Protein AF-A0ABD1MJ68-F1 (afdb_monomer_lite)

InterPro domains:
  IPR003123 VPS9 domain [PF02204] (138-239)
  IPR003123 VPS9 domain [PS51205] (102-245)
  IPR003123 VPS9 domain [SM00167] (135-254)
  IPR037191 VPS9 domain superfamily [G3DSA:1.20.1050.80] (99-262)
  IPR037191 VPS9 domain superfamily [SSF109993] (8-253)
  IPR041545 RABX5, catalytic core helical domain [PF18151] (27-91)
  IPR045046 Vacuolar protein sorting-associated protein 9-like [PTHR23101] (6-336)

pLDDT: mean 76.82, std 25.07, range [21.67, 98.62]

Secondary structure (DSSP, 8-state):
-HHHHHHHHHHHHHHHHTSGGGHHHHHHHHHHHHHHHHS---HHHHHHHHHHHHHHHHHHHHTSGGGTT--HHHHHHHHHHHHHHHHHHHHHHHSS-SHHHHHHHHHHHHHHHHHTTT--GGGGT--GGG--HHHHHHHHHHHHGGGG--SHHHHHHHHHHHHHHHHHHHHHHHHHSSS---HHHHHHHHHHHHHHH--TTHHHHHHHHHHHS-GGGSSTHHHHHHHHHHHHHHHHHH--GGGGT--HHHHHHHHHHHHHHHHHHHHTTS--S---------------------S-TT-SSSS----TTTT--TTS--GGGHHHHHHHHHHHHHHHHHHHHHHHTS-HHHHHHHHHHHHHHHTT----------PPPP---------

Sequence (387 aa):
MMDMETSTSFHDFLNRMRHPACLDLVRSIKSFIVSFSFYQPKPENDGKKVQDFFLSMEAAIRDHPLWTTASEEDIDCAMEGLEKYIMTKLFSRTFSASPEDDKIDDEISEKIRLLQTFLKPQHLDIPPSLHNEPLWLLAEKELLKMNAFKAPYEKMTSIMSCCRIINNLLLNAAMSEHEPTGADDFLPVLIYITIKANPPKLHSNLKFIKLYRRQEKLTSEAEYYFTNLMSAKSFIVELNAKSLSMEEIEFEESMQAAKLTNKTSSESSYTCQMNQQEKNECSCSKKMDNKLDDPGVLQVLHHGSNYPYMEAKSKELTVGDVDILLSHYKDLAAKHTILCKAISCLSTSEREPLLRHLEKQGAGTLMPVCHSTVGSPQTQLTRHQDN

Structure (mmCIF, N/CA/C/O backbone):
data_AF-A0ABD1MJ68-F1
#
_entry.id   AF-A0ABD1MJ68-F1
#
loop_
_atom_site.group_PDB
_atom_site.id
_atom_site.type_symbol
_atom_site.label_atom_id
_atom_site.label_alt_id
_atom_site.label_comp_id
_atom_site.label_asym_id
_atom_site.label_entity_id
_atom_site.label_seq_id
_atom_site.pdbx_PDB_ins_code
_atom_site.Cartn_x
_atom_site.Cartn_y
_atom_site.Cartn_z
_atom_site.occupancy
_atom_site.B_iso_or_equiv
_atom_site.auth_seq_id
_atom_site.auth_comp_id
_atom_site.auth_asym_id
_atom_site.auth_atom_id
_atom_site.pdbx_PDB_model_num
ATOM 1 N N . MET A 1 1 ? -9.036 10.739 -12.307 1.00 31.30 1 MET A N 1
ATOM 2 C CA . MET A 1 1 ? -8.249 11.340 -13.409 1.00 31.30 1 MET A CA 1
ATOM 3 C C . MET A 1 1 ? -6.869 10.680 -13.529 1.00 31.30 1 MET A C 1
ATOM 5 O O . MET A 1 1 ? -6.534 10.284 -14.633 1.00 31.30 1 MET A O 1
ATOM 9 N N . MET A 1 2 ? -6.155 10.414 -12.420 1.00 37.56 2 MET A N 1
ATOM 10 C CA . MET A 1 2 ? -4.860 9.689 -12.409 1.00 37.56 2 MET A CA 1
ATOM 11 C C . MET A 1 2 ? -4.870 8.264 -13.013 1.00 37.56 2 MET A C 1
ATOM 13 O O . MET A 1 2 ? -3.882 7.852 -13.619 1.00 37.56 2 MET A O 1
ATOM 17 N N . ASP A 1 3 ? -5.969 7.506 -12.906 1.00 40.41 3 ASP A N 1
ATOM 18 C CA . ASP A 1 3 ? -6.008 6.120 -13.420 1.00 40.41 3 ASP A CA 1
ATOM 19 C C . ASP A 1 3 ? -5.933 6.028 -14.960 1.00 40.41 3 ASP A C 1
ATOM 21 O O . ASP A 1 3 ? -5.388 5.065 -15.499 1.00 40.41 3 ASP A O 1
ATOM 25 N N . MET A 1 4 ? -6.422 7.039 -15.696 1.00 36.06 4 MET A N 1
ATOM 26 C CA . MET A 1 4 ? -6.302 7.062 -17.164 1.00 36.06 4 MET A CA 1
ATOM 27 C C . MET A 1 4 ? -4.878 7.410 -17.621 1.00 36.06 4 MET A C 1
ATOM 29 O O . MET A 1 4 ? -4.366 6.784 -18.553 1.00 36.06 4 MET A O 1
ATOM 33 N N . GLU A 1 5 ? -4.209 8.346 -16.945 1.00 46.47 5 GLU A N 1
ATOM 34 C CA . GLU A 1 5 ? -2.843 8.773 -17.284 1.00 46.47 5 GLU A CA 1
ATOM 35 C C . GLU A 1 5 ? -1.820 7.646 -17.068 1.00 46.47 5 GLU A C 1
ATOM 37 O O . GLU A 1 5 ? -1.003 7.381 -17.948 1.00 46.47 5 GLU A O 1
ATOM 42 N N . THR A 1 6 ? -1.925 6.895 -15.965 1.00 51.44 6 THR A N 1
ATOM 43 C CA . THR A 1 6 ? -1.018 5.765 -15.665 1.00 51.44 6 THR A CA 1
ATOM 44 C C . THR A 1 6 ? -1.194 4.566 -16.604 1.00 51.44 6 THR A C 1
ATOM 46 O O . THR A 1 6 ? -0.241 3.843 -16.902 1.00 51.44 6 THR A O 1
ATOM 49 N N . SER A 1 7 ? -2.414 4.331 -17.099 1.00 58.56 7 SER A N 1
ATOM 50 C CA . SER A 1 7 ? -2.666 3.284 -18.098 1.00 58.56 7 SER A CA 1
ATOM 51 C C . SER A 1 7 ? -2.062 3.632 -19.464 1.00 58.56 7 SER A C 1
ATOM 53 O O . SER A 1 7 ? -1.535 2.754 -20.155 1.00 58.56 7 SER A O 1
ATOM 55 N N . THR A 1 8 ? -2.074 4.922 -19.808 1.00 60.47 8 THR A N 1
ATOM 56 C CA . THR A 1 8 ? -1.513 5.454 -21.053 1.00 60.47 8 THR A CA 1
ATOM 57 C C . THR A 1 8 ? 0.015 5.413 -21.003 1.00 60.47 8 THR A C 1
ATOM 59 O O . THR A 1 8 ? 0.632 4.844 -21.902 1.00 60.47 8 THR A O 1
ATOM 62 N N . SER A 1 9 ? 0.623 5.852 -19.894 1.00 73.06 9 SER A N 1
ATOM 63 C CA . SER A 1 9 ? 2.082 5.822 -19.717 1.00 73.06 9 SER A CA 1
ATOM 64 C C . SER A 1 9 ? 2.664 4.403 -19.770 1.00 73.06 9 SER A C 1
ATOM 66 O O . SER A 1 9 ? 3.705 4.171 -20.389 1.00 73.06 9 SER A O 1
ATOM 68 N N . PHE A 1 10 ? 1.965 3.409 -19.207 1.00 76.75 10 PHE A N 1
ATOM 69 C CA . PHE A 1 10 ? 2.389 2.011 -19.304 1.00 76.75 10 PHE A CA 1
ATOM 70 C C . PHE A 1 10 ? 2.297 1.462 -20.735 1.00 76.75 10 PHE A C 1
ATOM 72 O O . PHE A 1 10 ? 3.184 0.728 -21.180 1.00 76.75 10 PHE A O 1
ATOM 79 N N . HIS A 1 11 ? 1.236 1.802 -21.472 1.00 78.75 11 HIS A N 1
ATOM 80 C CA . HIS A 1 11 ? 1.097 1.398 -22.869 1.00 78.75 11 HIS A CA 1
ATOM 81 C C . HIS A 1 11 ? 2.190 2.026 -23.745 1.00 78.75 11 HIS A C 1
ATOM 83 O O . HIS A 1 11 ? 2.769 1.341 -24.592 1.00 78.75 11 HIS A O 1
ATOM 89 N N . ASP A 1 12 ? 2.535 3.285 -23.488 1.00 80.50 12 ASP A N 1
ATOM 90 C CA . ASP A 1 12 ? 3.602 3.998 -24.188 1.00 80.50 12 ASP A CA 1
ATOM 91 C C . ASP A 1 12 ? 4.977 3.393 -23.905 1.00 80.50 12 ASP A C 1
ATOM 93 O O . ASP A 1 12 ? 5.739 3.137 -24.843 1.00 80.50 12 ASP A O 1
ATOM 97 N N . PHE A 1 13 ? 5.259 3.042 -22.646 1.00 82.31 13 PHE A N 1
ATOM 98 C CA . PHE A 1 13 ? 6.440 2.257 -22.286 1.00 82.31 13 PHE A CA 1
ATOM 99 C C . PHE A 1 13 ? 6.503 0.946 -23.082 1.00 82.31 13 PHE A C 1
ATOM 101 O O . PHE A 1 13 ? 7.510 0.659 -23.732 1.00 82.31 13 PHE A O 1
ATOM 108 N N . LEU A 1 14 ? 5.420 0.158 -23.097 1.00 83.00 14 LEU A N 1
ATOM 109 C CA . LEU A 1 14 ? 5.386 -1.104 -23.839 1.00 83.00 14 LEU A CA 1
ATOM 110 C C . LEU A 1 14 ? 5.593 -0.900 -25.344 1.00 83.00 14 LEU A C 1
ATOM 112 O O . LEU A 1 14 ? 6.261 -1.717 -25.978 1.00 83.00 14 LEU A O 1
ATOM 116 N N . ASN A 1 15 ? 5.054 0.171 -25.926 1.00 82.94 15 ASN A N 1
ATOM 117 C CA . ASN A 1 15 ? 5.245 0.483 -27.341 1.00 82.94 15 ASN A CA 1
ATOM 118 C C . ASN A 1 15 ? 6.692 0.847 -27.662 1.00 82.94 15 ASN A C 1
ATOM 120 O O . ASN A 1 15 ? 7.244 0.307 -28.621 1.00 82.94 15 ASN A O 1
ATOM 124 N N . ARG A 1 16 ? 7.336 1.683 -26.839 1.00 81.56 16 ARG A N 1
ATOM 125 C CA . ARG A 1 16 ? 8.762 2.007 -27.000 1.00 81.56 16 ARG A CA 1
ATOM 126 C C . ARG A 1 16 ? 9.626 0.749 -26.859 1.00 81.56 16 ARG A C 1
ATOM 128 O O . ARG A 1 16 ? 10.492 0.505 -27.693 1.00 81.56 16 ARG A O 1
ATOM 135 N N . MET A 1 17 ? 9.317 -0.123 -25.898 1.00 85.12 17 MET A N 1
ATOM 136 C CA . MET A 1 17 ? 10.039 -1.388 -25.691 1.00 85.12 17 MET A CA 1
ATOM 137 C C . MET A 1 17 ? 9.806 -2.434 -26.794 1.00 85.12 17 MET A C 1
ATOM 139 O O . MET A 1 17 ? 10.594 -3.369 -26.925 1.00 85.12 17 MET A O 1
ATOM 143 N N . ARG A 1 18 ? 8.757 -2.295 -27.617 1.00 85.38 18 ARG A N 1
ATOM 144 C CA . ARG A 1 18 ? 8.548 -3.124 -28.820 1.00 85.38 18 ARG A CA 1
ATOM 145 C C . ARG A 1 18 ? 9.429 -2.696 -29.996 1.00 85.38 18 ARG A C 1
ATOM 147 O O . ARG A 1 18 ? 9.543 -3.459 -30.955 1.00 85.38 18 ARG A O 1
ATOM 154 N N . HIS A 1 19 ? 10.039 -1.510 -29.948 1.00 86.00 19 HIS A N 1
ATOM 155 C CA . HIS A 1 19 ? 10.888 -1.031 -31.030 1.00 86.00 19 HIS A CA 1
ATOM 156 C C . HIS A 1 19 ? 12.135 -1.928 -31.184 1.00 86.00 19 HIS A C 1
ATOM 158 O O . HIS A 1 19 ? 12.788 -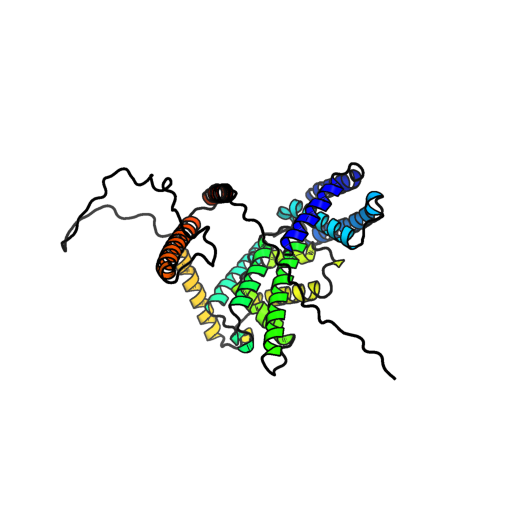2.230 -30.182 1.00 86.00 19 HIS A O 1
ATOM 164 N N . PRO A 1 20 ? 12.533 -2.325 -32.412 1.00 85.31 20 PRO A N 1
ATOM 165 C CA . PRO A 1 20 ? 13.672 -3.224 -32.634 1.00 85.31 20 PRO A CA 1
ATOM 166 C C . PRO A 1 20 ? 14.997 -2.746 -32.024 1.00 85.31 20 PRO A C 1
ATOM 168 O O . PRO A 1 20 ? 15.822 -3.557 -31.617 1.00 85.31 20 PRO A O 1
ATOM 171 N N . ALA A 1 21 ? 15.200 -1.432 -31.917 1.00 86.00 21 ALA A N 1
ATOM 172 C CA . ALA A 1 21 ? 16.397 -0.883 -31.278 1.00 86.00 21 ALA A CA 1
ATOM 173 C C . ALA A 1 21 ? 16.473 -1.183 -29.764 1.00 86.00 21 ALA A C 1
ATOM 175 O O . ALA A 1 21 ? 17.566 -1.296 -29.234 1.00 86.00 21 ALA A O 1
ATOM 176 N N . CYS A 1 22 ? 15.343 -1.401 -29.078 1.00 88.56 22 CYS A N 1
ATOM 177 C CA . CYS A 1 22 ? 15.305 -1.718 -27.644 1.00 88.56 22 CYS A CA 1
ATOM 178 C C . CYS A 1 22 ? 15.468 -3.219 -27.336 1.00 88.56 22 CYS A C 1
ATOM 180 O O . CYS A 1 22 ? 15.275 -3.641 -26.193 1.00 88.56 22 CYS A O 1
ATOM 182 N N . LEU A 1 23 ? 15.802 -4.056 -28.328 1.00 90.00 23 LEU A N 1
ATOM 183 C CA . LEU A 1 23 ? 15.877 -5.511 -28.152 1.00 90.00 23 LEU A CA 1
ATOM 184 C C . LEU A 1 23 ? 16.853 -5.940 -27.050 1.00 90.00 23 LEU A C 1
ATOM 186 O O . LEU A 1 23 ? 16.566 -6.911 -26.348 1.00 90.00 23 LEU A O 1
ATOM 190 N N . ASP A 1 24 ? 17.969 -5.234 -26.878 1.00 91.25 24 ASP A N 1
ATOM 191 C CA . ASP A 1 24 ? 18.949 -5.542 -25.832 1.00 91.25 24 ASP A CA 1
ATOM 192 C C . ASP A 1 24 ? 18.408 -5.243 -24.429 1.00 91.25 24 ASP A C 1
ATOM 194 O O . ASP A 1 24 ? 18.541 -6.079 -23.532 1.00 91.25 24 ASP A O 1
ATOM 198 N N . LEU A 1 25 ? 17.679 -4.133 -24.259 1.00 92.88 25 LEU A N 1
ATOM 199 C CA . LEU A 1 25 ? 16.978 -3.810 -23.010 1.00 92.88 25 LEU A CA 1
ATOM 200 C C . LEU A 1 25 ? 15.926 -4.878 -22.679 1.00 92.88 25 LEU A C 1
ATOM 202 O O . LEU A 1 25 ? 15.866 -5.384 -21.559 1.00 92.88 25 LEU A O 1
ATOM 206 N N . VAL A 1 26 ? 15.130 -5.295 -23.668 1.00 93.19 26 VAL A N 1
ATOM 207 C CA . VAL A 1 26 ? 14.120 -6.351 -23.485 1.00 93.19 26 VAL A CA 1
ATOM 208 C C . VAL A 1 26 ? 14.765 -7.693 -23.130 1.00 93.19 26 VAL A C 1
ATOM 210 O O . VAL A 1 26 ? 14.241 -8.417 -22.277 1.00 93.19 26 VAL A O 1
ATOM 213 N N . ARG A 1 27 ? 15.893 -8.048 -23.761 1.00 94.25 27 ARG A N 1
ATOM 214 C CA . ARG A 1 27 ? 16.660 -9.255 -23.415 1.00 94.25 27 ARG A CA 1
ATOM 215 C C . ARG A 1 27 ? 17.195 -9.181 -21.991 1.00 94.25 27 ARG A C 1
ATOM 217 O O . ARG A 1 27 ? 17.054 -10.168 -21.275 1.00 94.25 27 ARG A O 1
ATOM 224 N N . SER A 1 28 ? 17.725 -8.032 -21.572 1.00 96.12 28 SER A N 1
ATOM 225 C CA . SER A 1 28 ? 18.185 -7.801 -20.198 1.00 96.12 28 SER A CA 1
ATOM 226 C C . SER A 1 28 ? 17.062 -8.041 -19.183 1.00 96.12 28 SER A C 1
ATOM 228 O O . SER A 1 28 ? 17.210 -8.864 -18.283 1.00 96.12 28 SER A O 1
ATOM 230 N N . ILE A 1 29 ? 15.880 -7.448 -19.399 1.00 95.38 29 ILE A N 1
ATOM 231 C CA . ILE A 1 29 ? 14.706 -7.625 -18.525 1.00 95.38 29 ILE A CA 1
ATOM 232 C C . ILE A 1 29 ? 14.271 -9.090 -18.450 1.00 95.38 29 ILE A C 1
ATOM 234 O O . ILE A 1 29 ? 14.035 -9.622 -17.366 1.00 95.38 29 ILE A O 1
ATOM 238 N N . LYS A 1 30 ? 14.155 -9.769 -19.598 1.00 94.62 30 LYS A N 1
ATOM 239 C CA . LYS A 1 30 ? 13.770 -11.188 -19.628 1.00 94.62 30 LYS A CA 1
ATOM 240 C C . LYS A 1 30 ? 14.808 -12.063 -18.930 1.00 94.62 30 LYS A C 1
ATOM 242 O O . LYS A 1 30 ? 14.426 -12.948 -18.170 1.00 94.62 30 LYS A O 1
ATOM 247 N N . SER A 1 31 ? 16.092 -11.802 -19.172 1.00 96.50 31 SER A N 1
ATOM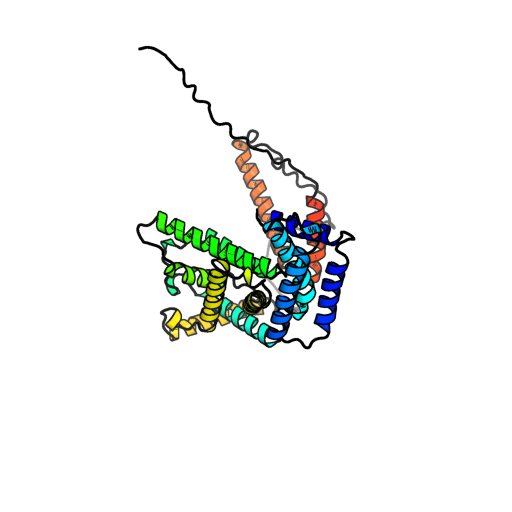 248 C CA . SER A 1 31 ? 17.203 -12.503 -18.529 1.00 96.50 31 SER A CA 1
ATOM 249 C C . SER A 1 31 ? 17.161 -12.319 -17.015 1.00 96.50 31 SER A C 1
ATOM 251 O O . SER A 1 31 ? 17.256 -13.304 -16.292 1.00 96.50 31 SER A O 1
ATOM 253 N N . PHE A 1 32 ? 16.915 -11.097 -16.534 1.00 96.75 32 PHE A N 1
ATOM 254 C CA . PHE A 1 32 ? 16.752 -10.810 -15.112 1.00 96.75 32 PHE A CA 1
ATOM 255 C C . PHE A 1 32 ? 15.574 -11.570 -14.497 1.00 96.75 32 PHE A C 1
ATOM 257 O O . PHE A 1 32 ? 15.747 -12.234 -13.484 1.00 96.75 32 PHE A O 1
ATOM 264 N N . ILE A 1 33 ? 14.391 -11.551 -15.120 1.00 95.44 33 ILE A N 1
ATOM 265 C CA . ILE A 1 33 ? 13.214 -12.275 -14.600 1.00 95.44 33 ILE A CA 1
ATOM 266 C C . ILE A 1 33 ? 13.491 -13.783 -14.508 1.00 95.44 33 ILE A C 1
ATOM 268 O O . ILE A 1 33 ? 13.141 -14.423 -13.516 1.00 95.44 33 ILE A O 1
ATOM 272 N N . VAL A 1 34 ? 14.132 -14.356 -15.531 1.00 94.75 34 VAL A N 1
ATOM 273 C CA . VAL A 1 34 ? 14.495 -15.779 -15.546 1.00 94.75 34 VAL A CA 1
ATOM 274 C C . VAL A 1 34 ? 15.556 -16.074 -14.488 1.00 94.75 34 VAL A C 1
ATOM 276 O O . VAL A 1 34 ? 15.382 -17.004 -13.701 1.00 94.75 34 VAL A O 1
ATOM 279 N N . SER A 1 35 ? 16.620 -15.270 -14.414 1.00 93.62 35 SER A N 1
ATOM 280 C CA . SER A 1 35 ? 17.700 -15.463 -13.445 1.00 93.62 35 SER A CA 1
ATOM 281 C C . SER A 1 35 ? 17.205 -15.335 -12.006 1.00 93.62 35 SER A C 1
ATOM 283 O O . SER A 1 35 ? 17.621 -16.108 -11.143 1.00 93.62 35 SER A O 1
ATOM 285 N N . PHE A 1 36 ? 16.241 -14.439 -11.769 1.00 91.94 36 PHE A N 1
ATOM 286 C CA . PHE A 1 36 ? 15.611 -14.226 -10.474 1.00 91.94 36 PHE A CA 1
ATOM 287 C C . PHE A 1 36 ? 15.023 -15.520 -9.904 1.00 91.94 36 PHE A C 1
ATOM 289 O O . PHE A 1 36 ? 15.191 -15.804 -8.720 1.00 91.94 36 PHE A O 1
ATOM 296 N N . SER A 1 37 ? 14.401 -16.342 -10.759 1.00 88.62 37 SER A N 1
ATOM 297 C CA . SER A 1 37 ? 13.768 -17.603 -10.359 1.00 88.62 37 SER A CA 1
ATOM 298 C C . SER A 1 37 ? 14.748 -18.650 -9.810 1.00 88.62 37 SER A C 1
ATOM 300 O O . SER A 1 37 ? 14.350 -19.455 -8.971 1.00 88.62 37 SER A O 1
ATOM 302 N N . PHE A 1 38 ? 16.028 -18.606 -10.201 1.00 88.19 38 PHE A N 1
ATOM 303 C CA . PHE A 1 38 ? 17.037 -19.579 -9.765 1.00 88.19 38 PHE A CA 1
ATOM 304 C C . PHE A 1 38 ? 17.598 -19.311 -8.366 1.00 88.19 38 PHE A C 1
ATOM 306 O O . PHE A 1 38 ? 18.221 -20.191 -7.772 1.00 88.19 38 PHE A O 1
ATOM 313 N N . TYR A 1 39 ? 17.408 -18.109 -7.819 1.00 84.88 39 TYR A N 1
ATOM 314 C CA . TYR A 1 39 ? 17.894 -17.800 -6.478 1.00 84.88 39 TYR A CA 1
ATOM 315 C C . TYR A 1 39 ? 16.946 -18.327 -5.405 1.00 84.88 39 TYR A C 1
ATOM 317 O O . TYR A 1 39 ? 15.730 -18.323 -5.589 1.00 84.88 39 TYR A O 1
ATOM 325 N N . GLN A 1 40 ? 17.497 -18.684 -4.245 1.00 84.88 40 GLN A N 1
ATOM 326 C CA . GLN A 1 40 ? 16.698 -18.986 -3.057 1.00 84.88 40 GLN A CA 1
ATOM 327 C C . GLN A 1 40 ? 15.899 -17.746 -2.616 1.00 84.88 40 GLN A C 1
ATOM 329 O O . GLN A 1 40 ? 16.508 -16.676 -2.516 1.00 84.88 40 GLN A O 1
ATOM 334 N N . PRO A 1 41 ? 14.583 -17.865 -2.353 1.00 83.25 41 PRO A N 1
ATOM 335 C CA . PRO A 1 41 ? 13.761 -16.748 -1.894 1.00 83.25 41 PRO A CA 1
ATOM 336 C C . PRO A 1 41 ? 14.275 -16.193 -0.563 1.00 83.25 41 PRO A C 1
ATOM 338 O O . PRO A 1 41 ? 14.288 -16.886 0.453 1.00 83.25 41 PRO A O 1
ATOM 341 N N . LYS A 1 42 ? 14.734 -14.941 -0.581 1.00 89.06 42 LYS A N 1
ATOM 342 C CA . LYS A 1 42 ? 15.135 -14.182 0.612 1.00 89.06 42 LYS A CA 1
ATOM 343 C C . LYS A 1 42 ? 14.711 -12.728 0.409 1.00 89.06 42 LYS A C 1
ATOM 345 O O . LYS A 1 42 ? 15.392 -12.050 -0.361 1.00 89.06 42 LYS A O 1
ATOM 350 N N . PRO A 1 43 ? 13.627 -12.252 1.049 1.00 88.38 43 PRO A N 1
ATOM 351 C CA . PRO A 1 43 ? 12.992 -10.974 0.717 1.00 88.38 43 PRO A CA 1
ATOM 352 C C . PRO A 1 43 ? 13.948 -9.776 0.664 1.00 88.38 43 PRO A C 1
ATOM 354 O O . PRO A 1 43 ? 13.885 -8.983 -0.268 1.00 88.38 43 PRO A O 1
ATOM 357 N N . GLU A 1 44 ? 14.878 -9.665 1.611 1.00 89.81 44 GLU A N 1
ATOM 358 C CA . GLU A 1 44 ? 15.815 -8.541 1.706 1.00 89.81 44 GLU A CA 1
ATOM 359 C C . GLU A 1 44 ? 16.850 -8.565 0.571 1.00 89.81 44 GLU A C 1
ATOM 361 O O . GLU A 1 44 ? 17.148 -7.539 -0.043 1.00 89.81 44 GLU A O 1
ATOM 366 N N . ASN A 1 45 ? 17.369 -9.753 0.247 1.00 92.19 45 ASN A N 1
ATOM 367 C CA . ASN A 1 45 ? 18.317 -9.932 -0.854 1.00 92.19 45 ASN A CA 1
ATOM 368 C C . ASN A 1 45 ? 17.634 -9.770 -2.215 1.00 92.19 45 ASN A C 1
ATOM 370 O O . ASN A 1 45 ? 18.219 -9.208 -3.139 1.00 92.19 45 ASN A O 1
ATOM 374 N N . ASP A 1 46 ? 16.412 -10.282 -2.336 1.00 93.62 46 ASP A N 1
ATOM 375 C CA . ASP A 1 46 ? 15.582 -10.183 -3.531 1.00 93.62 46 ASP A CA 1
ATOM 376 C C . ASP A 1 46 ? 15.206 -8.715 -3.793 1.00 93.62 46 ASP A C 1
ATOM 378 O O . ASP A 1 46 ? 15.367 -8.243 -4.919 1.00 93.62 46 ASP A O 1
ATOM 382 N N . GLY A 1 47 ? 14.842 -7.962 -2.748 1.00 94.56 47 GLY A N 1
ATOM 383 C CA . GLY A 1 47 ? 14.656 -6.512 -2.802 1.00 94.56 47 GLY A CA 1
ATOM 384 C C . GLY A 1 47 ? 15.901 -5.791 -3.316 1.00 94.56 47 GLY A C 1
ATOM 385 O O . GLY A 1 47 ? 15.824 -5.083 -4.316 1.00 94.56 47 GLY A O 1
ATOM 386 N N . LYS A 1 48 ? 17.075 -6.039 -2.717 1.00 95.06 48 LYS A N 1
ATOM 387 C CA . LYS A 1 48 ? 18.334 -5.412 -3.159 1.00 95.06 48 LYS A CA 1
ATOM 388 C C . LYS A 1 48 ? 18.639 -5.676 -4.638 1.00 95.06 48 LYS A C 1
ATOM 390 O O . LYS A 1 48 ? 18.957 -4.745 -5.366 1.00 95.06 48 LYS A O 1
ATOM 395 N N . LYS A 1 49 ? 18.484 -6.919 -5.104 1.00 95.19 49 LYS A N 1
ATOM 396 C CA . LYS A 1 49 ? 18.710 -7.272 -6.518 1.00 95.19 49 LYS A CA 1
ATOM 397 C C . LYS A 1 49 ? 17.774 -6.535 -7.469 1.00 95.19 49 LYS A C 1
ATOM 399 O O . LYS A 1 49 ? 18.202 -6.148 -8.551 1.00 95.19 49 LYS A O 1
ATOM 404 N N . VAL A 1 50 ? 16.505 -6.378 -7.093 1.00 96.69 50 VAL A N 1
ATOM 405 C CA . VAL A 1 50 ? 15.533 -5.619 -7.892 1.00 96.69 50 VAL A CA 1
ATOM 406 C C . VAL A 1 50 ? 15.932 -4.144 -7.960 1.00 96.69 50 VAL A C 1
ATOM 408 O O . VAL A 1 50 ? 15.903 -3.570 -9.044 1.00 96.69 50 VAL A O 1
ATOM 411 N N . GLN A 1 51 ? 16.370 -3.551 -6.847 1.00 97.06 51 GLN A N 1
ATOM 412 C CA . GLN A 1 51 ? 16.823 -2.155 -6.806 1.00 97.06 51 GLN A CA 1
ATOM 413 C C . GLN A 1 51 ? 18.086 -1.940 -7.651 1.00 97.06 51 GLN A C 1
ATOM 415 O O . GLN A 1 51 ? 18.106 -1.053 -8.501 1.00 97.06 51 GLN A O 1
ATOM 420 N N . ASP A 1 52 ? 19.096 -2.803 -7.498 1.00 96.81 52 ASP A N 1
ATOM 421 C CA . ASP A 1 52 ? 20.323 -2.764 -8.304 1.00 96.81 52 ASP A CA 1
ATOM 422 C C . ASP A 1 52 ? 20.000 -2.893 -9.807 1.00 96.81 52 ASP A C 1
ATOM 424 O O . ASP A 1 52 ? 20.585 -2.206 -10.648 1.00 96.81 52 ASP A O 1
ATOM 428 N N . PHE A 1 53 ? 19.024 -3.740 -10.156 1.00 97.31 53 PHE A N 1
ATOM 429 C CA . PHE A 1 53 ? 18.563 -3.886 -11.534 1.00 97.31 53 PHE A CA 1
ATOM 430 C C . PHE A 1 53 ? 17.841 -2.636 -12.051 1.00 97.31 53 PHE A C 1
ATOM 432 O O . PHE A 1 53 ? 18.087 -2.240 -13.189 1.00 97.31 53 PHE A O 1
ATOM 439 N N . PHE A 1 54 ? 16.989 -1.988 -11.247 1.00 96.88 54 PHE A N 1
ATOM 440 C CA . PHE A 1 54 ? 16.355 -0.726 -11.642 1.00 96.88 54 PHE A CA 1
ATOM 441 C C . PHE A 1 54 ? 17.388 0.369 -11.907 1.00 96.88 54 PHE A C 1
ATOM 443 O O . PHE A 1 54 ? 17.316 0.993 -12.961 1.00 96.88 54 PHE A O 1
ATOM 450 N N . LEU A 1 55 ? 18.389 0.532 -11.038 1.00 96.25 55 LEU A N 1
ATOM 451 C CA . LEU A 1 55 ? 19.468 1.507 -11.239 1.00 96.25 55 LEU A CA 1
ATOM 452 C C . LEU A 1 55 ? 20.261 1.223 -12.524 1.00 96.25 55 LEU A C 1
ATOM 454 O O . LEU A 1 55 ? 20.519 2.125 -13.322 1.00 96.25 55 LEU A O 1
ATOM 458 N N . SER A 1 56 ? 20.610 -0.046 -12.766 1.00 96.88 56 SER A N 1
ATOM 459 C CA . SER A 1 56 ? 21.307 -0.444 -13.994 1.00 96.88 56 SER A CA 1
ATOM 460 C C . SER A 1 56 ? 20.465 -0.200 -15.247 1.00 96.88 56 SER A C 1
ATOM 462 O O . SER A 1 56 ? 21.010 0.186 -16.282 1.00 96.88 56 SER A O 1
ATOM 464 N N . MET A 1 57 ? 19.159 -0.463 -15.184 1.00 95.75 57 MET A N 1
ATOM 465 C CA . MET A 1 57 ? 18.256 -0.267 -16.314 1.00 95.75 57 MET A CA 1
ATOM 466 C C . MET A 1 57 ? 17.991 1.204 -16.593 1.00 95.75 57 MET A C 1
ATOM 468 O O . MET A 1 57 ? 17.913 1.572 -17.759 1.00 95.75 57 MET A O 1
ATOM 472 N N . GLU A 1 58 ? 17.888 2.040 -15.564 1.00 95.44 58 GLU A N 1
ATOM 473 C CA . GLU A 1 58 ? 17.740 3.479 -15.746 1.00 95.44 58 GLU A CA 1
ATOM 474 C C . GLU A 1 58 ? 18.955 4.066 -16.465 1.00 95.44 58 GLU A C 1
ATOM 476 O O . GLU A 1 58 ? 18.798 4.757 -17.470 1.00 95.44 58 GLU A O 1
ATOM 481 N N . ALA A 1 59 ? 20.168 3.716 -16.024 1.00 95.38 59 ALA A N 1
ATOM 482 C CA . ALA A 1 59 ? 21.397 4.132 -16.694 1.00 95.38 59 ALA A CA 1
ATOM 483 C C . ALA A 1 59 ? 21.428 3.674 -18.164 1.00 95.38 59 ALA A C 1
ATOM 485 O O . ALA A 1 59 ? 21.747 4.461 -19.054 1.00 95.38 59 ALA A O 1
ATOM 486 N N . ALA A 1 60 ? 21.030 2.425 -18.433 1.00 94.62 60 ALA A N 1
ATOM 487 C CA . ALA A 1 60 ? 20.968 1.887 -19.791 1.00 94.62 60 ALA A CA 1
ATOM 488 C C . ALA A 1 60 ? 19.894 2.563 -20.660 1.00 94.62 60 ALA A C 1
ATOM 490 O O . ALA A 1 60 ? 20.099 2.723 -21.859 1.00 94.62 60 ALA A O 1
ATOM 491 N N . ILE A 1 61 ? 18.752 2.953 -20.083 1.00 92.06 61 ILE A N 1
ATOM 492 C CA . ILE A 1 61 ? 17.700 3.694 -20.789 1.00 92.06 61 ILE A CA 1
ATOM 493 C C . ILE A 1 61 ? 18.188 5.107 -21.116 1.00 92.06 61 ILE A C 1
ATOM 495 O O . ILE A 1 61 ? 18.033 5.531 -22.255 1.00 92.06 61 ILE A O 1
ATOM 499 N N . ARG A 1 62 ? 18.823 5.805 -20.168 1.00 92.75 62 ARG A N 1
ATOM 500 C CA . ARG A 1 62 ? 19.334 7.173 -20.364 1.00 92.75 62 ARG A CA 1
ATOM 501 C C . ARG A 1 62 ? 20.436 7.261 -21.428 1.00 92.75 62 ARG A C 1
ATOM 503 O O . ARG A 1 62 ? 20.481 8.241 -22.162 1.00 92.75 62 ARG A O 1
ATOM 510 N N . ASP A 1 63 ? 21.285 6.240 -21.545 1.00 93.00 63 ASP A N 1
ATOM 511 C CA . ASP A 1 63 ? 22.338 6.163 -22.576 1.00 93.00 63 ASP A CA 1
ATOM 512 C C . ASP A 1 63 ? 21.807 5.716 -23.956 1.00 93.00 63 ASP A C 1
ATOM 514 O O . ASP A 1 63 ? 22.480 5.821 -24.982 1.00 93.00 63 ASP A O 1
ATOM 518 N N . HIS A 1 64 ? 20.575 5.206 -24.020 1.00 91.56 64 HIS A N 1
ATOM 519 C CA . HIS A 1 64 ? 20.055 4.601 -25.236 1.00 91.56 64 HIS A CA 1
ATOM 520 C C . HIS A 1 64 ? 19.700 5.662 -26.301 1.00 91.56 64 HIS A C 1
ATOM 522 O O . HIS A 1 64 ? 18.955 6.600 -26.008 1.00 91.56 64 HIS A O 1
ATOM 528 N N . PRO A 1 65 ? 20.080 5.481 -27.586 1.00 88.62 65 PRO A N 1
ATOM 529 C CA . PRO A 1 65 ? 19.865 6.481 -28.642 1.00 88.62 65 PRO A CA 1
ATOM 530 C C . PRO A 1 65 ? 18.418 6.975 -28.790 1.00 88.62 65 PRO A C 1
ATOM 532 O O . PRO A 1 65 ? 18.187 8.153 -29.052 1.00 88.62 65 PRO A O 1
ATOM 535 N N . LEU A 1 66 ? 17.434 6.090 -28.584 1.00 85.38 66 LEU A N 1
ATOM 536 C CA . LEU A 1 66 ? 16.003 6.435 -28.645 1.00 85.38 66 LEU A CA 1
ATOM 537 C C . LEU A 1 66 ? 15.497 7.322 -27.498 1.00 85.38 66 LEU A C 1
ATOM 539 O O . LEU A 1 66 ? 14.397 7.856 -27.602 1.00 85.38 66 LEU A O 1
ATOM 543 N N . TRP A 1 67 ? 16.259 7.450 -26.417 1.00 84.94 67 TRP A N 1
ATOM 544 C CA . TRP A 1 67 ? 15.885 8.210 -25.224 1.00 84.94 67 TRP A CA 1
ATOM 545 C C . TRP A 1 67 ? 16.696 9.502 -25.077 1.00 84.94 67 TRP A C 1
ATOM 547 O O . TRP A 1 67 ? 16.478 10.258 -24.140 1.00 84.94 67 TRP A O 1
ATOM 557 N N . THR A 1 68 ? 17.571 9.809 -26.039 1.00 85.62 68 THR A N 1
ATOM 558 C CA . THR A 1 68 ? 18.413 11.020 -26.040 1.00 85.62 68 THR A CA 1
ATOM 559 C C . THR A 1 68 ? 17.620 12.328 -26.011 1.00 85.62 68 THR A C 1
ATOM 561 O O . THR A 1 68 ? 18.108 13.327 -25.494 1.00 85.62 68 THR A O 1
ATOM 564 N N . THR A 1 69 ? 16.401 12.333 -26.555 1.00 86.69 69 THR A N 1
ATOM 565 C CA . THR A 1 69 ? 15.497 13.494 -26.563 1.00 86.69 69 THR A CA 1
ATOM 566 C C . THR A 1 69 ? 14.348 13.368 -25.560 1.00 86.69 69 THR A C 1
ATOM 568 O O . THR A 1 69 ? 13.411 14.161 -25.622 1.00 86.69 69 THR A O 1
ATOM 571 N N . ALA A 1 70 ? 14.355 12.345 -24.701 1.00 88.31 70 ALA A N 1
ATOM 572 C CA . ALA A 1 70 ? 13.311 12.150 -23.700 1.00 88.31 70 ALA A CA 1
ATOM 573 C C . ALA A 1 70 ? 13.482 13.149 -22.546 1.00 88.31 70 ALA A C 1
ATOM 575 O O . ALA A 1 70 ? 14.606 13.455 -22.152 1.00 88.31 70 ALA A O 1
ATOM 576 N N . SER A 1 71 ? 12.371 13.655 -22.004 1.00 91.19 71 SER A N 1
ATOM 577 C CA . SER A 1 71 ? 12.400 14.459 -20.778 1.00 91.19 71 SER A CA 1
ATOM 578 C C . SER A 1 71 ? 12.580 13.576 -19.538 1.00 91.19 71 SER A C 1
ATOM 580 O O . SER A 1 71 ? 12.439 12.352 -19.606 1.00 91.19 71 SER A O 1
ATOM 582 N N . GLU A 1 72 ? 12.855 14.188 -18.385 1.00 90.94 72 GLU A N 1
ATOM 583 C CA . GLU A 1 72 ? 12.932 13.456 -17.113 1.00 90.94 72 GLU A CA 1
ATOM 584 C C . GLU A 1 72 ? 11.600 12.769 -16.773 1.00 90.94 72 GLU A C 1
ATOM 586 O O . GLU A 1 72 ? 11.597 11.635 -16.300 1.00 90.94 72 GLU A O 1
ATOM 591 N N . GLU A 1 73 ? 10.466 13.394 -17.097 1.00 89.31 73 GLU A N 1
ATOM 592 C CA . GLU A 1 73 ? 9.133 12.813 -16.904 1.00 89.31 73 GLU A CA 1
ATOM 593 C C . GLU A 1 73 ? 8.910 11.579 -17.787 1.00 89.31 73 GLU A C 1
ATOM 595 O O . GLU A 1 73 ? 8.324 10.592 -17.339 1.00 89.31 73 GLU A O 1
ATOM 600 N N . ASP A 1 74 ? 9.400 11.610 -19.030 1.00 89.31 74 ASP A N 1
ATOM 601 C CA . ASP A 1 74 ? 9.344 10.474 -19.951 1.00 89.31 74 ASP A CA 1
ATOM 602 C C . ASP A 1 74 ? 10.161 9.287 -19.416 1.00 89.31 74 ASP A C 1
ATOM 604 O O . ASP A 1 74 ? 9.701 8.141 -19.462 1.00 89.31 74 ASP A O 1
ATOM 608 N N . ILE A 1 75 ? 11.369 9.555 -18.903 1.00 91.44 75 ILE A N 1
ATOM 609 C CA . ILE A 1 75 ? 12.232 8.542 -18.279 1.00 91.44 75 ILE A CA 1
ATOM 610 C C . ILE A 1 75 ? 11.558 7.981 -17.028 1.00 91.44 75 ILE A C 1
ATOM 612 O O . ILE A 1 75 ? 11.502 6.764 -16.845 1.00 91.44 75 ILE A O 1
ATOM 616 N N . ASP A 1 76 ? 10.973 8.844 -16.202 1.00 91.38 76 ASP A N 1
ATOM 617 C CA . ASP A 1 76 ? 10.256 8.431 -15.005 1.00 91.38 76 ASP A CA 1
ATOM 618 C C . ASP A 1 76 ? 9.064 7.530 -15.320 1.00 91.38 76 ASP A C 1
ATOM 620 O O . ASP A 1 76 ? 8.935 6.462 -14.714 1.00 91.38 76 ASP A O 1
ATOM 624 N N . CYS A 1 77 ? 8.243 7.900 -16.304 1.00 90.25 77 CYS A N 1
ATOM 625 C CA . CYS A 1 77 ? 7.133 7.077 -16.781 1.00 90.25 77 CYS A CA 1
ATOM 626 C C . CYS A 1 77 ? 7.621 5.712 -17.287 1.00 90.25 77 CYS A C 1
ATOM 628 O O . CYS A 1 77 ? 7.006 4.679 -17.008 1.00 90.25 77 CYS A O 1
ATOM 630 N N . ALA A 1 78 ? 8.750 5.685 -18.000 1.00 91.81 78 ALA A N 1
ATOM 631 C CA . ALA A 1 78 ? 9.360 4.448 -18.475 1.00 91.81 78 ALA A CA 1
ATOM 632 C C . ALA A 1 78 ? 9.801 3.545 -17.320 1.00 91.81 78 ALA A C 1
ATOM 634 O O . ALA A 1 78 ? 9.551 2.339 -17.340 1.00 91.81 78 ALA A O 1
ATOM 635 N N . MET A 1 79 ? 10.422 4.129 -16.297 1.00 94.56 79 MET A N 1
ATOM 636 C CA . MET A 1 79 ? 10.888 3.407 -15.120 1.00 94.56 79 MET A CA 1
ATOM 637 C C . MET A 1 79 ? 9.732 2.899 -14.252 1.00 94.56 79 MET A C 1
ATOM 639 O O . MET A 1 79 ? 9.819 1.796 -13.712 1.00 94.56 79 MET A O 1
ATOM 643 N N . GLU A 1 80 ? 8.615 3.624 -14.158 1.00 93.19 80 GLU A N 1
ATOM 644 C CA . GLU A 1 80 ? 7.389 3.100 -13.537 1.00 93.19 80 GLU A CA 1
ATOM 645 C C . GLU A 1 80 ? 6.773 1.960 -14.354 1.00 93.19 80 GLU A C 1
ATOM 647 O O . GLU A 1 80 ? 6.349 0.950 -13.787 1.00 93.19 80 GLU A O 1
ATOM 652 N N . GLY A 1 81 ? 6.794 2.057 -15.686 1.00 94.06 81 GLY A N 1
ATOM 653 C CA . GLY A 1 81 ? 6.373 0.965 -16.560 1.00 94.06 81 GLY A CA 1
ATOM 654 C C . GLY A 1 81 ? 7.249 -0.284 -16.420 1.00 94.06 81 GLY A C 1
ATOM 655 O O . GLY A 1 81 ? 6.737 -1.409 -16.384 1.00 94.06 81 GLY A O 1
ATOM 656 N N . LEU A 1 82 ? 8.561 -0.098 -16.263 1.00 95.19 82 LEU A N 1
ATOM 657 C CA . LEU A 1 82 ? 9.512 -1.165 -15.968 1.00 95.19 82 LEU A CA 1
ATOM 658 C C . LEU A 1 82 ? 9.235 -1.808 -14.602 1.00 95.19 82 LEU A C 1
ATOM 660 O O . LEU A 1 82 ? 9.155 -3.037 -14.519 1.00 95.19 82 LEU A O 1
ATOM 664 N N . GLU A 1 83 ? 9.043 -0.994 -13.558 1.00 96.62 83 GLU A N 1
ATOM 665 C CA . GLU A 1 83 ? 8.677 -1.448 -12.210 1.00 96.62 83 GLU A CA 1
ATOM 666 C C . GLU A 1 83 ? 7.396 -2.288 -12.263 1.00 96.62 83 GLU A C 1
ATOM 668 O O . GLU A 1 83 ? 7.378 -3.431 -11.799 1.00 96.62 83 GLU A O 1
ATOM 673 N N . LYS A 1 84 ? 6.352 -1.777 -12.931 1.00 95.81 84 LYS A N 1
ATOM 674 C CA . LYS A 1 84 ? 5.082 -2.482 -13.139 1.00 95.81 84 LYS A CA 1
ATOM 675 C C . LYS A 1 84 ? 5.286 -3.831 -13.801 1.00 95.81 84 LYS A C 1
ATOM 677 O O . LYS A 1 84 ? 4.765 -4.841 -13.323 1.00 95.81 84 LYS A O 1
ATOM 682 N N . TYR A 1 85 ? 6.028 -3.858 -14.905 1.00 95.75 85 TYR A N 1
ATOM 683 C CA . TYR A 1 85 ? 6.231 -5.067 -15.689 1.00 95.75 85 TYR A CA 1
ATOM 684 C C . TYR A 1 85 ? 6.969 -6.142 -14.884 1.00 95.75 85 TYR A C 1
ATOM 686 O O . TYR A 1 85 ? 6.502 -7.282 -14.805 1.00 95.75 85 TYR A O 1
ATOM 694 N N . ILE A 1 86 ? 8.090 -5.782 -14.254 1.00 96.25 86 ILE A N 1
ATOM 695 C CA . ILE A 1 86 ? 8.916 -6.714 -13.480 1.00 96.25 86 ILE A CA 1
ATOM 696 C C . ILE A 1 86 ? 8.161 -7.204 -12.255 1.00 96.25 86 ILE A C 1
ATOM 698 O O . ILE A 1 86 ? 8.025 -8.413 -12.061 1.00 96.25 86 ILE A O 1
ATOM 702 N N . MET A 1 87 ? 7.597 -6.293 -11.465 1.00 97.00 87 MET A N 1
ATOM 703 C CA . MET A 1 87 ? 6.940 -6.669 -10.219 1.00 97.00 87 MET A CA 1
ATOM 704 C C . MET A 1 87 ? 5.660 -7.463 -10.453 1.00 97.00 87 MET A C 1
ATOM 706 O O . MET A 1 87 ? 5.378 -8.377 -9.687 1.00 97.00 87 MET A O 1
ATOM 710 N N . THR A 1 88 ? 4.955 -7.245 -11.567 1.00 96.25 88 THR A N 1
ATOM 711 C CA . THR A 1 88 ? 3.831 -8.110 -11.965 1.00 96.25 88 THR A CA 1
ATOM 712 C C . THR A 1 88 ? 4.279 -9.544 -12.259 1.00 96.25 88 THR A C 1
ATOM 714 O O . THR A 1 88 ? 3.562 -10.488 -11.926 1.00 96.25 88 THR A O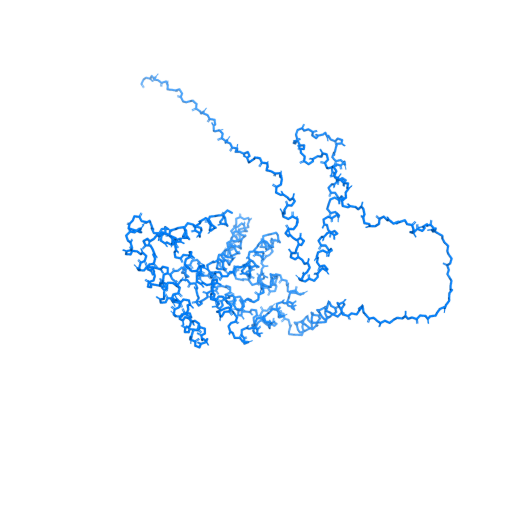 1
ATOM 717 N N . LYS A 1 89 ? 5.452 -9.731 -12.880 1.00 95.88 89 LYS A N 1
ATOM 718 C CA . LYS A 1 89 ? 6.003 -11.061 -13.193 1.00 95.88 89 LYS A CA 1
ATOM 719 C C . LYS A 1 89 ? 6.583 -11.762 -11.968 1.00 95.88 89 LYS A C 1
ATOM 721 O O . LYS A 1 89 ? 6.499 -12.982 -11.891 1.00 95.88 89 LYS A O 1
ATOM 726 N N . LEU A 1 90 ? 7.140 -11.004 -11.028 1.00 95.69 90 LEU A N 1
ATOM 727 C CA . LEU A 1 90 ? 7.745 -11.538 -9.807 1.00 95.69 90 LEU A CA 1
ATOM 728 C C . LEU A 1 90 ? 6.754 -11.658 -8.635 1.00 95.69 90 LEU A C 1
ATOM 730 O O . LEU A 1 90 ? 7.087 -12.298 -7.641 1.00 95.69 90 LEU A O 1
ATOM 734 N N . PHE A 1 91 ? 5.540 -11.105 -8.757 1.00 95.75 91 PHE A N 1
ATOM 735 C CA . PHE A 1 91 ? 4.578 -10.928 -7.660 1.00 95.75 91 PHE A CA 1
ATOM 736 C C . PHE A 1 91 ? 4.333 -12.185 -6.820 1.00 95.75 91 PHE A C 1
ATOM 738 O O . PHE A 1 91 ? 4.388 -12.120 -5.599 1.00 95.75 91 PHE A O 1
ATOM 745 N N . SER A 1 92 ? 4.107 -13.341 -7.454 1.00 92.62 92 SER A N 1
ATOM 746 C CA . SER A 1 92 ? 3.805 -14.597 -6.747 1.00 92.62 92 SER A CA 1
ATOM 747 C C . SER A 1 92 ? 4.951 -15.112 -5.875 1.00 92.62 92 SER A C 1
ATOM 749 O O . SER A 1 92 ? 4.736 -15.981 -5.042 1.00 92.62 92 SER A O 1
ATOM 751 N N . ARG A 1 93 ? 6.174 -14.627 -6.105 1.00 91.12 93 ARG A N 1
ATOM 752 C CA . ARG A 1 93 ? 7.365 -14.962 -5.320 1.00 91.12 93 ARG A CA 1
ATOM 753 C C . ARG A 1 93 ? 7.692 -13.881 -4.292 1.00 91.12 93 ARG A C 1
ATOM 755 O O . ARG A 1 93 ? 8.287 -14.185 -3.266 1.00 91.12 93 ARG A O 1
ATOM 762 N N . THR A 1 94 ? 7.393 -12.623 -4.601 1.00 94.38 94 THR A N 1
ATOM 763 C CA . THR A 1 94 ? 7.875 -11.468 -3.834 1.00 94.38 94 THR A CA 1
ATOM 764 C C . THR A 1 94 ? 6.840 -10.887 -2.874 1.00 94.38 94 THR A C 1
ATOM 766 O O . THR A 1 94 ? 7.230 -10.208 -1.924 1.00 94.38 94 THR A O 1
ATOM 769 N N . PHE A 1 95 ? 5.548 -11.145 -3.088 1.00 96.25 95 PHE A N 1
ATOM 770 C CA . PHE A 1 95 ? 4.455 -10.719 -2.213 1.00 96.25 95 PHE A CA 1
ATOM 771 C C . PHE A 1 95 ? 4.014 -11.864 -1.295 1.00 96.25 95 PHE A C 1
ATOM 773 O O . PHE A 1 95 ? 3.773 -12.961 -1.789 1.00 96.25 95 PHE A O 1
ATOM 780 N N . SER A 1 96 ? 3.886 -11.597 0.012 1.00 92.38 96 SER A N 1
ATOM 781 C CA . SER A 1 96 ? 3.668 -12.623 1.050 1.00 92.38 96 SER A CA 1
ATOM 782 C C . SER A 1 96 ? 4.607 -13.826 0.865 1.00 92.38 96 SER A C 1
ATOM 784 O O . SER A 1 96 ? 4.200 -14.961 0.636 1.00 92.38 96 SER A O 1
ATOM 786 N N . ALA A 1 97 ? 5.911 -13.536 0.829 1.00 87.06 97 ALA A N 1
ATOM 787 C CA . ALA A 1 97 ? 6.926 -14.484 0.371 1.00 87.06 97 ALA A CA 1
ATOM 788 C C . ALA A 1 97 ? 7.212 -15.615 1.374 1.00 87.06 97 ALA A C 1
ATOM 790 O O . ALA A 1 97 ? 7.868 -16.594 1.009 1.00 87.06 97 ALA A O 1
ATOM 791 N N . SER A 1 98 ? 6.772 -15.479 2.629 1.00 90.75 98 SER A N 1
ATOM 792 C CA . SER A 1 98 ? 6.956 -16.493 3.664 1.00 90.75 98 SER A CA 1
ATOM 793 C C . SER A 1 98 ? 5.658 -16.760 4.440 1.00 90.75 98 SER A C 1
ATOM 795 O O . SER A 1 98 ? 4.851 -15.842 4.604 1.00 90.75 98 SER A O 1
ATOM 797 N N . PRO A 1 99 ? 5.453 -17.987 4.959 1.00 92.19 99 PRO A N 1
ATOM 798 C CA . PRO A 1 99 ? 4.279 -18.316 5.775 1.00 92.19 99 PRO A CA 1
ATOM 799 C C . PRO A 1 99 ? 4.134 -17.434 7.024 1.00 92.19 99 PRO A C 1
ATOM 801 O O . PRO A 1 99 ? 3.036 -17.251 7.542 1.00 92.19 99 PRO A O 1
ATOM 804 N N . GLU A 1 100 ? 5.242 -16.885 7.523 1.00 94.88 100 GLU A N 1
ATOM 805 C CA . GLU A 1 100 ? 5.246 -15.946 8.641 1.00 94.88 100 GLU A CA 1
ATOM 806 C C . GLU A 1 100 ? 4.589 -14.613 8.270 1.00 94.88 100 GLU A C 1
ATOM 808 O O . GLU A 1 100 ? 3.877 -14.056 9.101 1.00 94.88 100 GLU A O 1
ATOM 813 N N . ASP A 1 101 ? 4.782 -14.113 7.042 1.00 95.38 101 ASP A N 1
ATOM 814 C CA . ASP A 1 101 ? 4.105 -12.895 6.580 1.00 95.38 101 ASP A CA 1
ATOM 815 C C . ASP A 1 101 ? 2.585 -13.115 6.519 1.00 95.38 101 ASP A C 1
ATOM 817 O O . ASP A 1 101 ? 1.831 -12.281 7.023 1.00 95.38 101 ASP A O 1
ATOM 821 N N . ASP A 1 102 ? 2.142 -14.267 5.997 1.00 95.56 102 ASP A N 1
ATOM 822 C CA . ASP A 1 102 ? 0.723 -14.640 5.971 1.00 95.56 102 ASP A CA 1
ATOM 823 C C . ASP A 1 102 ? 0.123 -14.708 7.376 1.00 95.56 102 ASP A C 1
ATOM 825 O O . ASP A 1 102 ? -0.953 -14.160 7.609 1.00 95.56 102 ASP A O 1
ATOM 829 N N . LYS A 1 103 ? 0.841 -15.326 8.321 1.00 97.69 103 LYS A N 1
ATOM 830 C CA . LYS A 1 103 ? 0.416 -15.416 9.719 1.00 97.69 103 LYS A CA 1
ATOM 831 C C . LYS A 1 103 ? 0.280 -14.033 10.364 1.00 97.69 103 LYS A C 1
ATOM 833 O O . LYS A 1 103 ? -0.719 -13.775 11.027 1.00 97.69 103 LYS A O 1
ATOM 838 N N . ILE A 1 104 ? 1.263 -13.150 10.169 1.00 98.00 104 ILE A N 1
ATOM 839 C CA . ILE A 1 104 ? 1.224 -11.780 10.704 1.00 98.00 104 ILE A CA 1
ATOM 840 C C . ILE A 1 104 ? 0.036 -11.013 10.114 1.00 98.00 104 ILE A C 1
ATOM 842 O O . ILE A 1 104 ? -0.660 -10.300 10.836 1.00 98.00 104 ILE A O 1
ATOM 846 N N . ASP A 1 105 ? -0.216 -11.155 8.813 1.00 98.38 105 ASP A N 1
ATOM 847 C CA . ASP A 1 105 ? -1.362 -10.521 8.165 1.00 98.38 105 ASP A CA 1
ATOM 848 C C . ASP A 1 105 ? -2.701 -11.002 8.735 1.00 98.38 105 ASP A C 1
ATOM 850 O O . ASP A 1 105 ? -3.589 -10.182 8.980 1.00 98.38 105 ASP A O 1
ATOM 854 N N . ASP A 1 106 ? -2.843 -12.309 8.956 1.00 97.94 106 ASP A N 1
ATOM 855 C CA . ASP A 1 106 ? -4.065 -12.898 9.501 1.00 97.94 106 ASP A CA 1
ATOM 856 C C . ASP A 1 106 ? -4.293 -12.442 10.957 1.00 97.94 106 ASP A C 1
ATOM 858 O O . ASP A 1 106 ? -5.408 -12.065 11.322 1.00 97.94 106 ASP A O 1
ATOM 862 N N . GLU A 1 107 ? -3.233 -12.381 11.773 1.00 97.94 107 GLU A N 1
ATOM 863 C CA . GLU A 1 107 ? -3.282 -11.856 13.147 1.00 97.94 107 GLU A CA 1
ATOM 864 C C . GLU A 1 107 ? -3.683 -10.372 13.188 1.00 97.94 107 GLU A C 1
ATOM 866 O O . GLU A 1 107 ? -4.533 -9.979 13.993 1.00 97.94 107 GLU A O 1
ATOM 871 N N . ILE A 1 108 ? -3.114 -9.546 12.302 1.00 98.25 108 ILE A N 1
ATOM 872 C CA . ILE A 1 108 ? -3.470 -8.125 12.186 1.00 98.25 108 ILE A CA 1
ATOM 873 C C . ILE A 1 108 ? -4.929 -7.972 11.759 1.00 98.25 108 ILE A C 1
ATOM 875 O O . ILE A 1 108 ? -5.662 -7.193 12.370 1.00 98.25 108 ILE A O 1
ATOM 879 N N . SER A 1 109 ? -5.364 -8.707 10.733 1.00 98.06 109 SER A N 1
ATOM 880 C CA . SER A 1 109 ? -6.727 -8.592 10.211 1.00 98.06 109 SER A CA 1
ATOM 881 C C . SER A 1 109 ? -7.770 -9.038 11.236 1.00 98.06 109 SER A C 1
ATOM 883 O O . SER A 1 109 ? -8.791 -8.367 11.408 1.00 98.06 109 SER A O 1
ATOM 885 N N . GLU A 1 110 ? -7.493 -10.115 11.978 1.00 97.06 110 GLU A N 1
ATOM 886 C CA . GLU A 1 110 ? -8.357 -10.565 13.068 1.00 97.06 110 GLU A CA 1
ATOM 887 C C . GLU A 1 110 ? -8.425 -9.526 14.189 1.00 97.06 110 GLU A C 1
ATOM 889 O O . GLU A 1 110 ? -9.516 -9.188 14.651 1.00 97.06 110 GLU A O 1
ATOM 894 N N . LYS A 1 111 ? -7.281 -8.961 14.594 1.00 97.31 111 LYS A N 1
ATOM 895 C CA . LYS A 1 111 ? -7.249 -7.913 15.619 1.00 97.31 111 LYS A CA 1
ATOM 896 C C . LYS A 1 111 ? -8.054 -6.687 15.189 1.00 97.31 111 LYS A C 1
ATOM 898 O O . LYS A 1 111 ? -8.871 -6.201 15.968 1.00 97.31 111 LYS A O 1
ATOM 903 N N . ILE A 1 112 ? -7.880 -6.220 13.951 1.00 98.19 112 ILE A N 1
ATOM 904 C CA . ILE A 1 112 ? -8.660 -5.103 13.400 1.00 98.19 112 ILE A CA 1
ATOM 905 C C . ILE A 1 112 ? -10.157 -5.426 13.425 1.00 98.19 112 ILE A C 1
ATOM 907 O O . ILE A 1 112 ? -10.943 -4.602 13.888 1.00 98.19 112 ILE A O 1
ATOM 911 N N . ARG A 1 113 ? -10.557 -6.630 12.998 1.00 97.44 113 ARG A N 1
ATOM 912 C CA . ARG A 1 113 ? -11.964 -7.060 12.989 1.00 97.44 113 ARG A CA 1
ATOM 913 C C . ARG A 1 113 ? -12.602 -7.013 14.379 1.00 97.44 113 ARG A C 1
ATOM 915 O O . ARG A 1 113 ? -13.774 -6.666 14.496 1.00 97.44 113 ARG A O 1
ATOM 922 N N . LEU A 1 114 ? -11.854 -7.354 15.429 1.00 97.25 114 LEU A N 1
ATOM 923 C CA . LEU A 1 114 ? -12.324 -7.229 16.811 1.00 97.25 114 LEU A CA 1
ATOM 924 C C . LEU A 1 114 ? -12.444 -5.761 17.233 1.00 97.25 114 LEU A C 1
ATOM 926 O O . LEU A 1 114 ? -13.468 -5.361 17.774 1.00 97.25 114 LEU A O 1
ATOM 930 N N . LEU A 1 115 ? -11.434 -4.941 16.938 1.00 96.56 115 LEU A N 1
ATOM 931 C CA . LEU A 1 115 ? -11.443 -3.515 17.275 1.00 96.56 115 LEU A CA 1
ATOM 932 C C . LEU A 1 115 ? -12.596 -2.765 16.593 1.00 96.56 115 LEU A C 1
ATOM 934 O O . LEU A 1 115 ? -13.212 -1.893 17.201 1.00 96.56 115 LEU A O 1
ATOM 938 N N . GLN A 1 116 ? -12.937 -3.120 15.351 1.00 96.19 116 GLN A N 1
ATOM 939 C CA . GLN A 1 116 ? -14.017 -2.486 14.591 1.00 96.19 116 GLN A CA 1
ATOM 940 C C . GLN A 1 116 ? -15.378 -2.512 15.303 1.00 96.19 116 GLN A C 1
ATOM 942 O O . GLN A 1 116 ? -16.181 -1.607 15.058 1.00 96.19 116 GLN A O 1
ATOM 947 N N . THR A 1 117 ? -15.640 -3.499 16.172 1.00 95.69 117 THR A N 1
ATOM 948 C CA . THR A 1 117 ? -16.953 -3.672 16.815 1.00 95.69 117 THR A CA 1
ATOM 949 C C . THR A 1 117 ? -17.223 -2.662 17.927 1.00 95.69 117 THR A C 1
ATOM 951 O O . THR A 1 117 ? -18.385 -2.422 18.244 1.00 95.69 117 THR A O 1
ATOM 954 N N . PHE A 1 118 ? -16.182 -2.085 18.534 1.00 94.88 118 PHE A N 1
ATOM 955 C CA . PHE A 1 118 ? -16.331 -1.198 19.694 1.00 94.88 118 PHE A CA 1
ATOM 956 C C . PHE A 1 118 ? -15.499 0.086 19.620 1.00 94.88 118 PHE A C 1
ATOM 958 O O . PHE A 1 118 ? -15.794 1.036 20.344 1.00 94.88 118 PHE A O 1
ATOM 965 N N . LEU A 1 119 ? -14.481 0.158 18.755 1.00 95.75 119 LEU A N 1
ATOM 966 C CA . LEU A 1 119 ? -13.614 1.327 18.659 1.00 95.75 119 LEU A CA 1
ATOM 967 C C . LEU A 1 119 ? -14.354 2.524 18.047 1.00 95.75 119 LEU A C 1
ATOM 969 O O . LEU A 1 119 ? -14.900 2.460 16.936 1.00 95.75 119 LEU A O 1
ATOM 973 N N . LYS A 1 120 ? -14.332 3.634 18.789 1.00 94.62 120 LYS A N 1
ATOM 974 C CA . LYS A 1 120 ? -14.930 4.922 18.436 1.00 94.62 120 LYS A CA 1
ATOM 975 C C . LYS A 1 120 ? -13.831 5.970 18.223 1.00 94.62 120 LYS A C 1
ATOM 977 O O . LYS A 1 120 ? -12.749 5.803 18.788 1.00 94.62 120 LYS A O 1
ATOM 982 N N . PRO A 1 121 ? -14.091 7.051 17.464 1.00 94.88 121 PRO A N 1
ATOM 983 C CA . PRO A 1 121 ? -13.092 8.094 17.215 1.00 94.88 121 PRO A CA 1
ATOM 984 C C . PRO A 1 121 ? -12.493 8.694 18.497 1.00 94.88 121 PRO A C 1
ATOM 986 O O . PRO A 1 121 ? -11.305 8.988 18.545 1.00 94.88 121 PRO A O 1
ATOM 989 N N . GLN A 1 122 ? -13.294 8.807 19.562 1.00 93.81 122 GLN A N 1
ATOM 990 C CA . GLN A 1 122 ? -12.871 9.385 20.841 1.00 93.81 122 GLN A CA 1
ATOM 991 C C . GLN A 1 122 ? -11.793 8.559 21.554 1.00 93.81 122 GLN A C 1
ATOM 993 O O . GLN A 1 122 ? -11.016 9.124 22.307 1.00 93.81 122 GLN A O 1
ATOM 998 N N . HIS A 1 123 ? -11.715 7.244 21.316 1.00 94.19 123 HIS A N 1
ATOM 999 C CA . HIS A 1 123 ? -10.669 6.400 21.916 1.00 94.19 123 HIS A CA 1
ATOM 1000 C C . HIS A 1 123 ? -9.278 6.663 21.321 1.00 94.19 123 HIS A C 1
ATOM 1002 O O . HIS A 1 123 ? -8.286 6.165 21.838 1.00 94.19 123 HIS A O 1
ATOM 1008 N N . LEU A 1 124 ? -9.220 7.376 20.195 1.00 94.62 124 LEU A N 1
ATOM 1009 C CA . LEU A 1 124 ? -7.991 7.811 19.539 1.00 94.62 124 LEU A CA 1
ATOM 1010 C C . LEU A 1 124 ? -7.846 9.337 19.617 1.00 94.62 124 LEU A C 1
ATOM 1012 O O . LEU A 1 124 ? -7.125 9.910 18.816 1.00 94.62 124 LEU A O 1
ATOM 1016 N N . ASP A 1 125 ? -8.573 9.999 20.521 1.00 92.38 125 ASP A N 1
ATOM 1017 C CA . ASP A 1 125 ? -8.532 11.454 20.698 1.00 92.38 125 ASP A CA 1
ATOM 1018 C C . ASP A 1 125 ? -8.917 12.257 19.436 1.00 92.38 125 ASP A C 1
ATOM 1020 O O . ASP A 1 125 ? -8.505 13.399 19.265 1.00 92.38 125 ASP A O 1
ATOM 1024 N N . ILE A 1 126 ? -9.745 11.689 18.544 1.00 93.00 126 ILE A N 1
ATOM 1025 C CA . ILE A 1 126 ? -10.179 12.379 17.319 1.00 93.00 126 ILE A CA 1
ATOM 1026 C C . ILE A 1 126 ? -11.312 13.370 17.645 1.00 93.00 126 ILE A C 1
ATOM 1028 O O . ILE A 1 126 ? -12.420 12.925 17.998 1.00 93.00 126 ILE A O 1
ATOM 1032 N N . PRO A 1 127 ? -11.103 14.689 17.468 1.00 90.62 127 PRO A N 1
ATOM 1033 C CA . PRO A 1 127 ? -12.106 15.698 17.782 1.00 90.62 127 PRO A CA 1
ATOM 1034 C C . PRO A 1 127 ? -13.340 15.593 16.867 1.00 90.62 127 PRO A C 1
ATOM 1036 O O . PRO A 1 127 ? -13.217 15.216 15.698 1.00 90.62 127 PRO A O 1
ATOM 1039 N N . PRO A 1 128 ? -14.545 15.954 17.358 1.00 89.75 128 PRO A N 1
ATOM 1040 C CA . PRO A 1 128 ? -15.781 15.916 16.570 1.00 89.75 128 PRO A CA 1
ATOM 1041 C C . PRO A 1 128 ? -15.748 16.746 15.281 1.00 89.75 128 PRO A C 1
ATOM 1043 O O . PRO A 1 128 ? -16.429 16.399 14.320 1.00 89.75 128 PRO A O 1
ATOM 1046 N N . SER A 1 129 ? -14.941 17.809 15.236 1.00 87.88 129 SER A N 1
ATOM 1047 C CA . SER A 1 129 ? -14.740 18.655 14.051 1.00 87.88 129 SER A CA 1
ATOM 1048 C C . SER A 1 129 ? -14.161 17.890 12.855 1.00 87.88 129 SER A C 1
ATOM 1050 O O . SER A 1 129 ? -14.377 18.266 11.703 1.00 87.88 129 SER A O 1
ATOM 1052 N N . LEU A 1 130 ? -13.486 16.765 13.111 1.00 89.31 130 LEU A N 1
ATOM 1053 C CA . LEU A 1 130 ? -12.931 15.878 12.091 1.00 89.31 130 LEU A CA 1
ATOM 1054 C C . LEU A 1 130 ? -13.865 14.726 11.711 1.00 89.31 130 LEU A C 1
ATOM 1056 O O . LEU A 1 130 ? -13.497 13.896 10.880 1.00 89.31 130 LEU A O 1
ATOM 1060 N N . HIS A 1 131 ? -15.066 14.638 12.290 1.00 91.19 131 HIS A N 1
ATOM 1061 C CA . HIS A 1 131 ? -15.992 13.536 12.020 1.00 91.19 131 HIS A CA 1
ATOM 1062 C C . HIS A 1 131 ? -16.704 13.767 10.687 1.00 91.19 131 HIS A C 1
ATOM 1064 O O . HIS A 1 131 ? -17.714 14.463 10.601 1.00 91.19 131 HIS A O 1
ATOM 1070 N N . ASN A 1 132 ? -16.162 13.171 9.624 1.00 90.50 132 ASN A N 1
ATOM 1071 C CA . ASN A 1 132 ? -16.700 13.273 8.272 1.00 90.50 132 ASN A CA 1
ATOM 1072 C C . ASN A 1 132 ? -16.792 11.889 7.621 1.00 90.50 132 ASN A C 1
ATOM 1074 O O . ASN A 1 132 ? -15.917 11.477 6.858 1.00 90.50 132 ASN A O 1
ATOM 1078 N N . GLU A 1 133 ? -17.886 11.185 7.919 1.00 90.75 133 GLU A N 1
ATOM 1079 C CA . GLU A 1 133 ? -18.141 9.816 7.450 1.00 90.75 133 GLU A CA 1
ATOM 1080 C C . GLU A 1 133 ? -17.989 9.640 5.923 1.00 90.75 133 GLU A C 1
ATOM 1082 O O . GLU A 1 133 ? -17.332 8.688 5.498 1.00 90.75 133 GLU A O 1
ATOM 1087 N N . PRO A 1 134 ? -18.500 10.542 5.053 1.00 94.56 134 PRO A N 1
ATOM 1088 C CA . PRO A 1 134 ? -18.283 10.414 3.611 1.00 94.56 134 PRO A CA 1
ATOM 1089 C C . PRO A 1 134 ? -16.808 10.460 3.187 1.00 94.56 134 PRO A C 1
ATOM 1091 O O . PRO A 1 134 ? -16.407 9.696 2.305 1.00 94.56 134 PRO A O 1
ATOM 1094 N N . LEU A 1 135 ? -16.003 11.350 3.782 1.00 93.25 135 LEU A N 1
ATOM 1095 C CA . LEU A 1 135 ? -14.577 11.463 3.458 1.00 93.25 135 LEU A CA 1
ATOM 1096 C C . LEU A 1 135 ? -13.766 10.307 4.045 1.00 93.25 135 LEU A C 1
ATOM 1098 O O . LEU A 1 135 ? -12.868 9.807 3.369 1.00 93.25 135 LEU A O 1
ATOM 1102 N N . TRP A 1 136 ? -14.108 9.838 5.246 1.00 95.44 136 TRP A N 1
ATOM 1103 C CA . TRP A 1 136 ? -13.506 8.637 5.827 1.00 95.44 136 TRP A CA 1
ATOM 1104 C C . TRP A 1 136 ? -13.768 7.415 4.953 1.00 95.44 136 TRP A C 1
ATOM 1106 O O . TRP A 1 136 ? -12.818 6.753 4.546 1.00 95.44 136 TRP A O 1
ATOM 1116 N N . LEU A 1 137 ? -15.013 7.199 4.521 1.00 96.50 137 LEU A N 1
ATOM 1117 C CA . LEU A 1 137 ? -15.354 6.110 3.606 1.00 96.50 137 LEU A CA 1
ATOM 1118 C C . LEU A 1 137 ? -14.605 6.208 2.265 1.00 96.50 137 LEU A C 1
ATOM 1120 O O . LEU A 1 137 ? -14.268 5.189 1.658 1.00 96.50 137 LEU A O 1
ATOM 1124 N N . LEU A 1 138 ? -14.352 7.422 1.766 1.00 97.50 138 LEU A N 1
ATOM 1125 C CA . LEU A 1 138 ? -13.551 7.612 0.557 1.00 97.50 138 LEU A CA 1
ATOM 1126 C C . LEU A 1 138 ? -12.085 7.221 0.794 1.00 97.50 138 LEU A C 1
ATOM 1128 O O . LEU A 1 138 ? -11.515 6.497 -0.021 1.00 97.50 138 LEU A O 1
ATOM 1132 N N . ALA A 1 139 ? -11.496 7.645 1.913 1.00 97.62 139 ALA A N 1
ATOM 1133 C CA . ALA A 1 139 ? -10.132 7.289 2.297 1.00 97.62 139 ALA A CA 1
ATOM 1134 C C . ALA A 1 139 ? -9.969 5.774 2.523 1.00 97.62 139 ALA A C 1
ATOM 1136 O O . ALA A 1 139 ? -9.016 5.172 2.025 1.00 97.62 139 ALA A O 1
ATOM 1137 N N . GLU A 1 140 ? -10.941 5.134 3.179 1.00 97.94 140 GLU A N 1
ATOM 1138 C CA . GLU A 1 140 ? -11.002 3.678 3.349 1.00 97.94 140 GLU A CA 1
ATOM 1139 C C . GLU A 1 140 ? -10.978 2.954 1.998 1.00 97.94 140 GLU A C 1
ATOM 1141 O O . GLU A 1 140 ? -10.194 2.024 1.792 1.00 97.94 140 GLU A O 1
ATOM 1146 N N . LYS A 1 141 ? -11.799 3.409 1.042 1.00 97.69 141 LYS A N 1
ATOM 1147 C CA . LYS A 1 141 ? -11.832 2.845 -0.314 1.00 97.69 141 LYS A CA 1
ATOM 1148 C C . LYS A 1 141 ? -10.498 2.993 -1.033 1.00 97.69 141 LYS A C 1
ATOM 1150 O O . LYS A 1 141 ? -10.116 2.063 -1.737 1.00 97.69 141 LYS A O 1
ATOM 1155 N N . GLU A 1 142 ? -9.792 4.113 -0.870 1.00 98.06 142 GLU A N 1
ATOM 1156 C CA . GLU A 1 142 ? -8.453 4.278 -1.447 1.00 98.06 142 GLU A CA 1
ATOM 1157 C C . GLU A 1 142 ? -7.453 3.276 -0.854 1.00 98.06 142 GLU A C 1
ATOM 1159 O O . GLU A 1 142 ? -6.749 2.624 -1.622 1.00 98.06 142 GLU A O 1
ATOM 1164 N N . LEU A 1 143 ? -7.437 3.054 0.469 1.00 97.19 143 LEU A N 1
ATOM 1165 C CA . LEU A 1 143 ? -6.558 2.036 1.073 1.00 97.19 143 LEU A CA 1
ATOM 1166 C C . LEU A 1 143 ? -6.866 0.623 0.573 1.00 97.19 143 LEU A C 1
ATOM 1168 O O . LEU A 1 143 ? -5.949 -0.146 0.281 1.00 97.19 143 LEU A O 1
ATOM 1172 N N . LEU A 1 144 ? -8.145 0.277 0.422 1.00 98.00 144 LEU A N 1
ATOM 1173 C CA . LEU A 1 144 ? -8.558 -1.042 -0.063 1.00 98.00 144 LEU A CA 1
ATOM 1174 C C . LEU A 1 144 ? -8.056 -1.346 -1.483 1.00 98.00 144 LEU A C 1
ATOM 1176 O O . LEU A 1 144 ? -7.811 -2.511 -1.812 1.00 98.00 144 LEU A O 1
ATOM 1180 N N . LYS A 1 145 ? -7.840 -0.321 -2.322 1.00 96.62 145 LYS A N 1
ATOM 1181 C CA . LYS A 1 145 ? -7.308 -0.506 -3.682 1.00 96.62 145 LYS A CA 1
ATOM 1182 C C . LYS A 1 145 ? -5.903 -1.094 -3.705 1.00 96.62 145 LYS A C 1
ATOM 1184 O O . LYS A 1 145 ? -5.549 -1.711 -4.707 1.00 96.62 145 LYS A O 1
ATOM 1189 N N . MET A 1 146 ? -5.121 -0.988 -2.625 1.00 95.56 146 MET A N 1
ATOM 1190 C CA . MET A 1 146 ? -3.773 -1.565 -2.558 1.00 95.56 146 MET A CA 1
ATOM 1191 C C . MET A 1 146 ? -3.747 -3.025 -3.030 1.00 95.56 146 MET A C 1
ATOM 1193 O O . MET A 1 146 ? -2.839 -3.431 -3.758 1.00 95.56 146 MET A O 1
ATOM 1197 N N . ASN A 1 147 ? -4.762 -3.818 -2.685 1.00 95.50 147 ASN A N 1
ATOM 1198 C CA . ASN A 1 147 ? -4.823 -5.238 -3.037 1.00 95.50 147 ASN A CA 1
ATOM 1199 C C . ASN A 1 147 ? -5.223 -5.513 -4.491 1.00 95.50 147 ASN A C 1
ATOM 1201 O O . ASN A 1 147 ? -4.990 -6.620 -4.971 1.00 95.50 147 ASN A O 1
ATOM 1205 N N . ALA A 1 148 ? -5.758 -4.524 -5.209 1.00 95.81 148 ALA A N 1
ATOM 1206 C CA . ALA A 1 148 ? -6.039 -4.635 -6.639 1.00 95.81 148 ALA A CA 1
ATOM 1207 C C . ALA A 1 148 ? -4.763 -4.547 -7.497 1.00 95.81 148 ALA A C 1
ATOM 1209 O O . ALA A 1 148 ? -4.753 -4.991 -8.646 1.00 95.81 148 ALA A O 1
ATOM 1210 N N . PHE A 1 149 ? -3.675 -4.005 -6.942 1.00 96.38 149 PHE A N 1
ATOM 1211 C CA . PHE A 1 149 ? -2.454 -3.719 -7.684 1.00 96.38 149 PHE A CA 1
ATOM 1212 C C . PHE A 1 149 ? -1.318 -4.702 -7.399 1.00 96.38 149 PHE A C 1
ATOM 1214 O O . PHE A 1 149 ? -1.173 -5.227 -6.293 1.00 96.38 149 PHE A O 1
ATOM 1221 N N . LYS A 1 150 ? -0.464 -4.911 -8.407 1.00 97.00 150 LYS A N 1
ATOM 1222 C CA . LYS A 1 150 ? 0.753 -5.739 -8.310 1.00 97.00 150 LYS A CA 1
ATOM 1223 C C . LYS A 1 150 ? 2.044 -4.927 -8.382 1.00 97.00 150 LYS A C 1
ATOM 1225 O O . LYS A 1 150 ? 3.097 -5.451 -8.025 1.00 97.00 150 LYS A O 1
ATOM 1230 N N . ALA A 1 151 ? 1.976 -3.670 -8.818 1.00 96.50 151 ALA A N 1
ATOM 1231 C CA . ALA A 1 151 ? 3.127 -2.783 -8.828 1.00 96.50 151 ALA A CA 1
ATOM 1232 C C . ALA A 1 151 ? 3.264 -2.039 -7.483 1.00 96.50 151 ALA A C 1
ATOM 1234 O O . ALA A 1 151 ? 2.256 -1.563 -6.950 1.00 96.50 151 ALA A O 1
ATOM 1235 N N . PRO A 1 152 ? 4.484 -1.910 -6.930 1.00 97.31 152 PRO A N 1
ATOM 1236 C CA . PRO A 1 152 ? 4.736 -1.137 -5.716 1.00 97.31 152 PRO A CA 1
ATOM 1237 C C . PRO A 1 152 ? 4.260 0.316 -5.813 1.00 97.31 152 PRO A C 1
ATOM 1239 O O . PRO A 1 152 ? 3.667 0.811 -4.857 1.00 97.31 152 PRO A O 1
ATOM 1242 N N . TYR A 1 153 ? 4.460 0.986 -6.954 1.00 95.88 153 TYR A N 1
ATOM 1243 C CA . TYR A 1 153 ? 4.024 2.372 -7.139 1.00 95.88 153 TYR A CA 1
ATOM 1244 C C . TYR A 1 153 ? 2.511 2.540 -7.029 1.00 95.88 153 TYR A C 1
ATOM 1246 O O . TYR A 1 153 ? 2.063 3.449 -6.348 1.00 95.88 153 TYR A O 1
ATOM 1254 N N . GLU A 1 154 ? 1.714 1.648 -7.624 1.00 96.62 154 GLU A N 1
ATOM 1255 C CA . GLU A 1 154 ? 0.246 1.734 -7.578 1.00 96.62 154 GLU A CA 1
ATOM 1256 C C . GLU A 1 154 ? -0.274 1.511 -6.149 1.00 96.62 154 GLU A C 1
ATOM 1258 O O . GLU A 1 154 ? -1.184 2.204 -5.682 1.00 96.62 154 GLU A O 1
ATOM 1263 N N . LYS A 1 155 ? 0.353 0.580 -5.414 1.00 98.00 155 LYS A N 1
ATOM 1264 C CA . LYS A 1 155 ? 0.075 0.380 -3.986 1.00 98.00 155 LYS A CA 1
ATOM 1265 C C . LYS A 1 155 ? 0.429 1.627 -3.175 1.00 98.00 155 LYS A C 1
ATOM 1267 O O . LYS A 1 155 ? -0.368 2.052 -2.346 1.00 98.00 155 LYS A O 1
ATOM 1272 N N . MET A 1 156 ? 1.579 2.247 -3.442 1.00 97.75 156 MET A N 1
ATOM 1273 C CA . MET A 1 156 ? 1.980 3.494 -2.788 1.00 97.75 156 MET A CA 1
ATOM 1274 C C . MET A 1 156 ? 1.027 4.648 -3.126 1.00 97.75 156 MET A C 1
ATOM 1276 O O . MET A 1 156 ? 0.621 5.382 -2.232 1.00 97.75 156 MET A O 1
ATOM 1280 N N . THR A 1 157 ? 0.593 4.783 -4.380 1.00 96.50 157 THR A N 1
ATOM 1281 C CA . THR A 1 157 ? -0.390 5.797 -4.794 1.00 96.50 157 THR A CA 1
ATOM 1282 C C . THR A 1 157 ? -1.721 5.624 -4.067 1.00 96.50 157 THR A C 1
ATOM 1284 O O . THR A 1 157 ? -2.327 6.617 -3.682 1.00 96.50 157 THR A O 1
ATOM 1287 N N . SER A 1 158 ? -2.148 4.387 -3.796 1.00 98.06 158 SER A N 1
ATOM 1288 C CA . SER A 1 158 ? -3.344 4.117 -2.981 1.00 98.06 158 SER A CA 1
ATOM 1289 C C . SER A 1 158 ? -3.213 4.702 -1.561 1.00 98.06 158 SER A C 1
ATOM 1291 O O . SER A 1 158 ? -4.134 5.353 -1.067 1.00 98.06 158 SER A O 1
ATOM 1293 N N . ILE A 1 159 ? -2.034 4.558 -0.939 1.00 98.38 159 ILE A N 1
ATOM 1294 C CA . ILE A 1 159 ? -1.711 5.165 0.367 1.00 98.38 159 ILE A CA 1
ATOM 1295 C C . ILE A 1 159 ? -1.714 6.695 0.264 1.00 98.38 159 ILE A C 1
ATOM 1297 O O . ILE A 1 159 ? -2.354 7.363 1.072 1.00 98.38 159 ILE A O 1
ATOM 1301 N N . MET A 1 160 ? -1.045 7.257 -0.749 1.00 97.50 160 MET A N 1
ATOM 1302 C CA . MET A 1 160 ? -0.997 8.708 -0.976 1.00 97.50 160 MET A CA 1
ATOM 1303 C C . MET A 1 160 ? -2.396 9.308 -1.127 1.00 97.50 160 MET A C 1
ATOM 1305 O O . MET A 1 160 ? -2.686 10.345 -0.536 1.00 97.50 160 MET A O 1
ATOM 1309 N N . SER A 1 161 ? -3.269 8.663 -1.904 1.00 98.00 161 SER A N 1
ATOM 1310 C CA . SER A 1 161 ? -4.645 9.113 -2.123 1.00 98.00 161 SER A CA 1
ATOM 1311 C C . SER A 1 161 ? -5.443 9.130 -0.822 1.00 98.00 161 SER A C 1
ATOM 1313 O O . SER A 1 161 ? -6.078 10.140 -0.526 1.00 98.00 161 SER A O 1
ATOM 1315 N N . CYS A 1 162 ? -5.349 8.073 -0.006 1.00 98.25 162 CYS A N 1
ATOM 1316 C CA . CYS A 1 162 ? -5.946 8.048 1.331 1.00 98.25 162 CYS A CA 1
ATOM 1317 C C . CYS A 1 162 ? -5.445 9.216 2.194 1.00 98.25 162 CYS A C 1
ATOM 1319 O O . CYS A 1 162 ? -6.241 10.002 2.703 1.00 98.25 162 CYS A O 1
ATOM 1321 N N . CYS A 1 163 ? -4.127 9.379 2.322 1.00 96.94 163 CYS A N 1
ATOM 1322 C CA . CYS A 1 163 ? -3.538 10.415 3.171 1.00 96.94 163 CYS A CA 1
ATOM 1323 C C . CYS A 1 163 ? -3.880 11.837 2.703 1.00 96.94 163 CYS A C 1
ATOM 1325 O O . CYS A 1 163 ? -4.124 12.715 3.526 1.00 96.94 163 CYS A O 1
ATOM 1327 N N . ARG A 1 164 ? -3.974 12.071 1.390 1.00 96.19 164 ARG A N 1
ATOM 1328 C CA . ARG A 1 164 ? -4.414 13.361 0.837 1.00 96.19 164 ARG A CA 1
ATOM 1329 C C . ARG A 1 164 ? -5.877 13.660 1.150 1.00 96.19 164 ARG A C 1
ATOM 1331 O O . ARG A 1 164 ? -6.201 14.810 1.426 1.00 96.19 164 ARG A O 1
ATOM 1338 N N . ILE A 1 165 ? -6.754 12.653 1.153 1.00 96.62 165 ILE A N 1
ATOM 1339 C CA . ILE A 1 165 ? -8.150 12.827 1.588 1.00 96.62 165 ILE A CA 1
ATOM 1340 C C . ILE A 1 165 ? -8.199 13.229 3.065 1.00 96.62 165 ILE A C 1
ATOM 1342 O O . ILE A 1 165 ? -8.917 14.166 3.409 1.00 96.62 165 ILE A O 1
ATOM 1346 N N . ILE A 1 166 ? -7.400 12.576 3.915 1.00 95.50 166 ILE A N 1
ATOM 1347 C CA . ILE A 1 166 ? -7.297 12.916 5.342 1.00 95.50 166 ILE A CA 1
ATOM 1348 C C . ILE A 1 166 ? -6.788 14.350 5.521 1.00 95.50 166 ILE A C 1
ATOM 1350 O O . ILE A 1 166 ? -7.400 15.129 6.242 1.00 95.50 166 ILE A O 1
ATOM 1354 N N . ASN A 1 167 ? -5.725 14.746 4.821 1.00 93.56 167 ASN A N 1
ATOM 1355 C CA . ASN A 1 167 ? -5.207 16.112 4.913 1.00 93.56 167 ASN A CA 1
ATOM 1356 C C . ASN A 1 167 ? -6.207 17.157 4.412 1.00 93.56 167 ASN A C 1
ATOM 1358 O O . ASN A 1 167 ? -6.350 18.203 5.033 1.00 93.56 167 ASN A O 1
ATOM 1362 N N . ASN A 1 168 ? -6.951 16.874 3.342 1.00 92.19 168 ASN A N 1
ATOM 1363 C CA . ASN A 1 168 ? -8.014 17.769 2.885 1.00 92.19 168 ASN A CA 1
ATOM 1364 C C . ASN A 1 168 ? -9.129 17.914 3.932 1.00 92.19 168 ASN A C 1
ATOM 1366 O O . ASN A 1 168 ? -9.678 19.001 4.090 1.00 92.19 168 ASN A O 1
ATOM 1370 N N . LEU A 1 169 ? -9.456 16.839 4.657 1.00 91.44 169 LEU A N 1
ATOM 1371 C CA . LEU A 1 169 ? -10.384 16.894 5.784 1.00 91.44 169 LEU A CA 1
ATOM 1372 C C . LEU A 1 169 ? -9.846 17.793 6.909 1.00 91.44 169 LEU A C 1
ATOM 1374 O O . LEU A 1 169 ? -10.574 18.677 7.352 1.00 91.44 169 LEU A O 1
ATOM 1378 N N . LEU A 1 170 ? -8.586 17.611 7.319 1.00 90.75 170 LEU A N 1
ATOM 1379 C CA . LEU A 1 170 ? -7.942 18.446 8.344 1.00 90.75 170 LEU A CA 1
ATOM 1380 C C . LEU A 1 170 ? -7.942 19.926 7.937 1.00 90.75 170 LEU A C 1
ATOM 1382 O O . LEU A 1 170 ? -8.387 20.781 8.694 1.00 90.75 170 LEU A O 1
ATOM 1386 N N . LEU A 1 171 ? -7.532 20.224 6.699 1.00 88.50 171 LEU A N 1
ATOM 1387 C CA . LEU A 1 171 ? -7.512 21.587 6.165 1.00 88.50 171 LEU A CA 1
ATOM 1388 C C . LEU A 1 171 ? -8.902 22.232 6.178 1.00 88.50 171 LEU A C 1
ATOM 1390 O O . LEU A 1 171 ? -9.032 23.387 6.570 1.00 88.50 171 LEU A O 1
ATOM 1394 N N . ASN A 1 172 ? -9.947 21.495 5.791 1.00 86.94 172 ASN A N 1
ATOM 1395 C CA . ASN A 1 172 ? -11.315 22.012 5.825 1.00 86.94 172 ASN A CA 1
ATOM 1396 C C . ASN A 1 172 ? -11.779 22.313 7.256 1.00 86.94 172 ASN A C 1
ATOM 1398 O O . ASN A 1 172 ? -12.420 23.339 7.474 1.00 86.94 172 ASN A O 1
ATOM 1402 N N . ALA A 1 173 ? -11.432 21.454 8.218 1.00 85.69 173 ALA A N 1
ATOM 1403 C CA . ALA A 1 173 ? -11.779 21.649 9.620 1.00 85.69 173 ALA A CA 1
ATOM 1404 C C . ALA A 1 173 ? -11.062 22.863 10.237 1.00 85.69 173 ALA A C 1
ATOM 1406 O O . ALA A 1 173 ? -11.721 23.692 10.864 1.00 85.69 173 ALA A O 1
ATOM 1407 N N . ALA A 1 174 ? -9.763 23.047 9.967 1.00 82.69 174 ALA A N 1
ATOM 1408 C CA . ALA A 1 174 ? -9.017 24.247 10.373 1.00 82.69 174 ALA A CA 1
ATOM 1409 C C . ALA A 1 174 ? -9.528 25.543 9.728 1.00 82.69 174 ALA A C 1
ATOM 1411 O O . ALA A 1 174 ? -9.318 26.631 10.260 1.00 82.69 174 ALA A O 1
ATOM 1412 N N . MET A 1 175 ? -10.164 25.462 8.557 1.00 79.62 175 MET A N 1
ATOM 1413 C CA . MET A 1 175 ? -10.785 26.630 7.927 1.00 79.62 175 MET A CA 1
ATOM 1414 C C . MET A 1 175 ? -12.162 26.956 8.516 1.00 79.62 175 MET A C 1
ATOM 1416 O O . MET A 1 175 ? -12.583 28.112 8.453 1.00 79.62 175 MET A O 1
ATOM 1420 N N . SER A 1 176 ? -12.876 25.962 9.055 1.00 74.69 176 SER A N 1
ATOM 1421 C CA . SER A 1 176 ? -14.208 26.139 9.644 1.00 74.69 176 SER A CA 1
ATOM 1422 C C . SER A 1 176 ? -14.193 26.452 11.139 1.00 74.69 176 SER A C 1
ATOM 1424 O O . SER A 1 176 ? -15.093 27.142 11.614 1.00 74.69 176 SER A O 1
ATOM 1426 N N . GLU A 1 177 ? -13.197 25.966 11.877 1.00 62.09 177 GLU A N 1
ATOM 1427 C CA . GLU A 1 177 ? -13.067 26.165 13.320 1.00 62.09 177 GLU A CA 1
ATOM 1428 C C . GLU A 1 177 ? -11.791 26.952 13.643 1.00 62.09 177 GLU A C 1
ATOM 1430 O O . GLU A 1 177 ? -10.761 26.783 13.003 1.00 62.09 177 GLU A O 1
ATOM 1435 N N . HIS A 1 178 ? -11.843 27.840 14.641 1.00 56.22 178 HIS A N 1
ATOM 1436 C CA . HIS A 1 178 ? -10.703 28.676 15.055 1.00 56.22 178 HIS A CA 1
ATOM 1437 C C . HIS A 1 178 ? -9.579 27.898 15.780 1.00 56.22 178 HIS A C 1
ATOM 1439 O O . HIS A 1 178 ? -8.683 28.527 16.348 1.00 56.22 178 HIS A O 1
ATOM 1445 N N . GLU A 1 179 ? -9.606 26.562 15.775 1.00 58.50 179 GLU A N 1
ATOM 1446 C CA . GLU A 1 179 ? -8.549 25.724 16.342 1.00 58.50 179 GLU A CA 1
ATOM 1447 C C . GLU A 1 179 ? -7.569 25.249 15.256 1.00 58.50 179 GLU A C 1
ATOM 1449 O O . GLU A 1 179 ? -7.986 24.787 14.191 1.00 58.50 179 GLU A O 1
ATOM 1454 N N . PRO A 1 180 ? -6.251 25.352 15.496 1.00 56.12 180 PRO A N 1
ATOM 1455 C CA . PRO A 1 180 ? -5.259 24.879 14.547 1.00 56.12 180 PRO A CA 1
ATOM 1456 C C . PRO A 1 180 ? -5.238 23.345 14.538 1.00 56.12 180 PRO A C 1
ATOM 1458 O O . PRO A 1 180 ? -4.630 22.739 15.415 1.00 56.12 180 PRO A O 1
ATOM 1461 N N . THR A 1 181 ? -5.852 22.717 13.530 1.00 61.38 181 THR A N 1
ATOM 1462 C CA . THR A 1 181 ? -5.628 21.286 13.272 1.00 61.38 181 THR A CA 1
ATOM 1463 C C . THR A 1 181 ? -4.180 21.088 12.825 1.00 61.38 181 THR A C 1
ATOM 1465 O O . THR A 1 181 ? -3.730 21.734 11.870 1.00 61.38 181 THR A O 1
ATOM 1468 N N . GLY A 1 182 ? -3.442 20.230 13.519 1.00 65.12 182 GLY A N 1
ATOM 1469 C CA . GLY A 1 182 ? -2.009 20.024 13.328 1.00 65.12 182 GLY A CA 1
ATOM 1470 C C . GLY A 1 182 ? -1.654 18.651 12.757 1.00 65.12 182 GLY A C 1
ATOM 1471 O O . GLY A 1 182 ? -2.510 17.811 12.488 1.00 65.12 182 GLY A O 1
ATOM 1472 N N . ALA A 1 183 ? -0.349 18.392 12.614 1.00 64.06 183 ALA A N 1
ATOM 1473 C CA . ALA A 1 183 ? 0.169 17.055 12.295 1.00 64.06 183 ALA A CA 1
ATOM 1474 C C . ALA A 1 183 ? -0.195 16.008 13.369 1.00 64.06 183 ALA A C 1
ATOM 1476 O O . ALA A 1 183 ? -0.253 14.816 13.065 1.00 64.06 183 ALA A O 1
ATOM 1477 N N . ASP A 1 184 ? -0.478 16.463 14.593 1.00 82.06 184 ASP A N 1
ATOM 1478 C CA . ASP A 1 184 ? -0.893 15.628 15.721 1.00 82.06 184 ASP A CA 1
ATOM 1479 C C . ASP A 1 184 ? -2.298 15.022 15.522 1.00 82.06 184 ASP A C 1
ATOM 1481 O O . ASP A 1 184 ? -2.577 13.951 16.054 1.00 82.06 184 ASP A O 1
ATOM 1485 N N . ASP A 1 185 ? -3.137 15.619 14.665 1.00 89.69 185 ASP A N 1
ATOM 1486 C CA . ASP A 1 185 ? -4.481 15.112 14.345 1.00 89.69 185 ASP A CA 1
ATOM 1487 C C . ASP A 1 185 ? -4.484 14.093 13.193 1.00 89.69 185 ASP A C 1
ATOM 1489 O O . ASP A 1 185 ? -5.429 13.320 13.018 1.00 89.69 185 ASP A O 1
ATOM 1493 N N . PHE A 1 186 ? -3.419 14.062 12.385 1.00 94.50 186 PHE A N 1
ATOM 1494 C CA . PHE A 1 186 ? -3.352 13.219 11.190 1.00 94.50 186 PHE A CA 1
ATOM 1495 C C . PHE A 1 186 ? -3.254 11.729 11.524 1.00 94.50 186 PHE A C 1
ATOM 1497 O O . PHE A 1 186 ? -4.005 10.910 10.985 1.00 94.50 186 PHE A O 1
ATOM 1504 N N . LEU A 1 187 ? -2.310 11.361 12.394 1.00 95.62 187 LEU A N 1
ATOM 1505 C CA . LEU A 1 187 ? -2.026 9.959 12.692 1.00 95.62 187 LEU A CA 1
ATOM 1506 C C . LEU A 1 187 ? -3.212 9.249 13.374 1.00 95.62 187 LEU A C 1
ATOM 1508 O O . LEU A 1 187 ? -3.532 8.139 12.940 1.00 95.62 187 LEU A O 1
ATOM 1512 N N . PRO A 1 188 ? -3.914 9.848 14.356 1.00 96.06 188 PRO A N 1
ATOM 1513 C CA . PRO A 1 188 ? -5.127 9.257 14.914 1.00 96.06 188 PRO A CA 1
ATOM 1514 C C . PRO A 1 188 ? -6.203 8.952 13.870 1.00 96.06 188 PRO A C 1
ATOM 1516 O O . PRO A 1 188 ? -6.744 7.843 13.839 1.00 96.06 188 PRO A O 1
ATOM 1519 N N . VAL A 1 189 ? -6.465 9.896 12.959 1.00 96.81 189 VAL A N 1
ATOM 1520 C CA . VAL A 1 189 ? -7.438 9.715 11.873 1.00 96.81 189 VAL A CA 1
ATOM 1521 C C . VAL A 1 189 ? -6.986 8.609 10.914 1.00 96.81 189 VAL A C 1
ATOM 1523 O O . VAL A 1 189 ? -7.794 7.763 10.527 1.00 96.81 189 VAL A O 1
ATOM 1526 N N . LEU A 1 190 ? -5.692 8.540 10.584 1.00 97.94 190 LEU A N 1
ATOM 1527 C CA . LEU A 1 190 ? -5.137 7.462 9.760 1.00 97.94 190 LEU A CA 1
ATOM 1528 C C . LEU A 1 190 ? -5.261 6.087 10.434 1.00 97.94 190 LEU A C 1
ATOM 1530 O O . LEU A 1 190 ? -5.610 5.113 9.762 1.00 97.94 190 LEU A O 1
ATOM 1534 N N . ILE A 1 191 ? -5.004 5.986 11.743 1.00 98.06 191 ILE A N 1
ATOM 1535 C CA . ILE A 1 191 ? -5.192 4.748 12.517 1.00 98.06 191 ILE A CA 1
ATOM 1536 C C . ILE A 1 191 ? -6.660 4.326 12.458 1.00 98.06 191 ILE A C 1
ATOM 1538 O O . ILE A 1 191 ? -6.950 3.176 12.124 1.00 98.06 191 ILE A O 1
ATOM 1542 N N . TYR A 1 192 ? -7.582 5.253 12.722 1.00 97.94 192 TYR A N 1
ATOM 1543 C CA . TYR A 1 192 ? -9.016 4.981 12.688 1.00 97.94 192 TYR A CA 1
ATOM 1544 C C . TYR A 1 192 ? -9.472 4.469 11.319 1.00 97.94 192 TYR A C 1
ATOM 1546 O O . TYR A 1 192 ? -10.089 3.408 11.236 1.00 97.94 192 TYR A O 1
ATOM 1554 N N . ILE A 1 193 ? -9.099 5.164 10.241 1.00 98.25 193 ILE A N 1
ATOM 1555 C CA . ILE A 1 193 ? -9.420 4.769 8.863 1.00 98.25 193 ILE A CA 1
ATOM 1556 C C . ILE A 1 193 ? -8.796 3.416 8.517 1.00 98.25 193 ILE A C 1
ATOM 1558 O O . ILE A 1 193 ? -9.448 2.585 7.893 1.00 98.25 193 ILE A O 1
ATOM 1562 N N . THR A 1 194 ? -7.567 3.137 8.958 1.00 98.62 194 THR A N 1
ATOM 1563 C CA . THR A 1 194 ? -6.929 1.828 8.738 1.00 98.62 194 THR A CA 1
ATOM 1564 C C . THR A 1 194 ? -7.705 0.708 9.437 1.00 98.62 194 THR A C 1
ATOM 1566 O O . THR A 1 194 ? -7.911 -0.357 8.854 1.00 98.62 194 THR A O 1
ATOM 1569 N N . ILE A 1 195 ? -8.188 0.952 10.661 1.00 98.38 195 ILE A N 1
ATOM 1570 C CA . ILE A 1 195 ? -9.030 0.005 11.401 1.00 98.38 195 ILE A CA 1
ATOM 1571 C C . ILE A 1 195 ? -10.376 -0.176 10.697 1.00 98.38 195 ILE A C 1
ATOM 1573 O O . ILE A 1 195 ? -10.811 -1.308 10.521 1.00 98.38 195 ILE A O 1
ATOM 1577 N N . LYS A 1 196 ? -11.043 0.895 10.257 1.00 97.81 196 LYS A N 1
ATOM 1578 C CA . LYS A 1 196 ? -12.338 0.793 9.562 1.00 97.81 196 LYS A CA 1
ATOM 1579 C C . LYS A 1 196 ? -12.226 0.148 8.179 1.00 97.81 196 LYS A C 1
ATOM 1581 O O . LYS A 1 196 ? -13.060 -0.689 7.850 1.00 97.81 196 LYS A O 1
ATOM 1586 N N . ALA A 1 197 ? -11.150 0.407 7.441 1.00 98.00 197 ALA A N 1
ATOM 1587 C CA . ALA A 1 197 ? -10.894 -0.228 6.154 1.00 98.00 197 ALA A CA 1
ATOM 1588 C C . ALA A 1 197 ? -10.544 -1.722 6.278 1.00 98.00 197 ALA A C 1
ATOM 1590 O O . ALA A 1 197 ? -10.946 -2.504 5.423 1.00 98.00 197 ALA A O 1
ATOM 1591 N N . ASN A 1 198 ? -9.781 -2.120 7.307 1.00 98.25 198 ASN A N 1
ATOM 1592 C CA . ASN A 1 198 ? -9.167 -3.452 7.431 1.00 98.25 198 ASN A CA 1
ATOM 1593 C C . ASN A 1 198 ? -8.537 -3.959 6.108 1.00 98.25 198 ASN A C 1
ATOM 1595 O O . ASN A 1 198 ? -8.995 -4.964 5.551 1.00 98.25 198 ASN A O 1
ATOM 1599 N N . PRO A 1 199 ? -7.516 -3.267 5.553 1.00 97.88 199 PRO A N 1
ATOM 1600 C CA . PRO A 1 199 ? -6.949 -3.630 4.258 1.00 97.88 199 PRO A CA 1
ATOM 1601 C C . PRO A 1 199 ? -6.387 -5.060 4.276 1.00 97.88 199 PRO A C 1
ATOM 1603 O O . PRO A 1 199 ? -5.547 -5.369 5.128 1.00 97.88 199 PRO A O 1
ATOM 1606 N N . PRO A 1 200 ? -6.791 -5.946 3.345 1.00 97.69 200 PRO A N 1
ATOM 1607 C CA . PRO A 1 200 ? -6.306 -7.320 3.355 1.00 97.69 200 PRO A CA 1
ATOM 1608 C C . PRO A 1 200 ? -4.789 -7.371 3.159 1.00 97.69 200 PRO A C 1
ATOM 1610 O O . PRO A 1 200 ? -4.232 -6.638 2.344 1.00 97.69 200 PRO A O 1
ATOM 1613 N N . LYS A 1 201 ? -4.100 -8.281 3.851 1.00 97.94 201 LYS A N 1
ATOM 1614 C CA . LYS A 1 201 ? -2.639 -8.434 3.736 1.00 97.94 201 LYS A CA 1
ATOM 1615 C C . LYS A 1 201 ? -1.865 -7.119 3.981 1.00 97.94 201 LYS A C 1
ATOM 1617 O O . LYS A 1 201 ? -0.955 -6.771 3.222 1.00 97.94 201 LYS A O 1
ATOM 1622 N N . LEU A 1 202 ? -2.279 -6.329 4.981 1.00 98.50 202 LEU A N 1
ATOM 1623 C CA . LEU A 1 202 ? -1.701 -5.015 5.293 1.00 98.50 202 LEU A CA 1
ATOM 1624 C C . LEU A 1 202 ? -0.180 -5.075 5.512 1.00 98.50 202 LEU A C 1
ATOM 1626 O O . LEU A 1 202 ? 0.555 -4.281 4.924 1.00 98.50 202 LEU A O 1
ATOM 1630 N N . HIS A 1 203 ? 0.312 -6.017 6.319 1.00 98.38 203 HIS A N 1
ATOM 1631 C CA . HIS A 1 203 ? 1.743 -6.171 6.588 1.00 98.38 203 HIS A CA 1
ATOM 1632 C C . HIS A 1 203 ? 2.508 -6.556 5.321 1.00 98.38 203 HIS A C 1
ATOM 1634 O O . HIS A 1 203 ? 3.497 -5.891 4.996 1.00 98.38 203 HIS A O 1
ATOM 1640 N N . SER A 1 204 ? 2.026 -7.538 4.553 1.00 98.31 204 SER A N 1
ATOM 1641 C CA . SER A 1 204 ? 2.668 -7.924 3.288 1.00 98.31 204 SER A CA 1
ATOM 1642 C C . SER A 1 204 ? 2.703 -6.788 2.270 1.00 98.31 204 SER A C 1
ATOM 1644 O O . SER A 1 204 ? 3.719 -6.595 1.604 1.00 98.31 204 SER A O 1
ATOM 1646 N N . ASN A 1 205 ? 1.635 -5.992 2.161 1.00 98.50 205 ASN A N 1
ATOM 1647 C CA . ASN A 1 205 ? 1.616 -4.817 1.293 1.00 98.50 205 ASN A CA 1
ATOM 1648 C C . ASN A 1 205 ? 2.694 -3.800 1.673 1.00 98.50 205 ASN A C 1
ATOM 1650 O O . ASN A 1 205 ? 3.446 -3.353 0.805 1.00 98.50 205 ASN A O 1
ATOM 1654 N N . LEU A 1 206 ? 2.794 -3.449 2.955 1.00 98.44 206 LEU A N 1
ATOM 1655 C CA . LEU A 1 206 ? 3.768 -2.461 3.405 1.00 98.44 206 LEU A CA 1
ATOM 1656 C C . LEU A 1 206 ? 5.203 -2.979 3.254 1.00 98.44 206 LEU A C 1
ATOM 1658 O O . LEU A 1 206 ? 6.069 -2.269 2.742 1.00 98.44 206 LEU A O 1
ATOM 1662 N N . LYS A 1 207 ? 5.454 -4.245 3.610 1.00 97.75 207 LYS A N 1
ATOM 1663 C CA . LYS A 1 207 ? 6.750 -4.903 3.390 1.00 97.75 207 LYS A CA 1
ATOM 1664 C C . LYS A 1 207 ? 7.129 -4.909 1.906 1.00 97.75 207 LYS A C 1
ATOM 1666 O O . LYS A 1 207 ? 8.267 -4.597 1.563 1.00 97.75 207 LYS A O 1
ATOM 1671 N N . PHE A 1 208 ? 6.176 -5.207 1.024 1.00 98.12 208 PHE A N 1
ATOM 1672 C CA . PHE A 1 208 ? 6.380 -5.222 -0.422 1.00 98.12 208 PHE A CA 1
ATOM 1673 C C . PHE A 1 208 ? 6.741 -3.837 -0.975 1.00 98.12 208 PHE A C 1
ATOM 1675 O O . PHE A 1 208 ? 7.711 -3.717 -1.722 1.00 98.12 208 PHE A O 1
ATOM 1682 N N . ILE A 1 209 ? 6.022 -2.780 -0.578 1.00 98.19 209 ILE A N 1
ATOM 1683 C CA . ILE A 1 209 ? 6.348 -1.401 -0.982 1.00 98.19 209 ILE A CA 1
ATOM 1684 C C . ILE A 1 209 ? 7.759 -1.033 -0.514 1.00 98.19 209 ILE A C 1
ATOM 1686 O O . ILE A 1 209 ? 8.564 -0.580 -1.324 1.00 98.19 209 ILE A O 1
ATOM 1690 N N . LYS A 1 210 ? 8.087 -1.302 0.757 1.00 97.25 210 LYS A N 1
ATOM 1691 C CA . LYS A 1 210 ? 9.402 -0.998 1.343 1.00 97.25 210 LYS A CA 1
ATOM 1692 C C . LYS A 1 210 ? 10.564 -1.641 0.580 1.00 97.25 210 LYS A C 1
ATOM 1694 O O . LYS A 1 210 ? 11.626 -1.039 0.468 1.00 97.25 210 LYS A O 1
ATOM 1699 N N . LEU A 1 211 ? 10.386 -2.873 0.104 1.00 96.56 211 LEU A N 1
ATOM 1700 C CA . LEU A 1 211 ? 11.447 -3.625 -0.569 1.00 96.56 211 LEU A CA 1
ATOM 1701 C C . LEU A 1 211 ? 11.563 -3.292 -2.063 1.00 96.56 211 LEU A C 1
ATOM 1703 O O . LEU A 1 211 ? 12.676 -3.266 -2.592 1.00 96.56 211 LEU A O 1
ATOM 1707 N N . TYR A 1 212 ? 10.439 -3.055 -2.746 1.00 97.56 212 TYR A N 1
ATOM 1708 C CA . TYR A 1 212 ? 10.397 -3.074 -4.212 1.00 97.56 212 TYR A CA 1
ATOM 1709 C C . TYR A 1 212 ? 9.989 -1.757 -4.879 1.00 97.56 212 TYR A C 1
ATOM 1711 O O . TYR A 1 212 ? 10.144 -1.648 -6.094 1.00 97.56 212 TYR A O 1
ATOM 1719 N N . ARG A 1 213 ? 9.494 -0.748 -4.147 1.00 97.56 213 ARG A N 1
ATOM 1720 C CA . ARG A 1 213 ? 9.329 0.601 -4.719 1.00 97.56 213 ARG A CA 1
ATOM 1721 C C . ARG A 1 213 ? 10.708 1.175 -5.034 1.00 97.56 213 ARG A C 1
ATOM 1723 O O . ARG A 1 213 ? 11.606 1.056 -4.200 1.00 97.56 213 ARG A O 1
ATOM 1730 N N . ARG A 1 214 ? 10.887 1.801 -6.205 1.00 95.94 214 ARG A N 1
ATOM 1731 C CA . ARG A 1 214 ? 12.128 2.535 -6.522 1.00 95.94 214 ARG A CA 1
ATOM 1732 C C . ARG A 1 214 ? 12.476 3.507 -5.388 1.00 95.94 214 ARG A C 1
ATOM 1734 O O . ARG A 1 214 ? 11.675 4.385 -5.071 1.00 95.94 214 ARG A O 1
ATOM 1741 N N . GLN A 1 215 ? 13.653 3.345 -4.783 1.00 91.75 215 GLN A N 1
ATOM 1742 C CA . GLN A 1 215 ? 14.034 4.050 -3.547 1.00 91.75 215 GLN A CA 1
ATOM 1743 C C . GLN A 1 215 ? 14.032 5.574 -3.689 1.00 91.75 215 GLN A C 1
ATOM 1745 O O . GLN A 1 215 ? 13.547 6.270 -2.806 1.00 91.75 215 GLN A O 1
ATOM 1750 N N . GLU A 1 216 ? 14.471 6.094 -4.833 1.00 92.56 216 GLU A N 1
ATOM 1751 C CA . GLU A 1 216 ? 14.433 7.531 -5.142 1.00 92.56 216 GLU A CA 1
ATOM 1752 C C . GLU A 1 216 ? 13.013 8.133 -5.112 1.00 92.56 216 GLU A C 1
ATOM 1754 O O . GLU A 1 216 ? 12.844 9.326 -4.859 1.00 92.56 216 GLU A O 1
ATOM 1759 N N . LYS A 1 217 ? 11.978 7.307 -5.336 1.00 93.44 217 LYS A N 1
ATOM 1760 C CA . LYS A 1 217 ? 10.564 7.712 -5.328 1.00 93.44 217 LYS A CA 1
ATOM 1761 C C . LYS A 1 217 ? 9.893 7.540 -3.968 1.00 93.44 217 LYS A C 1
ATOM 1763 O O . LYS A 1 217 ? 8.746 7.951 -3.812 1.00 93.44 217 LYS A O 1
ATOM 1768 N N . LEU A 1 218 ? 10.569 6.926 -2.999 1.00 93.19 218 LEU A N 1
ATOM 1769 C CA . LEU A 1 218 ? 10.089 6.796 -1.626 1.00 93.19 218 LEU A CA 1
ATOM 1770 C C . LEU A 1 218 ? 10.771 7.851 -0.746 1.00 93.19 218 LEU A C 1
ATOM 1772 O O . LEU A 1 218 ? 11.475 7.521 0.199 1.00 93.19 218 LEU A O 1
ATOM 1776 N N . THR A 1 219 ? 10.586 9.121 -1.106 1.00 93.25 219 THR A N 1
ATOM 1777 C CA . THR A 1 219 ? 11.174 10.291 -0.438 1.00 93.25 219 THR A CA 1
ATOM 1778 C C . THR A 1 219 ? 10.097 11.358 -0.194 1.00 93.25 219 THR A C 1
ATOM 1780 O O . THR A 1 219 ? 9.016 11.309 -0.790 1.00 93.25 219 THR A O 1
ATOM 1783 N N . SER A 1 220 ? 10.365 12.332 0.686 1.00 94.75 220 SER A N 1
ATOM 1784 C CA . SER A 1 220 ? 9.474 13.481 0.949 1.00 94.75 220 SER A CA 1
ATOM 1785 C C . SER A 1 220 ? 8.050 13.059 1.379 1.00 94.75 220 SER A C 1
ATOM 1787 O O . SER A 1 220 ? 7.905 12.261 2.304 1.00 94.75 220 SER A O 1
ATOM 1789 N N . GLU A 1 221 ? 6.995 13.580 0.736 1.00 94.56 221 GLU A N 1
ATOM 1790 C CA . GLU A 1 221 ? 5.584 13.285 1.045 1.00 94.56 221 GLU A CA 1
ATOM 1791 C C . GLU A 1 221 ? 5.300 11.770 1.047 1.00 94.56 221 GLU A C 1
ATOM 1793 O O . GLU A 1 221 ? 4.615 11.264 1.938 1.00 94.56 221 GLU A O 1
ATOM 1798 N N . ALA A 1 222 ? 5.877 11.029 0.092 1.00 95.38 222 ALA A N 1
ATOM 1799 C CA . ALA A 1 222 ? 5.678 9.588 -0.017 1.00 95.38 222 ALA A CA 1
ATOM 1800 C C . ALA A 1 222 ? 6.276 8.825 1.168 1.00 95.38 222 ALA A C 1
ATOM 1802 O O . ALA A 1 222 ? 5.623 7.953 1.741 1.00 95.38 222 ALA A O 1
ATOM 1803 N N . GLU A 1 223 ? 7.496 9.176 1.566 1.00 96.62 223 GLU A N 1
ATOM 1804 C CA . GLU A 1 223 ? 8.153 8.585 2.732 1.00 96.62 223 GLU A CA 1
ATOM 1805 C C . GLU A 1 223 ? 7.411 8.922 4.029 1.00 96.62 223 GLU A C 1
ATOM 1807 O O . GLU A 1 223 ? 7.208 8.044 4.871 1.00 96.62 223 GLU A O 1
ATOM 1812 N N . TYR A 1 224 ? 6.951 10.169 4.168 1.00 96.19 224 TYR A N 1
ATOM 1813 C CA . TYR A 1 224 ? 6.193 10.621 5.331 1.00 96.19 224 TYR A CA 1
ATOM 1814 C C . TYR A 1 224 ? 4.895 9.822 5.502 1.00 96.19 224 TYR A C 1
ATOM 1816 O O . TYR A 1 224 ? 4.668 9.237 6.564 1.00 96.19 224 TYR A O 1
ATOM 1824 N N . TYR A 1 225 ? 4.054 9.723 4.468 1.00 97.50 225 TYR A N 1
ATOM 1825 C CA . TYR A 1 225 ? 2.805 8.959 4.563 1.00 97.50 225 TYR A CA 1
ATOM 1826 C C . TYR A 1 225 ? 3.038 7.460 4.728 1.00 97.50 225 TYR A C 1
ATOM 1828 O O . TYR A 1 225 ? 2.343 6.817 5.516 1.00 97.50 225 TYR A O 1
ATOM 1836 N N . PHE A 1 226 ? 4.027 6.898 4.028 1.00 98.38 226 PHE A N 1
ATOM 1837 C CA . PHE A 1 226 ? 4.376 5.490 4.181 1.00 98.38 226 PHE A CA 1
ATOM 1838 C C . PHE A 1 226 ? 4.814 5.173 5.617 1.00 98.38 226 PHE A C 1
ATOM 1840 O O . PHE A 1 226 ? 4.361 4.189 6.204 1.00 98.38 226 PHE A O 1
ATOM 1847 N N . THR A 1 227 ? 5.635 6.040 6.214 1.00 97.62 227 THR A N 1
ATOM 1848 C CA . THR A 1 227 ? 6.081 5.910 7.606 1.00 97.62 227 THR A CA 1
ATOM 1849 C C . THR A 1 227 ? 4.913 6.027 8.579 1.00 97.62 227 THR A C 1
ATOM 1851 O O . THR A 1 227 ? 4.809 5.213 9.491 1.00 97.62 227 THR A O 1
ATOM 1854 N N . ASN A 1 228 ? 3.986 6.963 8.362 1.00 97.62 228 ASN A N 1
ATOM 1855 C CA . ASN A 1 228 ? 2.790 7.087 9.198 1.00 97.62 228 ASN A CA 1
ATOM 1856 C C . ASN A 1 228 ? 1.897 5.840 9.134 1.00 97.62 228 ASN A C 1
ATOM 1858 O O . ASN A 1 228 ? 1.438 5.374 10.174 1.00 97.62 228 ASN A O 1
ATOM 1862 N N . LEU A 1 229 ? 1.695 5.242 7.955 1.00 98.44 229 LEU A N 1
ATOM 1863 C CA . LEU A 1 229 ? 0.916 4.004 7.842 1.00 98.44 229 LEU A CA 1
ATOM 1864 C C . LEU A 1 229 ? 1.646 2.799 8.462 1.00 98.44 229 LEU A C 1
ATOM 1866 O O . LEU A 1 229 ? 1.019 1.946 9.090 1.00 98.44 229 LEU A O 1
ATOM 1870 N N . MET A 1 230 ? 2.977 2.744 8.350 1.00 98.31 230 MET A N 1
ATOM 1871 C CA . MET A 1 230 ? 3.799 1.767 9.073 1.00 98.31 230 MET A CA 1
ATOM 1872 C C . MET A 1 230 ? 3.664 1.925 10.594 1.00 98.31 230 MET A C 1
ATOM 1874 O O . MET A 1 230 ? 3.511 0.920 11.291 1.00 98.31 230 MET A O 1
ATOM 1878 N N . SER A 1 231 ? 3.668 3.160 11.103 1.00 98.00 231 SER A N 1
ATOM 1879 C CA . SER A 1 231 ? 3.427 3.472 12.516 1.00 98.00 231 SER A CA 1
ATOM 1880 C C . SER A 1 231 ? 2.013 3.091 12.945 1.00 98.00 231 SER A C 1
ATOM 1882 O O . SER A 1 231 ? 1.856 2.459 13.984 1.00 98.00 231 SER A O 1
ATOM 1884 N N . ALA A 1 232 ? 0.997 3.378 12.126 1.00 98.31 232 ALA A N 1
ATOM 1885 C CA . ALA A 1 232 ? -0.381 2.975 12.387 1.00 98.31 232 ALA A CA 1
ATOM 1886 C C . ALA A 1 232 ? -0.515 1.446 12.484 1.00 98.31 232 ALA A C 1
ATOM 1888 O O . ALA A 1 232 ? -1.115 0.938 13.428 1.00 98.31 232 ALA A O 1
ATOM 1889 N N . LYS A 1 233 ? 0.115 0.694 11.569 1.00 98.31 233 LYS A N 1
ATOM 1890 C CA . LYS A 1 233 ? 0.176 -0.775 11.638 1.00 98.31 233 LYS A CA 1
ATOM 1891 C C . LYS A 1 233 ? 0.817 -1.250 12.946 1.00 98.31 233 LYS A C 1
ATOM 1893 O O . LYS A 1 233 ? 0.269 -2.130 13.603 1.00 98.31 233 LYS A O 1
ATOM 1898 N N . SER A 1 234 ? 1.969 -0.693 13.323 1.00 98.19 234 SER A N 1
ATOM 1899 C CA . SER A 1 234 ? 2.659 -1.063 14.569 1.00 98.19 234 SER A CA 1
ATOM 1900 C C . SER A 1 234 ? 1.820 -0.733 15.807 1.00 98.19 234 SER A C 1
ATOM 1902 O O . SER A 1 234 ? 1.672 -1.584 16.680 1.00 98.19 234 SER A O 1
ATOM 1904 N N . PHE A 1 235 ? 1.185 0.442 15.835 1.00 97.94 235 PHE A N 1
ATOM 1905 C CA . PHE A 1 235 ? 0.259 0.831 16.895 1.00 97.94 235 PHE A CA 1
ATOM 1906 C C . PHE A 1 235 ? -0.892 -0.168 17.016 1.00 97.94 235 PHE A C 1
ATOM 1908 O O . PHE A 1 235 ? -1.145 -0.667 18.104 1.00 97.94 235 PHE A O 1
ATOM 1915 N N . ILE A 1 236 ? -1.544 -0.538 15.907 1.00 97.94 236 ILE A N 1
ATOM 1916 C CA . ILE A 1 236 ? -2.633 -1.526 15.905 1.00 97.94 236 ILE A CA 1
ATOM 1917 C C . ILE A 1 236 ? -2.158 -2.868 16.475 1.00 97.94 236 ILE A C 1
ATOM 1919 O O . ILE A 1 236 ? -2.866 -3.462 17.287 1.00 97.94 236 ILE A O 1
ATOM 1923 N N . VAL A 1 237 ? -0.963 -3.341 16.106 1.00 97.00 237 VAL A N 1
ATOM 1924 C CA . VAL A 1 237 ? -0.392 -4.602 16.620 1.00 97.00 237 VAL A CA 1
ATOM 1925 C C . VAL A 1 237 ? -0.180 -4.554 18.135 1.00 97.00 237 VAL A C 1
ATOM 1927 O O . VAL A 1 237 ? -0.525 -5.514 18.824 1.00 97.00 237 VAL A O 1
ATOM 1930 N N . GLU A 1 238 ? 0.290 -3.432 18.674 1.00 96.56 238 GLU A N 1
ATOM 1931 C CA . GLU A 1 238 ? 0.619 -3.266 20.101 1.00 96.56 238 GLU A CA 1
ATOM 1932 C C . GLU A 1 238 ? -0.542 -2.719 20.955 1.00 96.56 238 GLU A C 1
ATOM 1934 O O . GLU A 1 238 ? -0.470 -2.723 22.187 1.00 96.56 238 GLU A O 1
ATOM 1939 N N . LEU A 1 239 ? -1.635 -2.297 20.308 1.00 95.25 239 LEU A N 1
ATOM 1940 C CA . LEU A 1 239 ? -2.800 -1.671 20.933 1.00 95.25 239 LEU A CA 1
ATOM 1941 C C . LEU A 1 239 ? -3.350 -2.515 22.084 1.00 95.25 239 LEU A C 1
ATOM 1943 O O . LEU A 1 239 ? -3.652 -3.702 21.914 1.00 95.25 239 LEU A O 1
ATOM 1947 N N . ASN A 1 240 ? -3.501 -1.857 23.228 1.00 93.69 240 ASN A N 1
ATOM 1948 C CA . ASN A 1 240 ? -4.068 -2.383 24.464 1.00 93.69 240 ASN A CA 1
ATOM 1949 C C . ASN A 1 240 ? -4.953 -1.313 25.134 1.00 93.69 240 ASN A C 1
ATOM 1951 O O . ASN A 1 240 ? -5.079 -0.201 24.623 1.00 93.69 240 ASN A O 1
ATOM 1955 N N . ALA A 1 241 ? -5.541 -1.633 26.288 1.00 93.12 241 ALA A N 1
ATOM 1956 C CA . ALA A 1 241 ? -6.446 -0.738 27.014 1.00 93.12 241 ALA A CA 1
ATOM 1957 C C . ALA A 1 241 ? -5.845 0.655 27.297 1.00 93.12 241 ALA A C 1
ATOM 1959 O O . ALA A 1 241 ? -6.505 1.673 27.100 1.00 93.12 241 ALA A O 1
ATOM 1960 N N . LYS A 1 242 ? -4.557 0.721 27.670 1.00 92.44 242 LYS A N 1
ATOM 1961 C CA . LYS A 1 242 ? -3.876 1.995 27.963 1.00 92.44 242 LYS A CA 1
ATOM 1962 C C . LYS A 1 242 ? -3.730 2.866 26.721 1.00 92.44 242 LYS A C 1
ATOM 1964 O O . LYS A 1 242 ? -3.796 4.082 26.833 1.00 92.44 242 LYS A O 1
ATOM 1969 N N . SER A 1 243 ? -3.547 2.252 25.551 1.00 91.94 243 SER A N 1
ATOM 1970 C CA . SER A 1 243 ? -3.462 2.960 24.269 1.00 91.94 243 SER A CA 1
ATOM 1971 C C . SER A 1 243 ? -4.767 3.658 23.881 1.00 91.94 243 SER A C 1
ATOM 1973 O O . SER A 1 243 ? -4.722 4.574 23.073 1.00 91.94 243 SER A O 1
ATOM 1975 N N . LEU A 1 244 ? -5.905 3.202 24.416 1.00 91.25 244 LEU A N 1
ATOM 1976 C CA . LEU A 1 244 ? -7.244 3.734 24.140 1.00 91.25 244 LEU A CA 1
ATOM 1977 C C . LEU A 1 244 ? -7.824 4.540 25.312 1.00 91.25 244 LEU A C 1
ATOM 1979 O O . LEU A 1 244 ? -9.008 4.874 25.296 1.00 91.25 244 LEU A O 1
ATOM 1983 N N . SER A 1 245 ? -7.021 4.801 26.350 1.00 91.00 245 SER A N 1
ATOM 1984 C CA . SER A 1 245 ? -7.462 5.477 27.576 1.00 91.00 245 SER A CA 1
ATOM 1985 C C . SER A 1 245 ? -8.685 4.822 28.239 1.00 91.00 245 SER A C 1
ATOM 1987 O O . SER A 1 245 ? -9.526 5.509 28.813 1.00 91.00 245 SER A O 1
ATOM 1989 N N . MET A 1 246 ? -8.781 3.489 28.172 1.00 90.62 246 MET A N 1
ATOM 1990 C CA . MET A 1 246 ? -9.890 2.713 28.737 1.00 90.62 246 MET A CA 1
ATOM 1991 C C . MET A 1 246 ? -9.424 1.747 29.829 1.00 90.62 246 MET A C 1
ATOM 1993 O O . MET A 1 246 ? -8.240 1.401 29.913 1.00 90.62 246 MET A O 1
ATOM 1997 N N . GLU A 1 247 ? -10.351 1.297 30.675 1.00 93.06 247 GLU A N 1
ATOM 1998 C CA . GLU A 1 247 ? -10.033 0.323 31.720 1.00 93.06 247 GLU A CA 1
ATOM 1999 C C . GLU A 1 247 ? -9.710 -1.054 31.121 1.00 93.06 247 GLU A C 1
ATOM 2001 O O . GLU A 1 247 ? -10.296 -1.485 30.128 1.0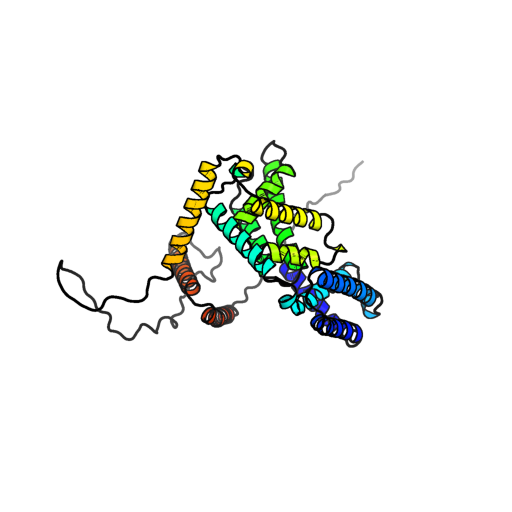0 93.06 247 GLU A O 1
ATOM 2006 N N . GLU A 1 248 ? -8.774 -1.780 31.740 1.00 93.50 248 GLU A N 1
ATOM 2007 C CA . GLU A 1 248 ? -8.335 -3.097 31.251 1.00 93.50 248 GLU A CA 1
ATOM 2008 C C . GLU A 1 248 ? -9.477 -4.122 31.235 1.00 93.50 248 GLU A C 1
ATOM 2010 O O . GLU A 1 248 ? -9.573 -4.930 30.312 1.00 93.50 248 GLU A O 1
ATOM 2015 N N . ILE A 1 249 ? -10.381 -4.034 32.216 1.00 94.12 249 ILE A N 1
ATOM 2016 C CA . ILE A 1 249 ? -11.572 -4.883 32.306 1.00 94.12 249 ILE A CA 1
ATOM 2017 C C . ILE A 1 249 ? -12.531 -4.572 31.150 1.00 94.12 249 ILE A C 1
ATOM 2019 O O . ILE A 1 249 ? -12.926 -5.486 30.431 1.00 94.12 249 ILE A O 1
ATOM 2023 N N . GLU A 1 250 ? -12.843 -3.293 30.917 1.00 93.94 250 GLU A N 1
ATOM 2024 C CA . GLU A 1 250 ? -13.730 -2.857 29.828 1.00 93.94 250 GLU A CA 1
ATOM 2025 C C . GLU A 1 250 ? -13.184 -3.258 28.447 1.00 93.94 250 GLU A C 1
ATOM 2027 O O . GLU A 1 250 ? -13.931 -3.715 27.575 1.00 93.94 250 GLU A O 1
ATOM 2032 N N . PHE A 1 251 ? -11.870 -3.120 28.243 1.00 95.06 251 PHE A N 1
ATOM 2033 C CA . PHE A 1 251 ? -11.214 -3.533 27.004 1.00 95.06 251 PHE A CA 1
ATOM 2034 C C . PHE A 1 251 ? -11.333 -5.041 26.778 1.00 95.06 251 PHE A C 1
ATOM 2036 O O . PHE A 1 251 ? -11.711 -5.468 25.685 1.00 95.06 251 PHE A O 1
ATOM 2043 N N . GLU A 1 252 ? -11.035 -5.856 27.793 1.00 93.88 252 GLU A N 1
ATOM 2044 C CA . GLU A 1 252 ? -11.107 -7.311 27.662 1.00 93.88 252 GLU A CA 1
ATOM 2045 C C . GLU A 1 252 ? -12.554 -7.776 27.452 1.00 93.88 252 GLU A C 1
ATOM 2047 O O . GLU A 1 252 ? -12.808 -8.593 26.567 1.00 93.88 252 GLU A O 1
ATOM 2052 N N . GLU A 1 253 ? -13.522 -7.207 28.176 1.00 95.19 253 GLU A N 1
ATOM 2053 C CA . GLU A 1 253 ? -14.950 -7.472 27.963 1.00 95.19 253 GLU A CA 1
ATOM 2054 C C . GLU A 1 253 ? -15.379 -7.141 26.528 1.00 95.19 253 GLU A C 1
ATOM 2056 O O . GLU A 1 253 ? -16.024 -7.962 25.868 1.00 95.19 253 GLU A O 1
ATOM 2061 N N . SER A 1 254 ? -14.953 -5.989 26.003 1.00 94.62 254 SER A N 1
ATOM 2062 C CA . SER A 1 254 ? -15.229 -5.571 24.624 1.00 94.62 254 SER A CA 1
ATOM 2063 C C . SER A 1 254 ? -14.599 -6.518 23.598 1.00 94.62 254 SER A C 1
ATOM 2065 O O . SER A 1 254 ? -15.263 -6.939 22.648 1.00 94.62 254 SER A O 1
ATOM 2067 N N . MET A 1 255 ? -13.343 -6.925 23.808 1.00 93.88 255 MET A N 1
ATOM 2068 C CA . MET A 1 255 ? -12.641 -7.881 22.947 1.00 93.88 255 MET A CA 1
ATOM 2069 C C . MET A 1 255 ? -13.297 -9.268 22.972 1.00 93.88 255 MET A C 1
ATOM 2071 O O . MET A 1 255 ? -13.395 -9.926 21.933 1.00 93.88 255 MET A O 1
ATOM 2075 N N . GLN A 1 256 ? -13.775 -9.734 24.128 1.00 93.56 256 GLN A N 1
ATOM 2076 C CA . GLN A 1 256 ? -14.483 -11.012 24.249 1.00 93.56 256 GLN A CA 1
ATOM 2077 C C . GLN A 1 256 ? -15.877 -10.958 23.614 1.00 93.56 256 GLN A C 1
ATOM 2079 O O . GLN A 1 256 ? -16.243 -11.864 22.860 1.00 93.56 256 GLN A O 1
ATOM 2084 N N . ALA A 1 257 ? -16.628 -9.876 23.831 1.00 94.12 257 ALA A N 1
ATOM 2085 C CA . ALA A 1 257 ? -17.911 -9.649 23.172 1.00 94.12 257 ALA A CA 1
ATOM 2086 C C . ALA A 1 257 ? -17.762 -9.604 21.638 1.00 94.12 257 ALA A C 1
ATOM 2088 O O . ALA A 1 257 ? -18.560 -10.210 20.910 1.00 94.12 257 ALA A O 1
ATOM 2089 N N . ALA A 1 258 ? -16.696 -8.972 21.137 1.00 93.38 258 ALA A N 1
ATOM 2090 C CA . ALA A 1 258 ? -16.355 -8.948 19.717 1.00 93.38 258 ALA A CA 1
ATOM 2091 C C . ALA A 1 258 ? -16.078 -10.358 19.166 1.00 93.38 258 ALA A C 1
ATOM 2093 O O . ALA A 1 258 ? -16.620 -10.737 18.125 1.00 93.38 258 ALA A O 1
ATOM 2094 N N . LYS A 1 259 ? -15.299 -11.180 19.890 1.00 92.69 259 LYS A N 1
ATOM 2095 C CA . LYS A 1 259 ? -15.020 -12.581 19.513 1.00 92.69 259 LYS A CA 1
ATOM 2096 C C . LYS A 1 259 ? -16.300 -13.412 19.422 1.00 92.69 259 LYS A C 1
ATOM 2098 O O . LYS A 1 259 ? -16.438 -14.209 18.495 1.00 92.69 259 LYS A O 1
ATOM 2103 N N . LEU A 1 260 ? -17.234 -13.236 20.359 1.00 90.75 260 LEU A N 1
ATOM 2104 C CA . LEU A 1 260 ? -18.521 -13.940 20.349 1.00 90.75 260 LEU A CA 1
ATOM 2105 C C . LEU A 1 260 ? -19.377 -13.527 19.146 1.00 90.75 260 LEU A C 1
ATOM 2107 O O . LEU A 1 260 ? -19.855 -14.387 18.410 1.00 90.75 260 LEU A O 1
ATOM 2111 N N . THR A 1 261 ? -19.499 -12.225 18.891 1.00 88.06 261 THR A N 1
ATOM 2112 C CA . THR A 1 261 ? -20.266 -11.681 17.754 1.00 88.06 261 THR A CA 1
ATOM 2113 C C . THR A 1 261 ? -19.727 -12.192 16.412 1.00 88.06 261 THR A C 1
ATOM 2115 O O . THR A 1 261 ? -20.479 -12.614 15.526 1.00 88.06 261 THR A O 1
ATOM 2118 N N . ASN A 1 262 ? -18.402 -12.239 16.287 1.00 80.81 262 ASN A N 1
ATOM 2119 C CA . ASN A 1 262 ? -17.710 -12.726 15.101 1.00 80.81 262 ASN A CA 1
ATOM 2120 C C . ASN A 1 262 ? -17.851 -14.246 14.889 1.00 80.81 262 ASN A C 1
ATOM 2122 O O . ASN A 1 262 ? -17.946 -14.692 13.742 1.00 80.81 262 ASN A O 1
ATOM 2126 N N . LYS A 1 263 ? -17.927 -15.050 15.960 1.00 76.12 263 LYS A N 1
ATOM 2127 C CA . LYS A 1 263 ? -18.197 -16.498 15.871 1.00 76.12 263 LYS A CA 1
ATOM 2128 C C . LYS A 1 263 ? -19.620 -16.793 15.402 1.00 76.12 263 LYS A C 1
ATOM 2130 O O . LYS A 1 263 ? -19.788 -17.566 14.463 1.00 76.12 263 LYS A O 1
ATOM 2135 N N . THR A 1 264 ? -20.625 -16.116 15.956 1.00 61.22 264 THR A N 1
ATOM 2136 C CA . THR A 1 264 ? -22.035 -16.296 15.557 1.00 61.22 264 THR A CA 1
ATOM 2137 C C . THR A 1 264 ? -22.264 -15.954 14.080 1.00 61.22 264 THR A C 1
ATOM 2139 O O . THR A 1 264 ? -23.038 -16.620 13.393 1.00 61.22 264 THR A O 1
ATOM 2142 N N . SER A 1 265 ? -21.533 -14.962 13.562 1.00 58.03 265 SER A N 1
ATOM 2143 C CA . SER A 1 265 ? -21.550 -14.569 12.143 1.00 58.03 265 SER A CA 1
ATOM 2144 C C . SER A 1 265 ? -20.880 -15.603 11.221 1.00 58.03 265 SER A C 1
ATOM 2146 O O . SER A 1 265 ? -21.195 -15.685 10.038 1.00 58.03 265 SER A O 1
ATOM 2148 N N . SER A 1 266 ? -19.963 -16.412 11.764 1.00 50.12 266 SER A N 1
ATOM 2149 C CA . SER A 1 266 ? -19.231 -17.450 11.028 1.00 50.12 266 SER A CA 1
ATOM 2150 C C . SER A 1 266 ? -19.974 -18.794 11.041 1.00 50.12 266 SER A C 1
ATOM 2152 O O . SER A 1 266 ? -20.005 -19.488 10.029 1.00 50.12 266 SER A O 1
ATOM 2154 N N . GLU A 1 267 ? -20.626 -19.158 12.152 1.00 40.56 267 GLU A N 1
ATOM 2155 C CA . GLU A 1 267 ? -21.376 -20.421 12.305 1.00 40.56 267 GLU A CA 1
ATOM 2156 C C . GLU A 1 267 ? -22.748 -20.418 11.611 1.00 40.56 267 GLU A C 1
ATOM 2158 O O . GLU A 1 267 ? -23.213 -21.464 11.149 1.00 40.56 267 GLU A O 1
ATOM 2163 N N . SER A 1 268 ? -23.359 -19.243 11.428 1.00 38.06 268 SER A N 1
ATOM 2164 C CA . SER A 1 268 ? -24.584 -19.080 10.626 1.00 38.06 268 SER A CA 1
ATOM 2165 C C . SER A 1 268 ? -24.377 -19.337 9.122 1.00 38.06 268 SER A C 1
ATOM 2167 O O . SER A 1 268 ? -25.353 -19.416 8.379 1.00 38.06 268 SER A O 1
ATOM 2169 N N . SER A 1 269 ? -23.132 -19.559 8.677 1.00 35.62 269 SER A N 1
ATOM 2170 C CA . SER A 1 269 ? -22.802 -19.993 7.311 1.00 35.62 269 SER A CA 1
ATOM 2171 C C . SER A 1 269 ? -22.652 -21.518 7.144 1.00 35.62 269 SER A C 1
ATOM 2173 O O . SER A 1 269 ? -22.540 -21.981 6.012 1.00 35.62 269 SER A O 1
ATOM 2175 N N . TYR A 1 270 ? -22.694 -22.322 8.221 1.00 32.09 270 TYR A N 1
ATOM 2176 C CA . TYR A 1 270 ? -22.437 -23.778 8.148 1.00 32.09 270 TYR A CA 1
ATOM 2177 C C . TYR A 1 270 ? -23.543 -24.684 8.716 1.00 32.09 270 TYR A C 1
ATOM 2179 O O . TYR A 1 270 ? -23.368 -25.898 8.772 1.00 32.09 270 TYR A O 1
ATOM 2187 N N . THR A 1 271 ? -24.712 -24.154 9.081 1.00 29.50 271 THR A N 1
ATOM 2188 C CA . THR A 1 271 ? -25.857 -24.967 9.545 1.00 29.50 271 THR A CA 1
ATOM 2189 C C . THR A 1 271 ? -27.085 -24.795 8.653 1.00 29.50 271 THR A C 1
ATOM 2191 O O . THR A 1 271 ? -28.136 -24.311 9.054 1.00 29.50 271 THR A O 1
ATOM 2194 N N . CYS A 1 272 ? -26.962 -25.245 7.405 1.00 31.22 272 CYS A N 1
ATOM 2195 C CA . CYS A 1 272 ? -28.114 -25.612 6.578 1.00 31.22 272 CYS A CA 1
ATOM 2196 C C . CYS A 1 272 ? -27.794 -26.845 5.726 1.00 31.22 272 CYS A C 1
ATOM 2198 O O . CYS A 1 272 ? -27.954 -26.837 4.512 1.00 31.22 272 CYS A O 1
ATOM 2200 N N . GLN A 1 273 ? -27.335 -27.925 6.364 1.00 33.97 273 GLN A N 1
ATOM 2201 C CA . GLN A 1 273 ? -27.402 -29.263 5.782 1.00 33.97 273 GLN A CA 1
ATOM 2202 C C . GLN A 1 273 ? -27.787 -30.287 6.856 1.00 33.97 273 GLN A C 1
ATOM 2204 O O . GLN A 1 273 ? -27.100 -30.446 7.858 1.00 33.97 273 GLN A O 1
ATOM 2209 N N . MET A 1 274 ? -28.887 -30.986 6.564 1.00 28.53 274 MET A N 1
ATOM 2210 C CA . MET A 1 274 ? -29.365 -32.244 7.151 1.00 28.53 274 MET A CA 1
ATOM 2211 C C . MET A 1 274 ? -29.966 -32.198 8.563 1.00 28.53 274 MET A C 1
ATOM 2213 O O . MET A 1 274 ? -29.273 -32.328 9.565 1.00 28.53 274 MET A O 1
ATOM 2217 N N . ASN A 1 275 ? -31.301 -32.130 8.628 1.00 26.64 275 ASN A N 1
ATOM 2218 C CA . ASN A 1 275 ? -32.152 -33.240 9.093 1.00 26.64 275 ASN A CA 1
ATOM 2219 C C . ASN A 1 275 ? -33.587 -32.752 9.337 1.00 26.64 275 ASN A C 1
ATOM 2221 O O . ASN A 1 275 ? -33.806 -31.968 10.256 1.00 26.64 275 ASN A O 1
ATOM 2225 N N . GLN A 1 276 ? -34.555 -33.284 8.580 1.00 31.02 276 GLN A N 1
ATOM 2226 C CA . GLN A 1 276 ? -35.759 -33.918 9.142 1.00 31.02 276 GLN A CA 1
ATOM 2227 C C . GLN A 1 276 ? -36.686 -34.428 8.035 1.00 31.02 276 GLN A C 1
ATOM 2229 O O . GLN A 1 276 ? -37.315 -33.668 7.302 1.00 31.02 276 GLN A O 1
ATOM 2234 N N . GLN A 1 277 ? -36.763 -35.753 7.964 1.00 27.28 277 GLN A N 1
ATOM 2235 C CA . GLN A 1 277 ? -37.785 -36.513 7.270 1.00 27.28 277 GLN A CA 1
ATOM 2236 C C . GLN A 1 277 ? -38.800 -36.967 8.337 1.00 27.28 277 GLN A C 1
ATOM 2238 O O . GLN A 1 277 ? -38.415 -37.592 9.320 1.00 27.28 277 GLN A O 1
ATOM 2243 N N . GLU A 1 278 ? -40.068 -36.612 8.111 1.00 27.56 278 GLU A N 1
ATOM 2244 C CA . GLU A 1 278 ? -41.302 -37.292 8.550 1.00 27.56 278 GLU A CA 1
ATOM 2245 C C . GLU A 1 278 ? -41.626 -37.454 10.056 1.00 27.56 278 GLU A C 1
ATOM 2247 O O . GLU A 1 278 ? -41.143 -38.367 10.721 1.00 27.56 278 GLU A O 1
ATOM 2252 N N . LYS A 1 279 ? -42.632 -36.700 10.543 1.00 26.69 279 LYS A N 1
ATOM 2253 C CA . LYS A 1 279 ? -44.019 -37.190 10.779 1.00 26.69 279 LYS A CA 1
ATOM 2254 C C . LYS A 1 279 ? -44.917 -36.131 11.457 1.00 26.69 279 LYS A C 1
ATOM 2256 O O . LYS A 1 279 ? -44.551 -35.610 12.500 1.00 26.69 279 LYS A O 1
ATOM 2261 N N . ASN A 1 280 ? -46.077 -35.879 10.825 1.00 24.97 280 ASN A N 1
ATOM 2262 C CA . ASN A 1 280 ? -47.458 -35.677 11.335 1.00 24.97 280 ASN A CA 1
ATOM 2263 C C . ASN A 1 280 ? -47.645 -35.075 12.753 1.00 24.97 280 ASN A C 1
ATOM 2265 O O . ASN A 1 280 ? -47.068 -35.576 13.703 1.00 24.97 280 ASN A O 1
ATOM 2269 N N . GLU A 1 281 ? -48.524 -34.105 13.049 1.00 23.33 281 GLU A N 1
ATOM 2270 C CA . GLU A 1 281 ? -49.833 -33.744 12.480 1.00 23.33 281 GLU A CA 1
ATOM 2271 C C . GLU A 1 281 ? -50.366 -32.449 13.164 1.00 23.33 281 GLU A C 1
ATOM 2273 O O . GLU A 1 281 ? -50.190 -32.301 14.368 1.00 23.33 281 GLU A O 1
ATOM 2278 N N . CYS A 1 282 ? -51.086 -31.600 12.402 1.00 22.78 282 CYS A N 1
ATOM 2279 C CA . CYS A 1 282 ? -52.273 -30.774 12.771 1.00 22.78 282 CYS A CA 1
ATOM 2280 C C . CYS A 1 282 ? -52.189 -29.707 13.907 1.00 22.78 282 CYS A C 1
ATOM 2282 O O . CYS A 1 282 ? -51.638 -29.948 14.964 1.00 22.78 282 CYS A O 1
ATOM 2284 N N . SER A 1 283 ? -52.828 -28.525 13.892 1.00 22.61 283 SER A N 1
ATOM 2285 C CA . SER A 1 283 ? -53.703 -27.798 12.956 1.00 22.61 283 SER A CA 1
ATOM 2286 C C . SER A 1 283 ? -53.898 -26.362 13.491 1.00 22.61 283 SER A C 1
ATOM 2288 O O . SER A 1 283 ? -54.269 -26.209 14.654 1.00 22.61 283 SER A O 1
ATOM 2290 N N . CYS A 1 284 ? -53.828 -25.337 12.632 1.00 21.67 284 CYS A N 1
ATOM 2291 C CA . CYS A 1 284 ? -54.857 -24.285 12.610 1.00 21.67 284 CYS A CA 1
ATOM 2292 C C . CYS A 1 284 ? -54.952 -23.615 11.222 1.00 21.67 284 CYS A C 1
ATOM 2294 O O . CYS A 1 284 ? -54.303 -22.624 10.923 1.00 21.67 284 CYS A O 1
ATOM 2296 N N . SER A 1 285 ? -55.727 -24.267 10.353 1.00 23.17 285 SER A N 1
ATOM 2297 C CA . SER A 1 285 ? -56.672 -23.736 9.355 1.00 23.17 285 SER A CA 1
ATOM 2298 C C . SER A 1 285 ? -56.589 -22.281 8.825 1.00 23.17 285 SER A C 1
ATOM 2300 O O . SER A 1 285 ? -56.918 -21.350 9.550 1.00 23.17 285 SER A O 1
ATOM 2302 N N . LYS A 1 286 ? -56.511 -22.215 7.472 1.00 28.08 286 LYS A N 1
ATOM 2303 C CA . LYS A 1 286 ? -57.368 -21.453 6.505 1.00 28.08 286 LYS A CA 1
ATOM 2304 C C . LYS A 1 286 ? -57.105 -19.940 6.349 1.00 28.08 286 LYS A C 1
ATOM 2306 O O . LYS A 1 286 ? -57.103 -19.236 7.340 1.00 28.08 286 LYS A O 1
ATOM 2311 N N . LYS A 1 287 ? -57.002 -19.303 5.168 1.00 25.05 287 LYS A N 1
ATOM 2312 C CA . LYS A 1 287 ? -57.132 -19.531 3.692 1.00 25.05 287 LYS A CA 1
ATOM 2313 C C . LYS A 1 287 ? -56.332 -18.358 3.043 1.00 25.05 287 LYS A C 1
ATOM 2315 O O . LYS A 1 287 ? -56.210 -17.335 3.704 1.00 25.05 287 LYS A O 1
ATOM 2320 N N . MET A 1 288 ? -55.732 -18.363 1.849 1.00 24.58 288 MET A N 1
ATOM 2321 C CA . MET A 1 288 ? -56.154 -18.690 0.469 1.00 24.58 288 MET A CA 1
ATOM 2322 C C . MET A 1 288 ? -54.865 -19.081 -0.295 1.00 24.58 288 MET A C 1
ATOM 2324 O O . MET A 1 288 ? -53.869 -18.374 -0.189 1.00 24.58 288 MET A O 1
ATOM 2328 N N . ASP A 1 289 ? -54.724 -20.281 -0.856 1.00 23.25 289 ASP A N 1
ATOM 2329 C CA . ASP A 1 289 ? -55.152 -20.703 -2.204 1.00 23.25 289 ASP A CA 1
ATOM 2330 C C . ASP A 1 289 ? -54.769 -19.731 -3.340 1.00 23.25 289 ASP A C 1
ATOM 2332 O O . ASP A 1 289 ? -55.526 -18.823 -3.673 1.00 23.25 289 ASP A O 1
ATOM 2336 N N . ASN A 1 290 ? -53.617 -19.961 -3.987 1.00 28.17 290 ASN A N 1
ATOM 2337 C CA . ASN A 1 290 ? -53.610 -20.581 -5.320 1.00 28.17 290 ASN A CA 1
ATOM 2338 C C . ASN A 1 290 ? -52.211 -21.050 -5.763 1.00 28.17 290 ASN A C 1
ATOM 2340 O O . ASN A 1 290 ? -51.191 -20.418 -5.505 1.00 28.17 290 ASN A O 1
ATOM 2344 N N . LYS A 1 291 ? -52.231 -22.220 -6.407 1.00 27.62 291 LYS A N 1
ATOM 2345 C CA . LYS A 1 291 ? -51.129 -23.089 -6.824 1.00 27.62 291 LYS A CA 1
ATOM 2346 C C . LYS A 1 291 ? -50.170 -22.454 -7.835 1.00 27.62 291 LYS A C 1
ATOM 2348 O O . LYS A 1 291 ? -50.603 -21.888 -8.835 1.00 27.62 291 LYS A O 1
ATOM 2353 N N . LEU A 1 292 ? -48.878 -22.700 -7.605 1.00 28.86 292 LEU A N 1
ATOM 2354 C CA . LEU A 1 292 ? -47.910 -22.966 -8.665 1.00 28.86 292 LEU A CA 1
ATOM 2355 C C . LEU A 1 292 ? -48.305 -24.280 -9.341 1.00 28.86 292 LEU A C 1
ATOM 2357 O O . LEU A 1 292 ? -48.329 -25.305 -8.672 1.00 28.86 292 LEU A O 1
ATOM 2361 N N . ASP A 1 293 ? -48.601 -24.216 -10.630 1.00 30.23 293 ASP A N 1
ATOM 2362 C CA . ASP A 1 293 ? -48.361 -25.270 -11.617 1.00 30.23 293 ASP A CA 1
ATOM 2363 C C . ASP A 1 293 ? -48.507 -24.596 -12.991 1.00 30.23 293 ASP A C 1
ATOM 2365 O O . ASP A 1 293 ? -49.559 -24.655 -13.621 1.00 30.23 293 ASP A O 1
ATOM 2369 N N . ASP A 1 294 ? -47.468 -23.874 -13.420 1.00 27.97 294 ASP A N 1
ATOM 2370 C CA . ASP A 1 294 ? -47.304 -23.468 -14.821 1.00 27.97 294 ASP A CA 1
ATOM 2371 C C . ASP A 1 294 ? -45.796 -23.433 -15.156 1.00 27.97 294 ASP A C 1
ATOM 2373 O O . ASP A 1 294 ? -45.007 -22.899 -14.361 1.00 27.97 294 ASP A O 1
ATOM 2377 N N . PRO A 1 295 ? -45.337 -24.033 -16.272 1.00 35.47 295 PRO A N 1
ATOM 2378 C CA . PRO A 1 295 ? -43.927 -24.131 -16.619 1.00 35.47 295 PRO A CA 1
ATOM 2379 C C . PRO A 1 295 ? -43.435 -22.784 -17.168 1.00 35.47 295 PRO A C 1
ATOM 2381 O O . PRO A 1 295 ? -43.294 -22.600 -18.371 1.00 35.47 295 PRO A O 1
ATOM 2384 N N . GLY A 1 296 ? -43.189 -21.823 -16.271 1.00 29.83 296 GLY A N 1
ATOM 2385 C CA . GLY A 1 296 ? -42.875 -20.433 -16.634 1.00 29.83 296 GLY A CA 1
ATOM 2386 C C . GLY A 1 296 ? -41.717 -19.781 -15.872 1.00 29.83 296 GLY A C 1
ATOM 2387 O O . GLY A 1 296 ? -41.435 -18.604 -16.080 1.00 29.83 296 GLY A O 1
ATOM 2388 N N . VAL A 1 297 ? -40.995 -20.503 -15.007 1.00 31.53 297 VAL A N 1
ATOM 2389 C CA . VAL A 1 297 ? -39.917 -19.896 -14.186 1.00 31.53 297 VAL A CA 1
ATOM 2390 C C . VAL A 1 297 ? -38.623 -19.644 -14.989 1.00 31.53 297 VAL A C 1
ATOM 2392 O O . VAL A 1 297 ? -37.683 -19.028 -14.495 1.00 31.53 297 VAL A O 1
ATOM 2395 N N . LEU A 1 298 ? -38.596 -20.014 -16.275 1.00 31.41 298 LEU A N 1
ATOM 2396 C CA . LEU A 1 298 ? -37.496 -19.730 -17.203 1.00 31.41 298 LEU A CA 1
ATOM 2397 C C . LEU A 1 298 ? -37.888 -18.752 -18.329 1.00 31.41 298 LEU A C 1
ATOM 2399 O O . LEU A 1 298 ? -37.453 -18.917 -19.466 1.00 31.41 298 LEU A O 1
ATOM 2403 N N . GLN A 1 299 ? -38.713 -17.736 -18.045 1.00 28.83 299 GLN A N 1
ATOM 2404 C CA . GLN A 1 299 ? -39.118 -16.754 -19.065 1.00 28.83 299 GLN A CA 1
ATOM 2405 C C . GLN A 1 299 ? -39.130 -15.289 -18.600 1.00 28.83 299 GLN A C 1
ATOM 2407 O O . GLN A 1 299 ? -39.962 -14.501 -19.038 1.00 28.83 299 GLN A O 1
ATOM 2412 N N . VAL A 1 300 ? -38.168 -14.879 -17.762 1.00 32.09 300 VAL A N 1
ATOM 2413 C CA . VAL A 1 300 ? -38.005 -13.455 -17.375 1.00 32.09 300 VAL A CA 1
ATOM 2414 C C . VAL A 1 300 ? -36.787 -12.775 -18.028 1.00 32.09 300 VAL A C 1
ATOM 2416 O O . VAL A 1 300 ? -36.611 -11.570 -17.907 1.00 32.09 300 VAL A O 1
ATOM 2419 N N . LEU A 1 301 ? -35.991 -13.482 -18.840 1.00 31.84 301 LEU A N 1
ATOM 2420 C CA . LEU A 1 301 ? -34.893 -12.861 -19.610 1.00 31.84 301 LEU A CA 1
ATOM 2421 C C . LEU A 1 301 ? -35.299 -12.332 -20.998 1.00 31.84 301 LEU A C 1
ATOM 2423 O O . LEU A 1 301 ? -34.442 -11.931 -21.776 1.00 31.84 301 LEU A O 1
ATOM 2427 N N . HIS A 1 302 ? -36.595 -12.282 -21.313 1.00 32.12 302 HIS A N 1
ATOM 2428 C CA . HIS A 1 302 ? -37.081 -11.800 -22.609 1.00 32.12 302 HIS A CA 1
ATOM 2429 C C . HIS A 1 302 ? -38.336 -10.931 -22.482 1.00 32.12 302 HIS A C 1
ATOM 2431 O O . HIS A 1 302 ? -39.331 -11.209 -23.125 1.00 32.12 302 HIS A O 1
ATOM 2437 N N . HIS A 1 303 ? -38.306 -9.867 -21.679 1.00 31.44 303 HIS A N 1
ATOM 2438 C CA . HIS A 1 303 ? -39.156 -8.688 -21.896 1.00 31.44 303 HIS A CA 1
ATOM 2439 C C . HIS A 1 303 ? -38.355 -7.455 -21.474 1.00 31.44 303 HIS A C 1
ATOM 2441 O O . HIS A 1 303 ? -38.078 -7.257 -20.291 1.00 31.44 303 HIS A O 1
ATOM 2447 N N . GLY A 1 304 ? -37.925 -6.662 -22.460 1.00 41.66 304 GLY A N 1
ATOM 2448 C CA . GLY A 1 304 ? -37.211 -5.410 -22.237 1.00 41.66 304 GLY A CA 1
ATOM 2449 C C . GLY A 1 304 ? -37.995 -4.534 -21.268 1.00 41.66 304 GLY A C 1
ATOM 2450 O O . GLY A 1 304 ? -39.109 -4.110 -21.568 1.00 41.66 304 GLY A O 1
ATOM 2451 N N . SER A 1 305 ? -37.422 -4.297 -20.089 1.00 46.59 305 SER A N 1
ATOM 2452 C CA . SER A 1 305 ? -37.944 -3.301 -19.158 1.00 46.59 305 SER A CA 1
ATOM 2453 C C . SER A 1 305 ? -37.707 -1.942 -19.805 1.00 46.59 305 SER A C 1
ATOM 2455 O O . SER A 1 305 ? -36.595 -1.424 -19.794 1.00 46.59 305 SER A O 1
ATOM 2457 N N . ASN A 1 306 ? -38.733 -1.426 -20.474 1.00 53.84 306 ASN A N 1
ATOM 2458 C CA . ASN A 1 306 ? -38.682 -0.139 -21.142 1.00 53.84 306 ASN A CA 1
ATOM 2459 C C . ASN A 1 306 ? -38.683 0.939 -20.050 1.00 53.84 306 ASN A C 1
ATOM 2461 O O . ASN A 1 306 ? -39.713 1.154 -19.418 1.00 53.84 306 ASN A O 1
ATOM 2465 N N . TYR A 1 307 ? -37.526 1.542 -19.768 1.00 63.28 307 TYR A N 1
ATOM 2466 C CA . TYR A 1 307 ? -37.390 2.672 -18.848 1.00 63.28 307 TYR A CA 1
ATOM 2467 C C . TYR A 1 307 ? -37.579 3.963 -19.659 1.00 63.28 307 TYR A C 1
ATOM 2469 O O . TYR A 1 307 ? -36.617 4.456 -20.246 1.00 63.28 307 TYR A O 1
ATOM 2477 N N . PRO A 1 308 ? -38.797 4.533 -19.718 1.00 64.38 308 PRO A N 1
ATOM 2478 C CA . PRO A 1 308 ? -39.144 5.560 -20.705 1.00 64.38 308 PRO A CA 1
ATOM 2479 C C . PRO A 1 308 ? -38.433 6.899 -20.455 1.00 64.38 308 PRO A C 1
ATOM 2481 O O . PRO A 1 308 ? -38.357 7.735 -21.345 1.00 64.38 308 PRO A O 1
ATOM 2484 N N . TYR A 1 309 ? -37.877 7.083 -19.255 1.00 70.62 309 TYR A N 1
ATOM 2485 C CA . TYR A 1 309 ? -37.120 8.271 -18.865 1.00 70.62 309 TYR A CA 1
ATOM 2486 C C . TYR A 1 309 ? -35.599 8.099 -18.998 1.00 70.62 309 TYR A C 1
ATOM 2488 O O . TYR A 1 309 ? -34.866 9.040 -18.713 1.00 70.62 309 TYR A O 1
ATOM 2496 N N . MET A 1 310 ? -35.104 6.923 -19.409 1.00 66.69 310 MET A N 1
ATOM 2497 C CA . MET A 1 310 ? -33.660 6.647 -19.481 1.00 66.69 310 MET A CA 1
ATOM 2498 C C . MET A 1 310 ? -32.938 7.535 -20.509 1.00 66.69 310 MET A C 1
ATOM 2500 O O . MET A 1 310 ? -31.764 7.843 -20.330 1.00 66.69 310 MET A O 1
ATOM 2504 N N . GLU A 1 311 ? -33.652 7.983 -21.547 1.00 59.94 311 GLU A N 1
ATOM 2505 C CA . GLU A 1 311 ? -33.137 8.865 -22.607 1.00 59.94 311 GLU A CA 1
ATOM 2506 C C . GLU A 1 311 ? -33.741 10.286 -22.576 1.00 59.94 311 GLU A C 1
ATOM 2508 O O . GLU A 1 311 ? -33.432 11.111 -23.437 1.00 59.94 311 GLU A O 1
ATOM 2513 N N . ALA A 1 312 ? -34.594 10.596 -21.592 1.00 68.69 312 ALA A N 1
ATOM 2514 C CA . ALA A 1 312 ? -35.283 11.883 -21.506 1.00 68.69 312 ALA A CA 1
ATOM 2515 C C . ALA A 1 312 ? -34.339 13.009 -21.049 1.00 68.69 312 ALA A C 1
ATOM 2517 O O . ALA A 1 312 ? -33.525 12.837 -20.137 1.00 68.69 312 ALA A O 1
ATOM 2518 N N . LYS A 1 313 ? -34.459 14.200 -21.650 1.00 66.00 313 LYS A N 1
ATOM 2519 C CA . LYS A 1 313 ? -33.671 15.379 -21.244 1.00 66.00 313 LYS A CA 1
ATOM 2520 C C . LYS A 1 313 ? -34.356 16.112 -20.090 1.00 66.00 313 LYS A C 1
ATOM 2522 O O . LYS A 1 313 ? -35.576 16.133 -19.983 1.00 66.00 313 LYS A O 1
ATOM 2527 N N . SER A 1 314 ? -33.585 16.810 -19.252 1.00 57.34 314 SER A N 1
ATOM 2528 C CA . SER A 1 314 ? -34.096 17.484 -18.039 1.00 57.34 314 SER A CA 1
ATOM 2529 C C . SER A 1 314 ? -35.227 18.501 -18.268 1.00 57.34 314 SER A C 1
ATOM 2531 O O . SER A 1 314 ? -35.939 18.835 -17.329 1.00 57.34 314 SER A O 1
ATOM 2533 N N . LYS A 1 315 ? -35.410 18.989 -19.503 1.00 63.84 315 LYS A N 1
ATOM 2534 C CA . LYS A 1 315 ? -36.472 19.938 -19.890 1.00 63.84 315 LYS A CA 1
ATOM 2535 C C . LYS A 1 315 ? -37.777 19.272 -20.346 1.00 63.84 315 LYS A C 1
ATOM 2537 O O . LYS A 1 315 ? -38.733 19.980 -20.636 1.00 63.84 315 LYS A O 1
ATOM 2542 N N . GLU A 1 316 ? -37.803 17.946 -20.439 1.00 67.06 316 GLU A N 1
ATOM 2543 C CA . GLU A 1 316 ? -38.936 17.154 -20.942 1.00 67.06 316 GLU A CA 1
ATOM 2544 C C . GLU A 1 316 ? -39.745 16.505 -19.806 1.00 67.06 316 GLU A C 1
ATOM 2546 O O . GLU A 1 316 ? -40.800 15.933 -20.054 1.00 67.06 316 GLU A O 1
ATOM 2551 N N . LEU A 1 317 ? -39.276 16.622 -18.557 1.00 73.25 317 LEU A N 1
ATOM 2552 C CA . LEU A 1 317 ? -39.961 16.125 -17.364 1.00 73.25 317 LEU A CA 1
ATOM 2553 C C . LEU A 1 317 ? -40.956 17.163 -16.841 1.00 73.25 317 LEU A C 1
ATOM 2555 O O . LEU A 1 317 ? -40.581 18.295 -16.523 1.00 73.25 317 LEU A O 1
ATOM 2559 N N . THR A 1 318 ? -42.220 16.769 -16.708 1.00 75.31 318 THR A N 1
ATOM 2560 C CA . THR A 1 318 ? -43.239 17.586 -16.045 1.00 75.31 318 THR A CA 1
ATOM 2561 C C . THR A 1 318 ? -43.314 17.252 -14.555 1.00 75.31 318 THR A C 1
ATOM 2563 O O . THR A 1 318 ? -42.867 16.197 -14.108 1.00 75.31 318 THR A O 1
ATOM 2566 N N . VAL A 1 319 ? -43.914 18.136 -13.752 1.00 70.56 319 VAL A N 1
ATOM 2567 C CA . VAL A 1 319 ? -44.089 17.896 -12.305 1.00 70.56 319 VAL A CA 1
ATOM 2568 C C . VAL A 1 319 ? -44.926 16.633 -12.033 1.00 70.56 319 VAL A C 1
ATOM 2570 O O . VAL A 1 319 ? -44.716 15.976 -11.020 1.00 70.56 319 VAL A O 1
ATOM 2573 N N . GLY A 1 320 ? -45.815 16.244 -12.958 1.00 68.56 320 GLY A N 1
ATOM 2574 C CA . GLY A 1 320 ? -46.603 15.009 -12.862 1.00 68.56 320 GLY A CA 1
ATOM 2575 C C . GLY A 1 320 ? -45.812 13.720 -13.128 1.00 68.56 320 GLY A C 1
ATOM 2576 O O . GLY A 1 320 ? -46.257 12.648 -12.729 1.00 68.56 320 GLY A O 1
ATOM 2577 N N . ASP A 1 321 ? -44.632 13.805 -13.749 1.00 75.69 321 ASP A N 1
ATOM 2578 C CA . ASP A 1 321 ? -43.783 12.644 -14.059 1.00 75.69 321 ASP A CA 1
ATOM 2579 C C . ASP A 1 321 ? -42.886 12.226 -12.886 1.00 75.69 321 ASP A C 1
ATOM 2581 O O . ASP A 1 321 ? -42.327 11.128 -12.882 1.00 75.69 321 ASP A O 1
ATOM 2585 N N . VAL A 1 322 ? -42.742 13.088 -11.874 1.00 74.31 322 VAL A N 1
ATOM 2586 C CA . VAL A 1 322 ? -41.819 12.883 -10.747 1.00 74.31 322 VAL A CA 1
ATOM 2587 C C . VAL A 1 322 ? -42.197 11.649 -9.927 1.00 74.31 322 VAL A C 1
ATOM 2589 O O . VAL A 1 322 ? -41.321 10.864 -9.560 1.00 74.31 322 VAL A O 1
ATOM 2592 N N . ASP A 1 323 ? -43.491 11.426 -9.692 1.00 71.88 323 ASP A N 1
ATOM 2593 C CA . ASP A 1 323 ? -43.973 10.267 -8.932 1.00 71.88 323 ASP A CA 1
ATOM 2594 C C . ASP A 1 323 ? -43.735 8.949 -9.684 1.00 71.88 323 ASP A C 1
ATOM 2596 O O . ASP A 1 323 ? -43.350 7.936 -9.089 1.00 71.88 323 ASP A O 1
ATOM 2600 N N . ILE A 1 324 ? -43.894 8.969 -11.011 1.00 75.81 324 ILE A N 1
ATOM 2601 C CA . ILE A 1 324 ? -43.661 7.812 -11.883 1.00 75.81 324 ILE A CA 1
ATOM 2602 C C . ILE A 1 324 ? -42.159 7.510 -11.958 1.00 75.81 324 ILE A C 1
ATOM 2604 O O . ILE A 1 324 ? -41.748 6.356 -11.816 1.00 75.81 324 ILE A O 1
ATOM 2608 N N . LEU A 1 325 ? -41.322 8.543 -12.092 1.00 78.12 325 LEU A N 1
ATOM 2609 C CA . LEU A 1 325 ? -39.867 8.412 -12.081 1.00 78.12 325 LEU A CA 1
ATOM 2610 C C . LEU A 1 325 ? -39.365 7.844 -10.748 1.00 78.12 325 LEU A C 1
ATOM 2612 O O . LEU A 1 325 ? -38.535 6.934 -10.735 1.00 78.12 325 LEU A O 1
ATOM 2616 N N . LEU A 1 326 ? -39.899 8.332 -9.625 1.00 75.38 326 LEU A N 1
ATOM 2617 C CA . LEU A 1 326 ? -39.555 7.833 -8.297 1.00 75.38 326 LEU A CA 1
ATOM 2618 C C . LEU A 1 326 ? -39.976 6.368 -8.114 1.00 75.38 326 LEU A C 1
ATOM 2620 O O . LEU A 1 326 ? -39.233 5.591 -7.511 1.00 75.38 326 LEU A O 1
ATOM 2624 N N . SER A 1 327 ? -41.135 5.975 -8.647 1.00 74.25 327 SER A N 1
ATOM 2625 C CA . SER A 1 327 ? -41.591 4.581 -8.650 1.00 74.25 327 SER A CA 1
ATOM 2626 C C . SER A 1 327 ? -40.637 3.672 -9.438 1.00 74.25 327 SER A C 1
ATOM 2628 O O . SER A 1 327 ? -40.166 2.659 -8.916 1.00 74.25 327 SER A O 1
ATOM 2630 N N . HIS A 1 328 ? -40.254 4.075 -10.654 1.00 77.44 328 HIS A N 1
ATOM 2631 C CA . HIS A 1 328 ? -39.311 3.322 -11.488 1.00 77.44 328 HIS A CA 1
ATOM 2632 C C . HIS A 1 328 ? -37.899 3.262 -10.889 1.00 77.44 328 HIS A C 1
ATOM 2634 O O . HIS A 1 328 ? -37.246 2.221 -10.966 1.00 77.44 328 HIS A O 1
ATOM 2640 N N . TYR A 1 329 ? -37.433 4.339 -10.249 1.00 78.50 329 TYR A N 1
ATOM 2641 C CA . TYR A 1 329 ? -36.161 4.344 -9.526 1.00 78.50 329 TYR A CA 1
ATOM 2642 C C . TYR A 1 329 ? -36.174 3.362 -8.349 1.00 78.50 329 TYR A C 1
ATOM 2644 O O . TYR A 1 329 ? -35.224 2.601 -8.172 1.00 78.50 329 TYR A O 1
ATOM 2652 N N . LYS A 1 330 ? -37.258 3.332 -7.563 1.00 75.44 330 LYS A N 1
ATOM 2653 C CA . LYS A 1 330 ? -37.406 2.389 -6.443 1.00 75.44 330 LYS A CA 1
ATOM 2654 C C . LYS A 1 330 ? -37.415 0.937 -6.919 1.00 75.44 330 LYS A C 1
ATOM 2656 O O . LYS A 1 330 ? -36.745 0.107 -6.308 1.00 75.44 330 LYS A O 1
ATOM 2661 N N . ASP A 1 331 ? -38.112 0.638 -8.014 1.00 75.56 331 ASP A N 1
ATOM 2662 C CA . ASP A 1 331 ? -38.121 -0.699 -8.621 1.00 75.56 331 ASP A CA 1
ATOM 2663 C C . ASP A 1 331 ? -36.728 -1.107 -9.133 1.00 75.56 331 ASP A C 1
ATOM 2665 O O . ASP A 1 331 ? -36.248 -2.204 -8.844 1.00 75.56 331 ASP A O 1
ATOM 2669 N N . LEU A 1 332 ? -36.017 -0.200 -9.812 1.00 78.56 332 LEU A N 1
ATOM 2670 C CA . LEU A 1 332 ? -34.650 -0.444 -10.275 1.00 78.56 332 LEU A CA 1
ATOM 2671 C C . LEU A 1 332 ? -33.677 -0.666 -9.106 1.00 78.56 332 LEU A C 1
ATOM 2673 O O . LEU A 1 332 ? -32.881 -1.604 -9.139 1.00 78.56 332 LEU A O 1
ATOM 2677 N N . ALA A 1 333 ? -33.763 0.148 -8.054 1.00 69.06 333 ALA A N 1
ATOM 2678 C CA . ALA A 1 333 ? -32.942 0.002 -6.856 1.00 69.06 333 ALA A CA 1
ATOM 2679 C C . ALA A 1 333 ? -33.232 -1.318 -6.121 1.00 69.06 333 ALA A C 1
ATOM 2681 O O . ALA A 1 333 ? -32.303 -1.981 -5.649 1.00 69.06 333 ALA A O 1
ATOM 2682 N N . ALA A 1 334 ? -34.498 -1.745 -6.068 1.00 72.12 334 ALA A N 1
ATOM 2683 C CA . ALA A 1 334 ? -34.885 -3.034 -5.505 1.00 72.12 334 ALA A CA 1
ATOM 2684 C C . ALA A 1 334 ? -34.309 -4.197 -6.328 1.00 72.12 334 ALA A C 1
ATOM 2686 O O . ALA A 1 334 ? -33.661 -5.081 -5.766 1.00 72.12 334 ALA A O 1
ATOM 2687 N N . LYS A 1 335 ? -34.452 -4.160 -7.659 1.00 76.06 335 LYS A N 1
ATOM 2688 C CA . LYS A 1 335 ? -33.876 -5.159 -8.575 1.00 76.06 335 LYS A CA 1
ATOM 2689 C C . LYS A 1 335 ? -32.351 -5.216 -8.482 1.00 76.06 335 LYS A C 1
ATOM 2691 O O . LYS A 1 335 ? -31.796 -6.307 -8.386 1.00 76.06 335 LYS A O 1
ATOM 2696 N N . HIS A 1 336 ? -31.677 -4.067 -8.423 1.00 74.94 336 HIS A N 1
ATOM 2697 C CA . HIS A 1 336 ? -30.228 -3.984 -8.231 1.00 74.94 336 HIS A CA 1
ATOM 2698 C C . HIS A 1 336 ? -29.803 -4.571 -6.878 1.00 74.94 336 HIS A C 1
ATOM 2700 O O . HIS A 1 336 ? -28.856 -5.347 -6.807 1.00 74.94 336 HIS A O 1
ATOM 2706 N N . THR A 1 337 ? -30.541 -4.280 -5.804 1.00 70.69 337 THR A N 1
ATOM 2707 C CA . THR A 1 337 ? -30.264 -4.836 -4.470 1.00 70.69 337 THR A CA 1
ATOM 2708 C C . THR A 1 337 ? -30.425 -6.357 -4.447 1.00 70.69 337 THR A C 1
ATOM 2710 O O . THR A 1 337 ? -29.591 -7.055 -3.868 1.00 70.69 337 THR A O 1
ATOM 2713 N N . ILE A 1 338 ? -31.469 -6.883 -5.094 1.00 74.81 338 ILE A N 1
ATOM 2714 C CA . ILE A 1 338 ? -31.695 -8.328 -5.232 1.00 74.81 338 ILE A CA 1
ATOM 2715 C C . ILE A 1 338 ? -30.565 -8.965 -6.049 1.00 74.81 338 ILE A C 1
ATOM 2717 O O . ILE A 1 338 ? -30.034 -9.995 -5.642 1.00 74.81 338 ILE A O 1
ATOM 2721 N N . LEU A 1 339 ? -30.144 -8.329 -7.145 1.00 73.50 339 LEU A N 1
ATOM 2722 C CA . LEU A 1 339 ? -29.041 -8.802 -7.979 1.00 73.50 339 LEU A CA 1
ATOM 2723 C C . LEU A 1 339 ? -27.710 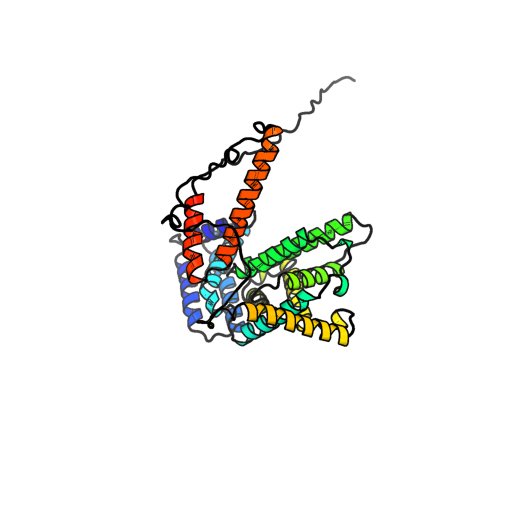-8.822 -7.210 1.00 73.50 339 LEU A C 1
ATOM 2725 O O . LEU A 1 339 ? -27.006 -9.827 -7.241 1.00 73.50 339 LEU A O 1
ATOM 2729 N N . CYS A 1 340 ? -27.382 -7.762 -6.465 1.00 66.75 340 CYS A N 1
ATOM 2730 C CA . CYS A 1 340 ? -26.179 -7.714 -5.632 1.00 66.75 340 CYS A CA 1
ATOM 2731 C C . CYS A 1 340 ? -26.186 -8.804 -4.555 1.00 66.75 340 CYS A C 1
ATOM 2733 O O . CYS A 1 340 ? -25.169 -9.468 -4.357 1.00 66.75 340 CYS A O 1
ATOM 2735 N N . LYS A 1 341 ? -27.334 -9.032 -3.900 1.00 67.44 341 LYS A N 1
ATOM 2736 C CA . LYS A 1 341 ? -27.488 -10.126 -2.931 1.00 67.44 341 LYS A CA 1
ATOM 2737 C C . LYS A 1 341 ? -27.303 -11.487 -3.598 1.00 67.44 341 LYS A C 1
ATOM 2739 O O . LYS A 1 341 ? -26.518 -12.290 -3.106 1.00 67.44 341 LYS A O 1
ATOM 2744 N N . ALA A 1 342 ? -27.927 -11.716 -4.752 1.00 68.19 342 ALA A N 1
ATOM 2745 C CA . ALA A 1 342 ? -27.770 -12.957 -5.505 1.00 68.19 342 ALA A CA 1
ATOM 2746 C C . ALA A 1 342 ? -26.303 -13.211 -5.907 1.00 68.19 342 ALA A C 1
ATOM 2748 O O . ALA A 1 342 ? -25.800 -14.311 -5.708 1.00 68.19 342 ALA A O 1
ATOM 2749 N N . ILE A 1 343 ? -25.580 -12.188 -6.380 1.00 67.12 343 ILE A N 1
ATOM 2750 C CA . ILE A 1 343 ? -24.156 -12.292 -6.753 1.00 67.12 343 ILE A CA 1
ATOM 2751 C C . ILE A 1 343 ? -23.259 -12.539 -5.530 1.00 67.12 343 ILE A C 1
ATOM 2753 O O . ILE A 1 343 ? -22.265 -13.268 -5.624 1.00 67.12 343 ILE A O 1
ATOM 2757 N N . SER A 1 344 ? -23.605 -11.961 -4.377 1.00 61.38 344 SER A N 1
ATOM 2758 C CA . SER A 1 344 ? -22.866 -12.173 -3.128 1.00 61.38 344 SER A CA 1
ATOM 2759 C C . SER A 1 344 ? -22.990 -13.606 -2.595 1.00 61.38 344 SER A C 1
ATOM 2761 O O . SER A 1 344 ? -22.071 -14.081 -1.934 1.00 61.38 344 SER A O 1
ATOM 2763 N N . CYS A 1 345 ? -24.067 -14.315 -2.952 1.00 57.19 345 CYS A N 1
ATOM 2764 C CA . CYS A 1 345 ? -24.311 -15.710 -2.578 1.00 57.19 345 CYS A CA 1
ATOM 2765 C C . CYS A 1 345 ? -23.698 -16.744 -3.546 1.00 57.19 345 CYS A C 1
ATOM 2767 O O . CYS A 1 345 ? -23.750 -17.934 -3.250 1.00 57.19 345 CYS A O 1
ATOM 2769 N N . LEU A 1 346 ? -23.127 -16.327 -4.685 1.00 56.28 346 LEU A N 1
ATOM 2770 C CA . LEU A 1 346 ? -22.479 -17.238 -5.640 1.00 56.28 346 LEU A CA 1
ATOM 2771 C C . LEU A 1 346 ? -21.036 -17.561 -5.232 1.00 56.28 346 LEU A C 1
ATOM 2773 O O . LEU A 1 346 ? -20.301 -16.686 -4.760 1.00 56.28 346 LEU A O 1
ATOM 2777 N N . SER A 1 347 ? -20.615 -18.806 -5.473 1.00 51.06 347 SER A N 1
ATOM 2778 C CA . SER A 1 347 ? -19.236 -19.251 -5.253 1.00 51.06 347 SER A CA 1
ATOM 2779 C C . SER A 1 347 ? -18.261 -18.555 -6.218 1.00 51.06 347 SER A C 1
ATOM 2781 O O . SER A 1 347 ? -18.633 -18.119 -7.311 1.00 51.06 347 SER A O 1
ATOM 2783 N N . THR A 1 348 ? -16.982 -18.436 -5.839 1.00 51.84 348 THR A N 1
ATOM 2784 C CA . THR A 1 348 ? -15.945 -17.762 -6.651 1.00 51.84 348 THR A CA 1
ATOM 2785 C C . THR A 1 348 ? -15.793 -18.349 -8.058 1.00 51.84 348 THR A C 1
ATOM 2787 O O . THR A 1 348 ? -15.440 -17.612 -8.972 1.00 51.84 348 THR A O 1
ATOM 2790 N N . SER A 1 349 ? -16.137 -19.625 -8.261 1.00 47.41 349 SER A N 1
ATOM 2791 C CA . SER A 1 349 ? -16.081 -20.299 -9.566 1.00 47.41 349 SER A CA 1
ATOM 2792 C C . SER A 1 349 ? -17.218 -19.911 -10.529 1.00 47.41 349 SER A C 1
ATOM 2794 O O . SER A 1 349 ? -17.096 -20.145 -11.729 1.00 47.41 349 SER A O 1
ATOM 2796 N N . GLU A 1 350 ? -18.317 -19.329 -10.036 1.00 53.50 350 GLU A N 1
ATOM 2797 C CA . GLU A 1 350 ? -19.522 -19.004 -10.827 1.00 53.50 350 GLU A CA 1
ATOM 2798 C C . GLU A 1 350 ? -19.668 -17.498 -11.110 1.00 53.50 350 GLU A C 1
ATOM 2800 O O . GLU A 1 350 ? -20.463 -17.084 -11.955 1.00 53.50 350 GLU A O 1
ATOM 2805 N N . ARG A 1 351 ? -18.881 -16.660 -10.421 1.00 52.31 351 ARG A N 1
ATOM 2806 C CA . ARG A 1 351 ? -18.957 -15.190 -10.479 1.00 52.31 351 ARG A CA 1
ATOM 2807 C C . ARG A 1 351 ? -18.291 -14.594 -11.729 1.00 52.31 351 ARG A C 1
ATOM 2809 O O . ARG A 1 351 ? -18.743 -13.581 -12.259 1.00 52.31 351 ARG A O 1
ATOM 2816 N N . GLU A 1 352 ? -17.234 -15.232 -12.221 1.00 50.66 352 GLU A N 1
ATOM 2817 C CA . GLU A 1 352 ? -16.387 -14.735 -13.317 1.00 50.66 352 GLU A CA 1
ATOM 2818 C C . GLU A 1 352 ? -17.043 -14.751 -14.719 1.00 50.66 352 GLU A C 1
ATOM 2820 O O . GLU A 1 352 ? -16.873 -13.784 -15.468 1.00 50.66 352 GLU A O 1
ATOM 2825 N N . PRO A 1 353 ? -17.848 -15.767 -15.096 1.00 52.81 353 PRO A N 1
ATOM 2826 C CA . PRO A 1 353 ? -18.556 -15.780 -16.378 1.00 52.81 353 PRO A CA 1
ATOM 2827 C C . PRO A 1 353 ? -19.691 -14.746 -16.461 1.00 52.81 353 PRO A C 1
ATOM 2829 O O . PRO A 1 353 ? -19.945 -14.200 -17.536 1.00 52.81 353 PRO A O 1
ATOM 2832 N N . LEU A 1 354 ? -20.365 -14.458 -15.340 1.00 52.31 354 LEU A N 1
ATOM 2833 C CA . LEU A 1 354 ? -21.534 -13.569 -15.294 1.00 52.31 354 LEU A CA 1
ATOM 2834 C C . LEU A 1 354 ? -21.152 -12.089 -15.383 1.00 52.31 354 LEU A C 1
ATOM 2836 O O . LEU A 1 354 ? -21.793 -11.337 -16.117 1.00 52.31 354 LEU A O 1
ATOM 2840 N N . LEU A 1 355 ? -20.066 -11.680 -14.718 1.00 54.25 355 LEU A N 1
ATOM 2841 C CA . LEU A 1 355 ? -19.544 -10.312 -14.818 1.00 54.25 355 LEU A CA 1
ATOM 2842 C C . LEU A 1 355 ? -19.114 -9.976 -16.254 1.00 54.25 355 LEU A C 1
ATOM 2844 O O . LEU A 1 355 ? -19.473 -8.921 -16.773 1.00 54.25 355 LEU A O 1
ATOM 2848 N N . ARG A 1 356 ? -18.471 -10.922 -16.954 1.00 51.97 356 ARG A N 1
ATOM 2849 C CA . ARG A 1 356 ? -18.117 -10.750 -18.374 1.00 51.97 356 ARG A CA 1
ATOM 2850 C C . ARG A 1 356 ? -19.325 -10.698 -19.312 1.00 51.97 356 ARG A C 1
ATOM 2852 O O . ARG A 1 356 ? -19.220 -10.136 -20.403 1.00 51.97 356 ARG A O 1
ATOM 2859 N N . HIS A 1 357 ? -20.452 -11.303 -18.935 1.00 47.34 357 HIS A N 1
ATOM 2860 C CA . HIS A 1 357 ? -21.680 -11.252 -19.731 1.00 47.34 357 HIS A CA 1
ATOM 2861 C C . HIS A 1 357 ? -22.403 -9.906 -19.567 1.00 47.34 357 HIS A C 1
ATOM 2863 O O . HIS A 1 357 ? -22.890 -9.351 -20.551 1.00 47.34 357 HIS A O 1
ATOM 2869 N N . LEU A 1 358 ? -22.394 -9.346 -18.352 1.00 50.22 358 LEU A N 1
ATOM 2870 C CA . LEU A 1 358 ? -22.945 -8.021 -18.050 1.00 50.22 358 LEU A CA 1
ATOM 2871 C C . LEU A 1 358 ? -22.122 -6.892 -18.699 1.00 50.22 358 LEU A C 1
ATOM 2873 O O . LEU A 1 358 ? -22.699 -5.976 -19.283 1.00 50.22 358 LEU A O 1
ATOM 2877 N N . GLU A 1 359 ? -20.788 -6.993 -18.702 1.00 47.19 359 GLU A N 1
ATOM 2878 C CA . GLU A 1 359 ? -19.907 -6.034 -19.394 1.00 47.19 359 GLU A CA 1
ATOM 2879 C C . GLU A 1 359 ? -20.121 -6.020 -20.916 1.00 47.19 359 GLU A C 1
ATOM 2881 O O . GLU A 1 359 ? -20.079 -4.963 -21.546 1.00 47.19 359 GLU A O 1
ATOM 2886 N N . LYS A 1 360 ? -20.408 -7.178 -21.525 1.00 46.31 360 LYS A N 1
ATOM 2887 C CA . LYS A 1 360 ? -20.681 -7.265 -22.969 1.00 46.31 360 LYS A CA 1
ATOM 2888 C C . LYS A 1 360 ? -22.028 -6.669 -23.376 1.00 46.31 360 LYS A C 1
ATOM 2890 O O . LYS A 1 360 ? -22.141 -6.202 -24.506 1.00 46.31 360 LYS A O 1
ATOM 2895 N N . GLN A 1 361 ? -23.032 -6.671 -22.498 1.00 42.84 361 GLN A N 1
ATOM 2896 C CA . GLN A 1 361 ? -24.350 -6.095 -22.795 1.00 42.84 361 GLN A CA 1
ATOM 2897 C C . GLN A 1 361 ? -24.407 -4.569 -22.581 1.00 42.84 361 GLN A C 1
ATOM 2899 O O . GLN A 1 361 ? -25.227 -3.907 -23.210 1.00 42.84 361 GLN A O 1
ATOM 2904 N N . GLY A 1 362 ? -23.510 -3.987 -21.774 1.00 36.66 362 GLY A N 1
ATOM 2905 C CA . GLY A 1 362 ? -23.426 -2.533 -21.550 1.00 36.66 362 GLY A CA 1
ATOM 2906 C C . GLY A 1 362 ? -22.700 -1.731 -22.643 1.00 36.66 362 GLY A C 1
ATOM 2907 O O . GLY A 1 362 ? -22.805 -0.508 -22.678 1.00 36.66 362 GLY A O 1
ATOM 2908 N N . ALA A 1 363 ? -21.990 -2.388 -23.565 1.00 32.09 363 ALA A N 1
ATOM 2909 C CA . ALA A 1 363 ? -21.142 -1.730 -24.569 1.00 32.09 363 ALA A CA 1
ATOM 2910 C C . ALA A 1 363 ? -21.903 -1.070 -25.747 1.00 32.09 363 ALA A C 1
ATOM 2912 O O . ALA A 1 363 ? -21.275 -0.557 -26.670 1.00 32.09 363 ALA A O 1
ATOM 2913 N N . GLY A 1 364 ? -23.242 -1.083 -25.741 1.00 34.34 364 GLY A N 1
ATOM 2914 C CA . GLY A 1 364 ? -24.079 -0.595 -26.845 1.00 34.34 364 GLY A CA 1
ATOM 2915 C C . GLY A 1 364 ? -24.510 0.876 -26.795 1.00 34.34 364 GLY A C 1
ATOM 2916 O O . GLY A 1 364 ? -25.056 1.353 -27.784 1.00 34.34 364 GLY A O 1
ATOM 2917 N N . THR A 1 365 ? -24.272 1.615 -25.704 1.00 31.25 365 THR A N 1
ATOM 2918 C CA . THR A 1 365 ? -24.766 3.005 -25.573 1.00 31.25 365 THR A CA 1
ATOM 2919 C C . THR A 1 365 ? -23.614 3.975 -25.316 1.00 31.25 365 THR A C 1
ATOM 2921 O O . THR A 1 365 ? -23.318 4.346 -24.184 1.00 31.25 365 THR A O 1
ATOM 2924 N N . LEU A 1 366 ? -22.934 4.378 -26.391 1.00 29.50 366 LEU A N 1
ATOM 2925 C CA . LEU A 1 366 ? -22.037 5.535 -26.394 1.00 29.50 366 LEU A CA 1
ATOM 2926 C C . LEU A 1 366 ? -22.888 6.814 -26.371 1.00 29.50 366 LEU A C 1
ATOM 2928 O O . LEU A 1 366 ? -23.484 7.172 -27.384 1.00 29.50 366 LEU A O 1
ATOM 2932 N N . MET A 1 367 ? -22.926 7.516 -25.236 1.00 27.05 367 MET A N 1
ATOM 2933 C CA . MET A 1 367 ? -23.400 8.905 -25.179 1.00 27.05 367 MET A CA 1
ATOM 2934 C C . MET A 1 367 ? -22.213 9.869 -25.363 1.00 27.05 367 MET A C 1
ATOM 2936 O O . MET A 1 367 ? -21.152 9.630 -24.778 1.00 27.05 367 MET A O 1
ATOM 2940 N N . PRO A 1 368 ? -22.346 10.958 -26.146 1.00 29.59 368 PRO A N 1
ATOM 2941 C CA . PRO A 1 368 ? -21.268 11.918 -26.350 1.00 29.59 368 PRO A CA 1
ATOM 2942 C C . PRO A 1 368 ? -21.087 12.812 -25.119 1.00 29.59 368 PRO A C 1
ATOM 2944 O O . PRO A 1 368 ? -22.047 13.355 -24.573 1.00 29.59 368 PRO A O 1
ATOM 2947 N N . VAL A 1 369 ? -19.833 13.008 -24.718 1.00 27.84 369 VAL A N 1
ATOM 2948 C CA . VAL A 1 369 ? -19.422 13.956 -23.677 1.00 27.84 369 VAL A CA 1
ATOM 2949 C C . VAL A 1 369 ? -19.640 15.384 -24.192 1.00 27.84 369 VAL A C 1
ATOM 2951 O O . VAL A 1 369 ? -18.993 15.817 -25.144 1.00 27.84 369 VAL A O 1
ATOM 2954 N N . CYS A 1 370 ? -20.561 16.130 -23.578 1.00 27.05 370 CYS A N 1
ATOM 2955 C CA . CYS A 1 370 ? -20.736 17.556 -23.843 1.00 27.05 370 CYS A CA 1
ATOM 2956 C C . CYS A 1 370 ? -19.592 18.360 -23.204 1.00 27.05 370 CYS A C 1
ATOM 2958 O O . CYS A 1 370 ? -19.479 18.427 -21.982 1.00 27.05 370 CYS A O 1
ATOM 2960 N N . HIS A 1 371 ? -18.779 19.015 -24.035 1.00 26.33 371 HIS A N 1
ATOM 2961 C CA . HIS A 1 371 ? -17.881 20.090 -23.617 1.00 26.33 371 HIS A CA 1
ATOM 2962 C C . HIS A 1 371 ? -18.691 21.334 -23.226 1.00 26.33 371 HIS A C 1
ATOM 2964 O O . HIS A 1 371 ? -19.430 21.884 -24.042 1.00 26.33 371 HIS A O 1
ATOM 2970 N N . SER A 1 372 ? -18.530 21.807 -21.992 1.00 28.62 372 SER A N 1
ATOM 2971 C CA . SER A 1 372 ? -19.024 23.110 -21.541 1.00 28.62 372 SER A CA 1
ATOM 2972 C C . SER A 1 372 ? -17.918 24.160 -21.662 1.00 28.62 372 SER A C 1
ATOM 2974 O O . SER A 1 372 ? -17.036 24.254 -20.810 1.00 28.62 372 SER A O 1
ATOM 2976 N N . THR A 1 373 ? -17.972 24.954 -22.731 1.00 28.33 373 THR A N 1
ATOM 2977 C CA . THR A 1 373 ? -17.166 26.166 -22.917 1.00 28.33 373 THR A CA 1
ATOM 2978 C C . THR A 1 373 ? -17.798 27.303 -22.112 1.00 28.33 373 THR A C 1
ATOM 2980 O O . THR A 1 373 ? -18.893 27.759 -22.437 1.00 28.33 373 THR A O 1
ATOM 2983 N N . VAL A 1 374 ? -17.136 27.761 -21.049 1.00 31.14 374 VAL A N 1
ATOM 2984 C CA . VAL A 1 374 ? -17.539 28.963 -20.302 1.00 31.14 374 VAL A CA 1
ATOM 2985 C C . VAL A 1 374 ? -16.925 30.179 -20.995 1.00 31.14 374 VAL A C 1
ATOM 2987 O O . VAL A 1 374 ? -15.710 30.356 -20.991 1.00 31.14 374 VAL A O 1
ATOM 2990 N N . GLY A 1 375 ? -17.767 30.993 -21.634 1.00 28.33 375 GLY A N 1
ATOM 2991 C CA . GLY A 1 375 ? -17.391 32.287 -22.198 1.00 28.33 375 GLY A CA 1
ATOM 2992 C C . GLY A 1 375 ? -17.442 33.386 -21.137 1.00 28.33 375 GLY A C 1
ATOM 2993 O O . GLY A 1 375 ? -18.485 33.617 -20.529 1.00 28.33 375 GLY A O 1
ATOM 2994 N N . SER A 1 376 ? -16.316 34.065 -20.930 1.00 28.33 376 SER A N 1
ATOM 2995 C CA . SER A 1 376 ? -16.200 35.273 -20.108 1.00 28.33 376 SER A CA 1
ATOM 2996 C C . SER A 1 376 ? -16.859 36.483 -20.796 1.00 28.33 376 SER A C 1
ATOM 2998 O O . SER A 1 376 ? -16.719 36.621 -22.015 1.00 28.33 376 SER A O 1
ATOM 3000 N N . PRO A 1 377 ? -17.518 37.409 -20.071 1.00 32.16 377 PRO A N 1
ATOM 3001 C CA . PRO A 1 377 ? -18.041 38.637 -20.662 1.00 32.16 377 PRO A CA 1
ATOM 3002 C C . PRO A 1 377 ? -16.924 39.671 -20.873 1.00 32.16 377 PRO A C 1
ATOM 3004 O O . PRO A 1 377 ? -16.131 39.945 -19.974 1.00 32.16 377 PRO A O 1
ATOM 3007 N N . GLN A 1 378 ? -16.885 40.261 -22.069 1.00 30.05 378 GLN A N 1
ATOM 3008 C CA . GLN A 1 378 ? -16.034 41.394 -22.428 1.00 30.05 378 GLN A CA 1
ATOM 3009 C C . GLN A 1 378 ? -16.514 42.681 -21.740 1.00 30.05 378 GLN A C 1
ATOM 3011 O O . GLN A 1 378 ? -17.629 43.138 -21.988 1.00 30.05 378 GLN A O 1
ATOM 3016 N N . THR A 1 379 ? -15.644 43.314 -20.953 1.00 32.53 379 THR A N 1
ATOM 3017 C CA . THR A 1 379 ? -15.815 44.703 -20.504 1.00 32.53 379 THR A CA 1
ATOM 3018 C C . THR A 1 379 ? -15.096 45.621 -21.493 1.00 32.53 379 THR A C 1
ATOM 3020 O O . THR A 1 379 ? -13.869 45.609 -21.587 1.00 32.53 379 THR A O 1
ATOM 3023 N N . GLN A 1 380 ? -15.860 46.392 -22.268 1.00 31.41 380 GLN A N 1
ATOM 3024 C CA . GLN A 1 380 ? -15.341 47.420 -23.170 1.00 31.41 380 GLN A CA 1
ATOM 3025 C C . GLN A 1 380 ? -14.800 48.609 -22.359 1.00 31.41 380 GLN A C 1
ATOM 3027 O O . GLN A 1 380 ? -15.555 49.272 -21.652 1.00 31.41 380 GLN A O 1
ATOM 3032 N N . LEU A 1 381 ? -13.500 48.899 -22.487 1.00 31.02 381 LEU A N 1
ATOM 3033 C CA . LEU A 1 381 ? -12.913 50.189 -22.119 1.00 31.02 381 LEU A CA 1
ATOM 3034 C C . LEU A 1 381 ? -12.906 51.101 -23.353 1.00 31.02 381 LEU A C 1
ATOM 3036 O O . LEU A 1 381 ? -12.107 50.922 -24.272 1.00 31.02 381 LEU A O 1
ATOM 3040 N N . THR A 1 382 ? -13.771 52.110 -23.354 1.00 35.28 382 THR A N 1
ATOM 3041 C CA . THR A 1 382 ? -13.675 53.277 -24.235 1.00 35.28 382 THR A CA 1
ATOM 3042 C C . THR A 1 382 ? -12.618 54.242 -23.700 1.00 35.28 382 THR A C 1
ATOM 3044 O O . THR A 1 382 ? -12.760 54.790 -22.608 1.00 35.28 382 THR A O 1
ATOM 3047 N N . ARG A 1 383 ? -11.557 54.463 -24.486 1.00 32.06 383 ARG A N 1
ATOM 3048 C CA . ARG A 1 383 ? -10.641 55.605 -24.350 1.00 32.06 383 ARG A CA 1
ATOM 3049 C C . ARG A 1 383 ? -11.390 56.892 -24.700 1.00 32.06 383 ARG A C 1
ATOM 3051 O O . ARG A 1 383 ? -11.863 57.015 -25.825 1.00 32.06 383 ARG A O 1
ATOM 3058 N N . HIS A 1 384 ? -11.397 57.854 -23.784 1.00 33.28 384 HIS A N 1
ATOM 3059 C CA . HIS A 1 384 ? -11.531 59.271 -24.111 1.00 33.28 384 HIS A CA 1
ATOM 3060 C C . HIS A 1 384 ? -10.185 59.952 -23.841 1.00 33.28 384 HIS A C 1
ATOM 3062 O O . HIS A 1 384 ? -9.659 59.880 -22.732 1.00 33.28 384 HIS A O 1
ATOM 3068 N N . GLN A 1 385 ? -9.620 60.549 -24.890 1.00 35.69 385 GLN A N 1
ATOM 3069 C CA . GLN A 1 385 ? -8.689 61.671 -24.790 1.00 35.69 385 GLN A CA 1
ATOM 3070 C C . GLN A 1 385 ? -9.486 62.897 -24.333 1.00 35.69 385 GLN A C 1
ATOM 3072 O O . GLN A 1 385 ? -10.593 63.086 -24.832 1.00 35.69 385 GLN A O 1
ATOM 3077 N N . ASP A 1 386 ? -8.945 63.675 -23.394 1.00 36.34 386 ASP A N 1
ATOM 3078 C CA . ASP A 1 386 ? -8.780 65.130 -23.525 1.00 36.34 386 ASP A CA 1
ATOM 3079 C C . ASP A 1 386 ? -8.062 65.720 -22.294 1.00 36.34 386 ASP A C 1
ATOM 3081 O O . ASP A 1 386 ? -8.381 65.377 -21.155 1.00 36.34 386 ASP A O 1
ATOM 3085 N N . ASN A 1 387 ? -7.136 66.641 -22.602 1.00 36.62 387 ASN A N 1
ATOM 3086 C CA . ASN A 1 387 ? -6.260 67.491 -21.772 1.00 36.62 387 ASN A CA 1
ATOM 3087 C C . ASN A 1 387 ? -5.041 66.879 -21.074 1.00 36.62 387 ASN A C 1
ATOM 3089 O O . ASN A 1 387 ? -5.179 66.249 -20.003 1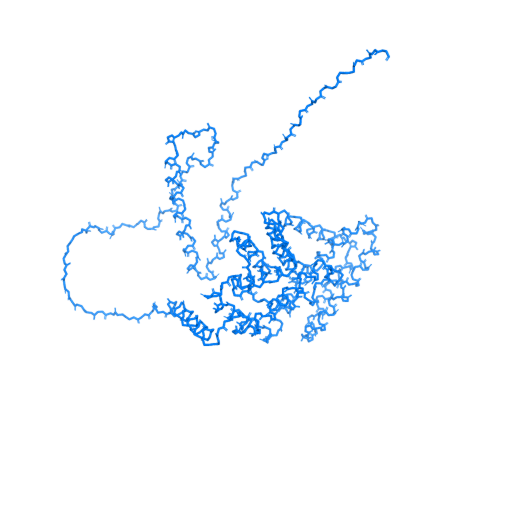.00 36.62 387 ASN A O 1
#

Foldseek 3Di:
DVVVVLVVLLVVLVVVCPDPLNVVVVVLLVVLLVVLVPDDQDQQVSLVSLLVSLVVSLVVQCPRPVCVPPDPVNSVSNSLSSLQVSLVSCVVCNFCNDVVLVVLLVVLLLLLLLCLQDPDLVLLPADPLLPDVVLLVVLLVLQQCLVVGRGLVSNLVSLLRSLVSLVVSQVVSVVVDVDRRDPSNRLSSLLVSCSVSSHHSLSRSLSSSVRRPNPVVCDDSSVVSSVSSVVSSVCSVVDAQVSRVHDNVVRVVSSVVSVVVVVVVVVVVPPDDDDDDDDDDDDDDDDDDDDDDDPPPPPPVPDPPCPVCPPPDPVRDDPVCVVVNVVVVVVVVVVVVVVVVVLVPDDPVPNVVVVVVVVVVPPPDDDDDDDDDDDDDDDDDDDDDDD

Organism: NCBI:txid520843

Radius of gyration: 28.89 Å; chains: 1; bounding box: 80×105×65 Å